Protein 4CW4 (pdb70)

Nearest PDB structures (foldseek):
  4cw4-assembly1_A-2  TM=1.002E+00  e=0.000E+00  Pseudomonas aeruginosa PAO1
  6ql5-assembly1_A  TM=8.326E-01  e=7.558E-41  Saccharomyces cerevisiae
  4v59-assembly1_A  TM=8.411E-01  e=4.910E-40  Thermomyces lanuginosus
  4v59-assembly1_C  TM=8.472E-01  e=8.657E-40  Thermomyces lanuginosus
  7cpx-assembly1_A  TM=7.271E-01  e=9.830E-19  Aspergillus terreus

Foldseek 3Di:
DPDADDFFFKFFQFKWFFWLQGILGPNLSLCSLQVVVDDLVSNLLSLLLLCCLQVQWAQDPNWTAHPVRDTDDSVRSCVPCVVVQNQQGFKAFDDPVAHAQAWDKDWDKDKDADDPPDWDKDKDQPVPADPPHDPQKDWADDPDNIIMITHHGIDIDIDIGTGHHLAGMFTETGHRRQLCVQDVQPLAFSLLSRLLLGVLNGVLLFLDDLLVVLQPDALQQEEEEEFADVFRCDCSAVVVVPCVVVVPHDRDPRHHVNRDRQNSFVQCCFFPNVGPYYYDYADQKLCRQLVQVQVVRVCRGVVRHFKYKGWYWFDQSHVVSSVVCVVVQAAQGQVQQCVVVVHNDGGSLLQQQFLASFGHFHEITIIMITMIGTLVVCLVQLRAGLWTWNHKDKFFAPDDDAQWAFHDRQLVQVLVQLVVVCVQPNLVLSQAFEAEAFQRRGHPRRQQVRLVSVVVSCVVSVHAQHEYAYQCSTRIRHISRRLVSSVSSVSVCLVPQKGRASQSHPDGYPNGNPGRYNHGNHIDHDPDHHFKYWRWHTGGRRITMIIIIGGSVSVLVVSCVVPHDVSNVVSNVSNVSSNVSSVVQVSCSSSVNSNRTTHPPPPDWPVVPWDDDPAWIDTPPRPDTGGDDDDDPCVVVDD

GO terms:
  GO:0033818 beta-ketoacyl-acyl-carrier-protein synthase III activity (F, IDA)
  GO:0009372 quorum sensing (P, IMP)
  GO:0019290 siderophore biosynthetic process (P, IMP)
  GO:0006633 fatty acid biosynthetic process (P, IMP)
  GO:0009245 lipid A biosynthetic process (P, IMP)

Organism: Pseudomonas aeruginosa (strain ATCC 15692 / DSM 22644 / CIP 104116 / JCM 14847 / LMG 12228 / 1C / PRS 101 / PAO1) (NCBI:txid208964)

B-factor: mean 20.16, std 10.87, range [5.64, 89.64]

Radius of gyration: 27.06 Å; Cα contacts (8 Å, |Δi|>4): 1565; chains: 1; bounding box: 66×93×63 Å

Structure (mmCIF, N/CA/C/O backbone):
data_4CW4
#
_entry.id   4CW4
#
_cell.length_a   99.370
_cell.length_b   123.310
_cell.length_c   100.620
_cell.angle_alpha   90.00
_cell.angle_beta   90.00
_cell.angle_gamma   90.00
#
_symmetry.space_group_name_H-M   'C 2 2 21'
#
loop_
_entity.id
_entity.type
_entity.pdbx_description
1 polymer 'BETA-KETOACYL SYNTHASE'
2 non-polymer 'SULFATE ION'
3 non-polymer 'CHLORIDE ION'
4 water water
#
loop_
_atom_site.group_PDB
_atom_site.id
_atom_site.type_symbol
_atom_site.label_atom_id
_atom_site.label_alt_id
_atom_site.label_comp_id
_atom_site.label_asym_id
_atom_site.label_entity_id
_atom_site.label_seq_id
_atom_site.pdbx_PDB_ins_code
_atom_site.Cartn_x
_atom_site.Cartn_y
_atom_site.Cartn_z
_atom_site.occupancy
_atom_site.B_iso_or_equiv
_atom_site.auth_seq_id
_atom_site.auth_comp_id
_atom_site.auth_asym_id
_atom_site.auth_atom_id
_atom_site.pdbx_PDB_model_num
ATOM 1 N N . ALA A 1 1 ? -6.048 8.246 28.839 1.00 20.24 -4 ALA A N 1
ATOM 2 C CA . ALA A 1 1 ? -5.179 8.194 30.049 1.00 40.33 -4 ALA A CA 1
ATOM 3 C C . ALA A 1 1 ? -5.253 6.974 30.991 1.00 58.24 -4 ALA A C 1
ATOM 4 O O . ALA A 1 1 ? -6.027 6.033 30.798 1.00 53.24 -4 ALA A O 1
ATOM 13 N N . TYR A 1 2 ? -4.426 7.092 32.037 1.00 67.44 -3 TYR A N 1
ATOM 14 C CA . TYR A 1 2 ? -4.225 6.171 33.172 1.00 58.02 -3 TYR A CA 1
ATOM 15 C C . TYR A 1 2 ? -2.714 6.211 33.433 1.00 46.67 -3 TYR A C 1
ATOM 16 O O . TYR A 1 2 ? -2.258 6.817 34.406 1.00 61.18 -3 TYR A O 1
ATOM 34 N N . PHE A 1 3 ? -1.942 5.576 32.551 1.00 40.66 -2 PHE A N 1
ATOM 35 C CA . PHE A 1 3 ? -0.549 5.988 32.340 1.00 43.53 -2 PHE A CA 1
ATOM 36 C C . PHE A 1 3 ? -0.044 5.811 30.901 1.00 47.19 -2 PHE A C 1
ATOM 37 O O . PHE A 1 3 ? -0.526 4.965 30.140 1.00 43.62 -2 PHE A O 1
ATOM 54 N N . GLN A 1 4 ? 0.937 6.645 30.561 1.00 74.36 -1 GLN A N 1
ATOM 55 C CA . GLN A 1 4 ? 1.536 6.711 29.231 1.00 41.29 -1 GLN A CA 1
ATOM 56 C C . GLN A 1 4 ? 2.386 5.488 28.928 1.00 59.07 -1 GLN A C 1
ATOM 57 O O . GLN A 1 4 ? 3.219 5.084 29.738 1.00 52.77 -1 GLN A O 1
ATOM 71 N N . SER A 1 5 ? 2.203 4.921 27.742 1.00 36.14 0 SER A N 1
ATOM 72 C CA . SER A 1 5 ? 3.020 3.789 27.314 1.00 33.73 0 SER A CA 1
ATOM 73 C C . SER A 1 5 ? 4.385 4.260 26.840 1.00 40.55 0 SER A C 1
ATOM 74 O O . SER A 1 5 ? 4.678 5.462 26.837 1.00 32.69 0 SER A O 1
ATOM 82 N N . MET A 1 6 ? 5.222 3.308 26.448 1.00 29.67 1 MET A N 1
ATOM 83 C CA . MET A 1 6 ? 6.577 3.596 25.994 1.00 25.67 1 MET A CA 1
ATOM 84 C C . MET A 1 6 ? 6.571 4.727 24.958 1.00 71.30 1 MET A C 1
ATOM 85 O O . MET A 1 6 ? 5.707 4.749 24.085 1.00 38.49 1 MET A O 1
ATOM 99 N N . SER A 1 7 ? 7.541 5.643 25.037 1.00 51.69 2 SER A N 1
ATOM 100 C CA . SER A 1 7 ? 7.478 6.896 24.277 1.00 34.24 2 SER A CA 1
ATOM 101 C C . SER A 1 7 ? 8.825 7.427 23.768 1.00 22.79 2 SER A C 1
ATOM 102 O O . SER A 1 7 ? 9.894 7.118 24.292 1.00 19.78 2 SER A O 1
ATOM 110 N N . ARG A 1 8 ? 8.745 8.255 22.737 1.00 17.30 3 ARG A N 1
ATOM 111 C CA . ARG A 1 8 ? 9.885 8.998 22.245 1.00 14.40 3 ARG A CA 1
ATOM 112 C C . ARG A 1 8 ? 10.436 9.917 23.316 1.00 12.88 3 ARG A C 1
ATOM 113 O O . ARG A 1 8 ? 9.682 10.568 24.035 1.00 13.34 3 ARG A O 1
ATOM 134 N N . LEU A 1 9 ? 11.762 9.976 23.391 1.00 11.33 4 LEU A N 1
ATOM 135 C CA . LEU A 1 9 ? 12.494 10.841 24.331 1.00 11.57 4 LEU A CA 1
ATOM 136 C C . LEU A 1 9 ? 12.878 12.152 23.659 1.00 11.70 4 LEU A C 1
ATOM 137 O O . LEU A 1 9 ? 13.500 12.126 22.617 1.00 11.73 4 LEU A O 1
ATOM 153 N N . PRO A 1 10 ? 12.502 13.300 24.248 1.00 10.99 5 PRO A N 1
ATOM 154 C CA . PRO A 1 10 ? 12.938 14.569 23.656 1.00 10.25 5 PRO A CA 1
ATOM 155 C C . PRO A 1 10 ? 14.417 14.862 23.924 1.00 9.94 5 PRO A C 1
ATOM 156 O O . PRO A 1 10 ? 14.837 15.006 25.088 1.00 11.45 5 PRO A O 1
ATOM 167 N N . VAL A 1 11 ? 15.204 14.955 22.861 1.00 9.47 6 VAL A N 1
ATOM 168 C CA . VAL A 1 11 ? 16.618 15.275 23.016 1.00 10.96 6 VAL A CA 1
ATOM 169 C C . VAL A 1 11 ? 16.896 16.653 22.427 1.00 9.43 6 VAL A C 1
ATOM 170 O O . VAL A 1 11 ? 16.285 17.052 21.434 1.00 10.10 6 VAL A O 1
ATOM 183 N N . ILE A 1 12 ? 17.809 17.379 23.077 1.00 9.74 7 ILE A N 1
ATOM 184 C CA . ILE A 1 12 ? 18.206 18.709 22.655 1.00 10.23 7 ILE A CA 1
ATOM 185 C C . ILE A 1 12 ? 19.328 18.577 21.634 1.00 10.65 7 ILE A C 1
ATOM 186 O O . ILE A 1 12 ? 20.427 18.148 21.985 1.00 10.30 7 ILE A O 1
ATOM 202 N N . VAL A 1 13 ? 19.038 18.906 20.376 1.00 9.76 8 VAL A N 1
ATOM 203 C CA . VAL A 1 13 ? 20.000 18.728 19.290 1.00 10.48 8 VAL A CA 1
ATOM 204 C C . VAL A 1 13 ? 20.634 20.043 18.834 1.00 9.73 8 VAL A C 1
ATOM 205 O O . VAL A 1 13 ? 21.564 20.041 18.019 1.00 10.60 8 VAL A O 1
ATOM 218 N N . GLY A 1 14 ? 20.164 21.162 19.382 1.00 10.03 9 GLY A N 1
ATOM 219 C CA . GLY A 1 14 ? 20.726 22.460 19.060 1.00 9.46 9 GLY A CA 1
ATOM 220 C C . GLY A 1 14 ? 20.205 23.483 20.042 1.00 9.23 9 GLY A C 1
ATOM 221 O O . GLY A 1 14 ? 19.201 23.246 20.701 1.00 9.46 9 GLY A O 1
ATOM 225 N N . PHE A 1 15 ? 20.889 24.619 20.140 1.00 8.47 10 PHE A N 1
ATOM 226 C CA . PHE A 1 15 ? 20.451 25.708 21.001 1.00 8.81 10 PHE A CA 1
ATOM 227 C C . PHE A 1 15 ? 21.181 26.968 20.615 1.00 9.17 10 PHE A C 1
ATOM 228 O O . PHE A 1 15 ? 22.323 26.915 20.141 1.00 9.87 10 PHE A O 1
ATOM 245 N N . GLY A 1 16 ? 20.519 28.106 20.772 1.00 9.40 11 GLY A N 1
ATOM 246 C CA . GLY A 1 16 ? 21.156 29.351 20.423 1.00 9.71 11 GLY A CA 1
ATOM 247 C C . GLY A 1 16 ? 20.347 30.531 20.870 1.00 10.11 11 GLY A C 1
ATOM 248 O O . GLY A 1 16 ? 19.227 30.356 21.352 1.00 10.09 11 GLY A O 1
ATOM 252 N N . GLY A 1 17 ? 20.899 31.723 20.685 1.00 9.08 12 GLY A N 1
ATOM 253 C CA . GLY A 1 17 ? 20.212 32.927 21.111 1.00 9.49 12 GLY A CA 1
ATOM 254 C C . GLY A 1 17 ? 21.178 33.958 21.643 1.00 7.80 12 GLY A C 1
ATOM 255 O O . GLY A 1 17 ? 22.391 33.800 21.522 1.00 8.78 12 GLY A O 1
ATOM 259 N N . TYR A 1 18 ? 20.626 35.002 22.256 1.00 7.51 13 TYR A N 1
ATOM 260 C CA . TYR A 1 18 ? 21.376 36.172 22.706 1.00 8.46 13 TYR A CA 1
ATOM 261 C C . TYR A 1 18 ? 20.773 36.742 23.973 1.00 8.74 13 TYR A C 1
ATOM 262 O O . TYR A 1 18 ? 19.553 36.950 24.069 1.00 8.51 13 TYR A O 1
ATOM 280 N N . ASN A 1 19 ? 21.649 36.992 24.936 1.00 8.68 14 ASN A N 1
ATOM 281 C CA . ASN A 1 19 ? 21.302 37.748 26.131 1.00 8.91 14 ASN A CA 1
ATOM 282 C C . ASN A 1 19 ? 22.501 38.575 26.562 1.00 9.54 14 ASN A C 1
ATOM 283 O O . ASN A 1 19 ? 23.448 38.732 25.774 1.00 10.06 14 ASN A O 1
ATOM 294 N N . ALA A 1 20 ? 22.469 39.111 27.775 1.00 8.58 15 ALA A N 1
ATOM 295 C CA . ALA A 1 20 ? 23.526 40.006 28.234 1.00 8.25 15 ALA A CA 1
ATOM 296 C C . ALA A 1 20 ? 24.889 39.333 28.292 1.00 8.35 15 ALA A C 1
ATOM 297 O O . ALA A 1 20 ? 25.902 40.022 28.364 1.00 8.81 15 ALA A O 1
ATOM 304 N N . ALA A 1 21 ? 24.932 37.999 28.269 1.00 8.38 16 ALA A N 1
ATOM 305 C CA . ALA A 1 21 ? 26.213 37.280 28.322 1.00 9.72 16 ALA A CA 1
ATOM 306 C C . ALA A 1 21 ? 26.800 37.024 26.927 1.00 10.46 16 ALA A C 1
ATOM 307 O O . ALA A 1 21 ? 27.934 36.588 26.808 1.00 10.97 16 ALA A O 1
ATOM 314 N N . GLY A 1 22 ? 26.027 37.306 25.888 1.00 9.58 17 GLY A N 1
ATOM 315 C CA . GLY A 1 22 ? 26.446 37.111 24.506 1.00 9.81 17 GLY A CA 1
ATOM 316 C C . GLY A 1 22 ? 25.651 36.060 23.744 1.00 9.53 17 GLY A C 1
ATOM 317 O O . GLY A 1 22 ? 24.469 35.827 24.004 1.00 9.69 17 GLY A O 1
ATOM 321 N N . ARG A 1 23 ? 26.323 35.450 22.776 1.00 9.54 18 ARG A N 1
ATOM 322 C CA . ARG A 1 23 ? 25.768 34.392 21.950 1.00 9.31 18 ARG A CA 1
ATOM 323 C C . ARG A 1 23 ? 25.683 33.101 22.751 1.00 8.34 18 ARG A C 1
ATOM 324 O O . ARG A 1 23 ? 26.660 32.656 23.358 1.00 9.80 18 ARG A O 1
ATOM 345 N N . SER A 1 24 ? 24.511 32.483 22.739 1.00 9.02 19 SER A N 1
ATOM 346 C CA . SER A 1 24 ? 24.304 31.277 23.529 1.00 9.99 19 SER A CA 1
ATOM 347 C C . SER A 1 24 ? 24.900 30.026 22.917 1.00 9.72 19 SER A C 1
ATOM 348 O O . SER A 1 24 ? 25.343 29.145 23.643 1.00 9.63 19 SER A O 1
ATOM 356 N N . SER A 1 25 ? 24.881 29.923 21.593 1.00 9.80 20 SER A N 1
ATOM 357 C CA . SER A 1 25 ? 25.298 28.675 20.964 1.00 9.26 20 SER A CA 1
ATOM 358 C C . SER A 1 25 ? 26.754 28.366 21.295 1.00 9.33 20 SER A C 1
ATOM 359 O O . SER A 1 25 ? 27.571 29.272 21.537 1.00 9.07 20 SER A O 1
ATOM 367 N N . PHE A 1 26 ? 27.053 27.074 21.336 1.00 8.63 21 PHE A N 1
ATOM 368 C CA . PHE A 1 26 ? 28.392 26.582 21.643 1.00 9.23 21 PHE A CA 1
ATOM 369 C C . PHE A 1 26 ? 28.887 27.029 23.011 1.00 9.66 21 PHE A C 1
ATOM 370 O O . PHE A 1 26 ? 30.084 27.005 23.283 1.00 10.51 21 PHE A O 1
ATOM 387 N N . HIS A 1 27 ? 27.943 27.397 23.867 1.00 9.44 22 HIS A N 1
ATOM 388 C CA . HIS A 1 27 ? 28.207 27.742 25.254 1.00 9.18 22 HIS A CA 1
ATOM 389 C C . HIS A 1 27 ? 29.010 29.028 25.429 1.00 9.51 22 HIS A C 1
ATOM 390 O O . HIS A 1 27 ? 29.620 29.218 26.468 1.00 10.94 22 HIS A O 1
ATOM 404 N N . HIS A 1 28 ? 29.015 29.915 24.441 1.00 9.51 23 HIS A N 1
ATOM 405 C CA . HIS A 1 28 ? 29.736 31.187 24.615 1.00 9.50 23 HIS A CA 1
ATOM 406 C C . HIS A 1 28 ? 29.196 32.061 25.736 1.00 8.92 23 HIS A C 1
ATOM 407 O O . HIS A 1 28 ? 29.974 32.590 26.511 1.00 9.30 23 HIS A O 1
ATOM 421 N N . GLY A 1 29 ? 27.873 32.180 25.855 1.00 9.62 24 GLY A N 1
ATOM 422 C CA . GLY A 1 29 ? 27.291 32.973 26.931 1.00 10.32 24 GLY A CA 1
ATOM 423 C C . GLY A 1 29 ? 27.642 32.396 28.292 1.00 8.82 24 GLY A C 1
ATOM 424 O O . GLY A 1 29 ? 27.995 33.112 29.217 1.00 9.18 24 GLY A O 1
ATOM 428 N N . PHE A 1 30 ? 27.545 31.073 28.406 1.00 8.71 25 PHE A N 1
ATOM 429 C CA . PHE A 1 30 ? 27.941 30.378 29.614 1.00 8.74 25 PHE A CA 1
ATOM 430 C C . PHE A 1 30 ? 29.380 30.698 29.946 1.00 9.09 25 PHE A C 1
ATOM 431 O O . PHE A 1 30 ? 29.715 31.024 31.086 1.00 9.81 25 PHE A O 1
ATOM 448 N N . ARG A 1 31 ? 30.237 30.630 28.944 1.00 9.08 26 ARG A N 1
ATOM 449 C CA . ARG A 1 31 ? 31.642 30.892 29.182 1.00 10.67 26 ARG A CA 1
ATOM 450 C C . ARG A 1 31 ? 31.868 32.315 29.686 1.00 10.07 26 ARG A C 1
ATOM 451 O O . ARG A 1 31 ? 32.718 32.532 30.537 1.00 10.85 26 ARG A O 1
ATOM 472 N N . ARG A 1 32 ? 31.141 33.290 29.152 1.00 10.08 27 ARG A N 1
ATOM 473 C CA . ARG A 1 32 ? 31.259 34.651 29.683 1.00 9.95 27 ARG A CA 1
ATOM 474 C C . ARG A 1 32 ? 30.895 34.670 31.171 1.00 10.03 27 ARG A C 1
ATOM 475 O O . ARG A 1 32 ? 31.543 35.366 31.967 1.00 9.56 27 ARG A O 1
ATOM 496 N N . MET A 1 33 ? 29.852 33.936 31.549 1.00 9.66 28 MET A N 1
ATOM 497 C CA . MET A 1 33 ? 29.440 33.943 32.938 1.00 8.67 28 MET A CA 1
ATOM 498 C C . MET A 1 33 ? 30.500 33.319 33.857 1.00 10.08 28 MET A C 1
ATOM 499 O O . MET A 1 33 ? 30.677 33.796 34.972 1.00 12.16 28 MET A O 1
ATOM 513 N N . VAL A 1 34 ? 31.213 32.297 33.386 1.00 11.28 29 VAL A N 1
ATOM 514 C CA . VAL A 1 34 ? 32.272 31.675 34.199 1.00 11.18 29 VAL A CA 1
ATOM 515 C C . VAL A 1 34 ? 33.652 31.928 33.612 1.00 11.62 29 VAL A C 1
ATOM 516 O O . VAL A 1 34 ? 34.541 31.086 33.697 1.00 11.13 29 VAL A O 1
ATOM 529 N N . ILE A 1 35 ? 33.851 33.133 33.088 1.00 11.01 30 ILE A N 1
ATOM 530 C CA . ILE A 1 35 ? 34.983 33.388 32.203 1.00 12.21 30 ILE A CA 1
ATOM 531 C C . ILE A 1 35 ? 36.320 33.169 32.893 1.00 13.26 30 ILE A C 1
ATOM 532 O O . ILE A 1 35 ? 37.261 32.618 32.300 1.00 13.35 30 ILE A O 1
ATOM 548 N N . GLU A 1 36 ? 36.395 33.526 34.160 1.00 14.19 31 GLU A N 1
ATOM 549 C CA . GLU A 1 36 ? 37.654 33.422 34.886 1.00 15.72 31 GLU A CA 1
ATOM 550 C C . GLU A 1 36 ? 38.000 31.975 35.240 1.00 16.06 31 GLU A C 1
ATOM 551 O O . GLU A 1 36 ? 39.144 31.654 35.567 1.00 17.31 31 GLU A O 1
ATOM 563 N N . SER A 1 37 ? 37.013 31.096 35.155 1.00 15.26 32 SER A N 1
ATOM 564 C CA . SER A 1 37 ? 37.202 29.688 35.498 1.00 15.03 32 SER A CA 1
ATOM 565 C C . SER A 1 37 ? 37.564 28.828 34.287 1.00 15.50 32 SER A C 1
ATOM 566 O O . SER A 1 37 ? 37.910 27.663 34.444 1.00 15.79 32 SER A O 1
ATOM 574 N N . MET A 1 38 ? 37.418 29.382 33.085 1.00 15.24 33 MET A N 1
ATOM 575 C CA . MET A 1 38 ? 37.721 28.656 31.867 1.00 15.13 33 MET A CA 1
ATOM 576 C C . MET A 1 38 ? 39.220 28.589 31.660 1.00 16.55 33 MET A C 1
ATOM 577 O O . MET A 1 38 ? 39.973 29.403 32.212 1.00 16.28 33 MET A O 1
ATOM 591 N N . ASP A 1 39 ? 39.668 27.636 30.851 1.00 16.98 34 ASP A N 1
ATOM 592 C CA . ASP A 1 39 ? 41.062 27.638 30.433 1.00 18.87 34 ASP A CA 1
ATOM 593 C C . ASP A 1 39 ? 41.239 28.779 29.447 1.00 18.04 34 ASP A C 1
ATOM 594 O O . ASP A 1 39 ? 40.255 29.281 28.891 1.00 16.86 34 ASP A O 1
ATOM 603 N N . PRO A 1 40 ? 42.476 29.207 29.230 1.00 19.06 35 PRO A N 1
ATOM 604 C CA . PRO A 1 40 ? 42.717 30.367 28.372 1.00 18.45 35 PRO A CA 1
ATOM 605 C C . PRO A 1 40 ? 42.263 30.224 26.929 1.00 16.93 35 PRO A C 1
ATOM 606 O O . PRO A 1 40 ? 41.887 31.243 26.352 1.00 17.13 35 PRO A O 1
ATOM 617 N N . GLN A 1 41 ? 42.279 29.034 26.335 1.00 16.24 36 GLN A N 1
ATOM 618 C CA . GLN A 1 41 ? 41.891 28.960 24.932 1.00 15.11 36 GLN A CA 1
ATOM 619 C C . GLN A 1 41 ? 40.391 29.221 24.821 1.00 14.39 36 GLN A C 1
ATOM 620 O O . GLN A 1 41 ? 39.944 29.957 23.948 1.00 14.90 36 GLN A O 1
ATOM 634 N N . ALA A 1 42 ? 39.616 28.606 25.703 1.00 13.30 37 ALA A N 1
ATOM 635 C CA . ALA A 1 42 ? 38.151 28.784 25.690 1.00 12.70 37 ALA A CA 1
ATOM 636 C C . ALA A 1 42 ? 37.756 30.214 26.027 1.00 12.46 37 ALA A C 1
ATOM 637 O O . ALA A 1 42 ? 36.855 30.769 25.404 1.00 12.00 37 ALA A O 1
ATOM 644 N N . ARG A 1 43 ? 38.443 30.798 27.005 1.00 11.97 38 ARG A N 1
ATOM 645 C CA . ARG A 1 43 ? 38.188 32.180 27.409 1.00 12.82 38 ARG A CA 1
ATOM 646 C C . ARG A 1 43 ? 38.539 33.134 26.281 1.00 12.86 38 ARG A C 1
ATOM 647 O O . ARG A 1 43 ? 37.753 34.013 25.952 1.00 13.81 38 ARG A O 1
ATOM 668 N N . GLN A 1 44 ? 39.713 32.962 25.681 1.00 13.57 39 GLN A N 1
ATOM 669 C CA . GLN A 1 44 ? 40.165 33.896 24.662 1.00 14.86 39 GLN A CA 1
ATOM 670 C C . GLN A 1 44 ? 39.310 33.780 23.406 1.00 13.82 39 GLN A C 1
ATOM 671 O O . GLN A 1 44 ? 39.041 34.769 22.729 1.00 15.24 39 GLN A O 1
ATOM 685 N N . GLU A 1 45 ? 38.853 32.576 23.095 1.00 13.00 40 GLU A N 1
ATOM 686 C CA . GLU A 1 45 ? 37.964 32.391 21.958 1.00 12.13 40 GLU A CA 1
ATOM 687 C C . GLU A 1 45 ? 36.640 33.134 22.177 1.00 11.79 40 GLU A C 1
ATOM 688 O O . GLU A 1 45 ? 36.150 33.839 21.295 1.00 12.68 40 GLU A O 1
ATOM 700 N N . THR A 1 46 ? 36.046 32.967 23.349 1.00 11.35 41 THR A N 1
ATOM 701 C CA . THR A 1 46 ? 34.794 33.660 23.655 1.00 11.51 41 THR A CA 1
ATOM 702 C C . THR A 1 46 ? 34.973 35.171 23.671 1.00 11.71 41 THR A C 1
ATOM 703 O O . THR A 1 46 ? 34.137 35.885 23.133 1.00 11.60 41 THR A O 1
ATOM 714 N N . LEU A 1 47 ? 36.046 35.651 24.286 1.00 10.94 42 LEU A N 1
ATOM 715 C CA . LEU A 1 47 ? 36.356 37.082 24.278 1.00 12.21 42 LEU A CA 1
ATOM 716 C C . LEU A 1 47 ? 36.548 37.644 22.876 1.00 12.49 42 LEU A C 1
ATOM 717 O O . LEU A 1 47 ? 36.051 38.729 22.570 1.00 13.53 42 LEU A O 1
ATOM 733 N N . ALA A 1 48 ? 37.265 36.919 22.024 1.00 12.51 43 ALA A N 1
ATOM 734 C CA . ALA A 1 48 ? 37.405 37.348 20.647 1.00 13.02 43 ALA A CA 1
ATOM 735 C C . ALA A 1 48 ? 36.046 37.457 19.959 1.00 12.60 43 ALA A C 1
ATOM 736 O O . ALA A 1 48 ? 35.759 38.430 19.258 1.00 13.25 43 ALA A O 1
ATOM 743 N N . GLY A 1 49 ? 35.188 36.470 20.162 1.00 12.85 44 GLY A N 1
ATOM 744 C CA . GLY A 1 49 ? 33.848 36.508 19.592 1.00 12.26 44 GLY A CA 1
ATOM 745 C C . GLY A 1 49 ? 33.008 37.679 20.083 1.00 12.92 44 GLY A C 1
ATOM 746 O O . GLY A 1 49 ? 32.319 38.330 19.295 1.00 12.71 44 GLY A O 1
ATOM 750 N N . LEU A 1 50 ? 33.087 37.952 21.381 1.00 12.58 45 LEU A N 1
ATOM 751 C CA . LEU A 1 50 ? 32.419 39.121 21.955 1.00 11.78 45 LEU A CA 1
ATOM 752 C C . LEU A 1 50 ? 32.990 40.402 21.363 1.00 12.72 45 LEU A C 1
ATOM 753 O O . LEU A 1 50 ? 32.243 41.308 21.022 1.00 14.08 45 LEU A O 1
ATOM 769 N N . ALA A 1 51 ? 34.315 40.483 21.258 1.00 13.01 46 ALA A N 1
ATOM 770 C CA . ALA A 1 51 ? 34.942 41.681 20.702 1.00 14.32 46 ALA A CA 1
ATOM 771 C C . ALA A 1 51 ? 34.425 41.969 19.283 1.00 14.52 46 ALA A C 1
ATOM 772 O O . ALA A 1 51 ? 34.219 43.126 18.914 1.00 15.06 46 ALA A O 1
ATOM 779 N N . VAL A 1 52 ? 34.232 40.926 18.474 1.00 14.08 47 VAL A N 1
ATOM 780 C CA . VAL A 1 52 ? 33.721 41.115 17.121 1.00 14.17 47 VAL A CA 1
ATOM 781 C C . VAL A 1 52 ? 32.266 41.562 17.168 1.00 14.15 47 VAL A C 1
ATOM 782 O O . VAL A 1 52 ? 31.863 42.506 16.473 1.00 15.81 47 VAL A O 1
ATOM 795 N N A MET A 1 53 ? 31.466 40.896 18.003 0.89 14.62 48 MET A N 1
ATOM 796 N N B MET A 1 53 ? 31.501 40.891 18.011 0.11 15.00 48 MET A N 1
ATOM 797 C CA A MET A 1 53 ? 30.048 41.236 18.154 0.89 15.52 48 MET A CA 1
ATOM 798 C CA B MET A 1 53 ? 30.092 41.174 18.195 0.11 15.91 48 MET A CA 1
ATOM 799 C C A MET A 1 53 ? 29.866 42.693 18.555 0.89 15.94 48 MET A C 1
ATOM 800 C C B MET A 1 53 ? 29.844 42.627 18.625 0.11 15.72 48 MET A C 1
ATOM 801 O O A MET A 1 53 ? 28.917 43.364 18.114 0.89 17.47 48 MET A O 1
ATOM 802 O O B MET A 1 53 ? 28.848 43.243 18.240 0.11 15.94 48 MET A O 1
ATOM 829 N N . MET A 1 54 ? 30.766 43.153 19.423 1.00 15.30 49 MET A N 1
ATOM 830 C CA . MET A 1 54 ? 30.669 44.478 20.034 1.00 15.87 49 MET A CA 1
ATOM 831 C C . MET A 1 54 ? 31.358 45.558 19.190 1.00 16.91 49 MET A C 1
ATOM 832 O O . MET A 1 54 ? 31.361 46.733 19.564 1.00 18.32 49 MET A O 1
ATOM 847 N N . LYS A 1 55 ? 31.929 45.156 18.060 1.00 17.36 50 LYS A N 1
ATOM 848 C CA . LYS A 1 55 ? 32.636 46.059 17.150 1.00 19.93 50 LYS A CA 1
ATOM 849 C C . LYS A 1 55 ? 33.893 46.677 17.755 1.00 19.52 50 LYS A C 1
ATOM 850 O O . LYS A 1 55 ? 34.313 47.767 17.350 1.00 21.21 50 LYS A O 1
ATOM 869 N N . LEU A 1 56 ? 34.501 45.986 18.707 1.00 19.12 51 LEU A N 1
ATOM 870 C CA . LEU A 1 56 ? 35.746 46.441 19.315 1.00 19.16 51 LEU A CA 1
ATOM 871 C C . LEU A 1 56 ? 36.957 46.045 18.469 1.00 19.92 51 LEU A C 1
ATOM 872 O O . LEU A 1 56 ? 37.988 46.718 18.485 1.00 20.44 51 LEU A O 1
ATOM 888 N N . VAL A 1 57 ? 36.821 44.944 17.742 1.00 20.46 52 VAL A N 1
ATOM 889 C CA . VAL A 1 57 ? 37.840 44.541 16.784 1.00 23.65 52 VAL A CA 1
ATOM 890 C C . VAL A 1 57 ? 37.158 44.203 15.480 1.00 25.54 52 VAL A C 1
ATOM 891 O O . VAL A 1 57 ? 35.983 43.886 15.454 1.00 24.71 52 VAL A O 1
ATOM 904 N N . LYS A 1 58 ? 37.920 44.284 14.398 1.00 28.64 53 LYS A N 1
ATOM 905 C CA . LYS A 1 58 ? 37.417 43.957 13.080 1.00 31.38 53 LYS A CA 1
ATOM 906 C C . LYS A 1 58 ? 37.906 42.564 12.710 1.00 32.19 53 LYS A C 1
ATOM 907 O O . LYS A 1 58 ? 39.108 42.282 12.776 1.00 33.28 53 LYS A O 1
ATOM 926 N N . ALA A 1 59 ? 36.975 41.693 12.337 1.00 31.72 54 ALA A N 1
ATOM 927 C CA . ALA A 1 59 ? 37.321 40.356 11.870 1.00 31.20 54 ALA A CA 1
ATOM 928 C C . ALA A 1 59 ? 37.750 40.437 10.406 1.00 32.21 54 ALA A C 1
ATOM 929 O O . ALA A 1 59 ? 36.927 40.679 9.521 1.00 32.02 54 ALA A O 1
ATOM 936 N N . GLU A 1 60 ? 39.048 40.264 10.165 1.00 33.60 55 GLU A N 1
ATOM 937 C CA . GLU A 1 60 ? 39.613 40.387 8.817 1.00 35.82 55 GLU A CA 1
ATOM 938 C C . GLU A 1 60 ? 40.352 39.127 8.446 1.00 37.33 55 GLU A C 1
ATOM 939 O O . GLU A 1 60 ? 41.449 38.888 8.945 1.00 37.20 55 GLU A O 1
ATOM 951 N N . GLY A 1 61 ? 39.745 38.332 7.568 1.00 39.31 56 GLY A N 1
ATOM 952 C CA . GLY A 1 61 ? 40.364 37.128 7.039 1.00 41.34 56 GLY A CA 1
ATOM 953 C C . GLY A 1 61 ? 40.830 36.174 8.119 1.00 43.04 56 GLY A C 1
ATOM 954 O O . GLY A 1 61 ? 41.962 35.690 8.085 1.00 43.48 56 GLY A O 1
ATOM 958 N N . GLY A 1 62 ? 39.962 35.913 9.089 1.00 43.95 57 GLY A N 1
ATOM 959 C CA . GLY A 1 62 ? 40.278 34.984 10.156 1.00 45.16 57 GLY A CA 1
ATOM 960 C C . GLY A 1 62 ? 41.141 35.591 11.249 1.00 46.63 57 GLY A C 1
ATOM 961 O O . GLY A 1 62 ? 41.360 34.967 12.282 1.00 46.71 57 GLY A O 1
ATOM 965 N N . ARG A 1 63 ? 41.640 36.801 11.018 1.00 47.85 58 ARG A N 1
ATOM 966 C CA . ARG A 1 63 ? 42.436 37.511 12.016 1.00 48.46 58 ARG A CA 1
ATOM 967 C C . ARG A 1 63 ? 41.595 38.635 12.587 1.00 46.38 58 ARG A C 1
ATOM 968 O O . ARG A 1 63 ? 40.471 38.858 12.141 1.00 45.95 58 ARG A O 1
ATOM 989 N N . TYR A 1 64 ? 42.155 39.345 13.561 1.00 45.41 59 TYR A N 1
ATOM 990 C CA . TYR A 1 64 ? 41.446 40.414 14.250 1.00 44.41 59 TYR A CA 1
ATOM 991 C C . TYR A 1 64 ? 42.281 41.693 14.213 1.00 44.85 59 TYR A C 1
ATOM 992 O O . TYR A 1 64 ? 43.499 41.662 14.430 1.00 45.30 59 TYR A O 1
ATOM 1010 N N . LEU A 1 65 ? 41.622 42.804 13.903 1.00 44.90 60 LEU A N 1
ATOM 1011 C CA . LEU A 1 65 ? 42.280 44.095 13.726 1.00 46.06 60 LEU A CA 1
ATOM 1012 C C . LEU A 1 65 ? 41.799 45.119 14.745 1.00 45.84 60 LEU A C 1
ATOM 1013 O O . LEU A 1 65 ? 40.602 45.314 14.912 1.00 45.13 60 LEU A O 1
ATOM 1029 N N . ALA A 1 66 ? 42.735 45.792 15.404 1.00 46.74 61 ALA A N 1
ATOM 1030 C CA . ALA A 1 66 ? 42.386 46.904 16.278 1.00 48.88 61 ALA A CA 1
ATOM 1031 C C . ALA A 1 66 ? 41.937 48.085 15.427 1.00 51.52 61 ALA A C 1
ATOM 1032 O O . ALA A 1 66 ? 41.970 48.023 14.194 1.00 51.04 61 ALA A O 1
ATOM 1039 N N . GLU A 1 67 ? 41.519 49.161 16.084 1.00 54.41 62 GLU A N 1
ATOM 1040 C CA . GLU A 1 67 ? 41.160 50.384 15.381 1.00 57.40 62 GLU A CA 1
ATOM 1041 C C . GLU A 1 67 ? 42.335 50.862 14.530 1.00 58.48 62 GLU A C 1
ATOM 1042 O O . GLU A 1 67 ? 42.142 51.469 13.478 1.00 58.82 62 GLU A O 1
ATOM 1054 N N . ASP A 1 68 ? 43.551 50.565 14.986 1.00 59.23 63 ASP A N 1
ATOM 1055 C CA . ASP A 1 68 ? 44.773 50.975 14.294 1.00 59.77 63 ASP A CA 1
ATOM 1056 C C . ASP A 1 68 ? 45.042 50.158 13.035 1.00 58.67 63 ASP A C 1
ATOM 1057 O O . ASP A 1 68 ? 45.850 50.559 12.196 1.00 59.03 63 ASP A O 1
ATOM 1066 N N . GLY A 1 69 ? 44.382 49.012 12.913 1.00 57.03 64 GLY A N 1
ATOM 1067 C CA . GLY A 1 69 ? 44.696 48.055 11.867 1.00 55.64 64 GLY A CA 1
ATOM 1068 C C . GLY A 1 69 ? 45.670 47.003 12.371 1.00 54.33 64 GLY A C 1
ATOM 1069 O O . GLY A 1 69 ? 45.926 46.003 11.697 1.00 53.99 64 GLY A O 1
ATOM 1073 N N . THR A 1 70 ? 46.208 47.235 13.567 1.00 53.27 65 THR A N 1
ATOM 1074 C CA . THR A 1 70 ? 47.121 46.301 14.219 1.00 51.90 65 THR A CA 1
ATOM 1075 C C . THR A 1 70 ? 46.518 44.898 14.324 1.00 49.33 65 THR A C 1
ATOM 1076 O O . THR A 1 70 ? 45.468 44.723 14.942 1.00 49.07 65 THR A O 1
ATOM 1087 N N . PRO A 1 71 ? 47.182 43.887 13.732 1.00 46.93 66 PRO A N 1
ATOM 1088 C CA . PRO A 1 71 ? 46.658 42.531 13.915 1.00 45.19 66 PRO A CA 1
ATOM 1089 C C . PRO A 1 71 ? 46.774 42.068 15.363 1.00 42.97 66 PRO A C 1
ATOM 1090 O O . PRO A 1 71 ? 47.785 42.338 16.024 1.00 42.43 66 PRO A O 1
ATOM 1101 N N . LEU A 1 72 ? 45.737 41.384 15.840 1.00 40.97 67 LEU A N 1
ATOM 1102 C CA . LEU A 1 72 ? 45.690 40.901 17.208 1.00 38.92 67 LEU A CA 1
ATOM 1103 C C . LEU A 1 72 ? 45.428 39.416 17.239 1.00 38.30 67 LEU A C 1
ATOM 1104 O O . LEU A 1 72 ? 44.580 38.905 16.497 1.00 39.10 67 LEU A O 1
ATOM 1120 N N . SER A 1 73 ? 46.151 38.726 18.109 1.00 36.39 68 SER A N 1
ATOM 1121 C CA . SER A 1 73 ? 45.811 37.361 18.450 1.00 35.45 68 SER A CA 1
ATOM 1122 C C . SER A 1 73 ? 44.716 37.410 19.511 1.00 33.50 68 SER A C 1
ATOM 1123 O O . SER A 1 73 ? 44.510 38.448 20.145 1.00 32.63 68 SER A O 1
ATOM 1131 N N . PRO A 1 74 ? 43.990 36.299 19.697 1.00 32.18 69 PRO A N 1
ATOM 1132 C CA . PRO A 1 74 ? 43.059 36.203 20.827 1.00 30.77 69 PRO A CA 1
ATOM 1133 C C . PRO A 1 74 ? 43.719 36.516 22.186 1.00 29.63 69 PRO A C 1
ATOM 1134 O O . PRO A 1 74 ? 43.064 37.104 23.043 1.00 28.02 69 PRO A O 1
ATOM 1145 N N . GLU A 1 75 ? 44.986 36.148 22.377 1.00 29.63 70 GLU A N 1
ATOM 1146 C CA . GLU A 1 75 ? 45.696 36.502 23.612 1.00 30.14 70 GLU A CA 1
ATOM 1147 C C . GLU A 1 75 ? 45.831 38.017 23.752 1.00 28.63 70 GLU A C 1
ATOM 1148 O O . GLU A 1 75 ? 45.697 38.578 24.851 1.00 28.07 70 GLU A O 1
ATOM 1160 N N . ASP A 1 76 ? 46.123 38.680 22.636 1.00 28.65 71 ASP A N 1
ATOM 1161 C CA . ASP A 1 76 ? 46.240 40.132 22.629 1.00 27.72 71 ASP A CA 1
ATOM 1162 C C . ASP A 1 76 ? 44.880 40.763 22.894 1.00 24.92 71 ASP A C 1
ATOM 1163 O O . ASP A 1 76 ? 44.787 41.787 23.543 1.00 24.24 71 ASP A O 1
ATOM 1172 N N . ILE A 1 77 ? 43.816 40.142 22.391 1.00 23.72 72 ILE A N 1
ATOM 1173 C CA . ILE A 1 77 ? 42.477 40.689 22.584 1.00 22.33 72 ILE A CA 1
ATOM 1174 C C . ILE A 1 77 ? 42.102 40.656 24.055 1.00 20.59 72 ILE A C 1
ATOM 1175 O O . ILE A 1 77 ? 41.532 41.605 24.567 1.00 20.57 72 ILE A O 1
ATOM 1191 N N . GLU A 1 78 ? 42.424 39.569 24.741 1.00 21.09 73 GLU A N 1
ATOM 1192 C CA . GLU A 1 78 ? 42.125 39.480 26.159 1.00 20.16 73 GLU A CA 1
ATOM 1193 C C . GLU A 1 78 ? 42.859 40.565 26.933 1.00 19.09 73 GLU A C 1
ATOM 1194 O O . GLU A 1 78 ? 42.267 41.245 27.750 1.00 18.84 73 GLU A O 1
ATOM 1206 N N . ARG A 1 79 ? 44.157 40.723 26.679 1.00 18.75 74 ARG A N 1
ATOM 1207 C CA . ARG A 1 79 ? 44.921 41.763 27.344 1.00 19.69 74 ARG A CA 1
ATOM 1208 C C . ARG A 1 79 ? 44.313 43.144 27.094 1.00 18.64 74 ARG A C 1
ATOM 1209 O O . ARG A 1 79 ? 44.098 43.922 28.024 1.00 20.40 74 ARG A O 1
ATOM 1230 N N . ARG A 1 80 ? 44.040 43.435 25.833 1.00 18.52 75 ARG A N 1
ATOM 1231 C CA . ARG A 1 80 ? 43.670 44.773 25.404 1.00 20.29 75 ARG A CA 1
ATOM 1232 C C . ARG A 1 80 ? 42.206 45.142 25.662 1.00 20.60 75 ARG A C 1
ATOM 1233 O O . ARG A 1 80 ? 41.911 46.298 25.963 1.00 21.96 75 ARG A O 1
ATOM 1254 N N . TYR A 1 81 ? 41.308 44.169 25.542 1.00 19.10 76 TYR A N 1
ATOM 1255 C CA . TYR A 1 81 ? 39.876 44.463 25.536 1.00 18.05 76 TYR A CA 1
ATOM 1256 C C . TYR A 1 81 ? 39.066 43.818 26.660 1.00 16.26 76 TYR A C 1
ATOM 1257 O O . TYR A 1 81 ? 37.898 44.144 26.807 1.00 16.18 76 TYR A O 1
ATOM 1275 N N . ALA A 1 82 ? 39.651 42.918 27.454 1.00 15.68 77 ALA A N 1
ATOM 1276 C CA . ALA A 1 82 ? 38.830 42.193 28.444 1.00 14.55 77 ALA A CA 1
ATOM 1277 C C . ALA A 1 82 ? 38.079 43.147 29.379 1.00 14.77 77 ALA A C 1
ATOM 1278 O O . ALA A 1 82 ? 36.894 42.962 29.639 1.00 14.97 77 ALA A O 1
ATOM 1285 N N . GLU A 1 83 ? 38.759 44.170 29.881 1.00 15.94 78 GLU A N 1
ATOM 1286 C CA . GLU A 1 83 ? 38.113 45.096 30.794 1.00 18.21 78 GLU A CA 1
ATOM 1287 C C . GLU A 1 83 ? 36.879 45.748 30.143 1.00 16.68 78 GLU A C 1
ATOM 1288 O O . GLU A 1 83 ? 35.817 45.827 30.748 1.00 16.24 78 GLU A O 1
ATOM 1300 N N . ARG A 1 84 ? 37.012 46.227 28.912 1.00 16.54 79 ARG A N 1
ATOM 1301 C CA . ARG A 1 84 ? 35.866 46.820 28.204 1.00 16.26 79 ARG A CA 1
ATOM 1302 C C . ARG A 1 84 ? 34.749 45.820 27.927 1.00 15.50 79 ARG A C 1
ATOM 1303 O O . ARG A 1 84 ? 33.575 46.146 28.065 1.00 16.03 79 ARG A O 1
ATOM 1324 N N . ILE A 1 85 ? 35.126 44.617 27.503 1.00 13.68 80 ILE A N 1
ATOM 1325 C CA . ILE A 1 85 ? 34.147 43.576 27.214 1.00 12.50 80 ILE A CA 1
ATOM 1326 C C . ILE A 1 85 ? 33.362 43.267 28.478 1.00 12.51 80 ILE A C 1
ATOM 1327 O O . ILE A 1 85 ? 32.129 43.211 28.454 1.00 13.22 80 ILE A O 1
ATOM 1343 N N . PHE A 1 86 ? 34.058 43.131 29.602 1.00 12.78 81 PHE A N 1
ATOM 1344 C CA . PHE A 1 86 ? 33.389 42.779 30.843 1.00 12.51 81 PHE A CA 1
ATOM 1345 C C . PHE A 1 86 ? 32.448 43.877 31.297 1.00 14.42 81 PHE A C 1
ATOM 1346 O O . PHE A 1 86 ? 31.345 43.595 31.762 1.00 14.18 81 PHE A O 1
ATOM 1363 N N . ALA A 1 87 ? 32.876 45.124 31.137 1.00 13.80 82 ALA A N 1
ATOM 1364 C CA . ALA A 1 87 ? 32.079 46.259 31.563 1.00 14.96 82 ALA A CA 1
ATOM 1365 C C . ALA A 1 87 ? 30.842 46.483 30.687 1.00 14.17 82 ALA A C 1
ATOM 1366 O O . ALA A 1 87 ? 29.896 47.139 31.117 1.00 15.48 82 ALA A O 1
ATOM 1373 N N . SER A 1 88 ? 30.872 45.964 29.464 1.00 13.02 83 SER A N 1
ATOM 1374 C CA . SER A 1 88 ? 29.818 46.180 28.470 1.00 12.50 83 SER A CA 1
ATOM 1375 C C . SER A 1 88 ? 28.988 44.914 28.179 1.00 11.02 83 SER A C 1
ATOM 1376 O O . SER A 1 88 ? 28.319 44.809 27.143 1.00 11.14 83 SER A O 1
ATOM 1384 N N . THR A 1 89 ? 29.037 43.983 29.120 1.00 10.84 84 THR A N 1
ATOM 1385 C CA . THR A 1 89 ? 28.211 42.797 29.112 1.00 10.17 84 THR A CA 1
ATOM 1386 C C . THR A 1 89 ? 27.577 42.638 30.496 1.00 9.76 84 THR A C 1
ATOM 1387 O O . THR A 1 89 ? 27.960 43.323 31.443 1.00 10.43 84 THR A O 1
ATOM 1398 N N . LEU A 1 90 ? 26.610 41.725 30.590 1.00 8.97 85 LEU A N 1
ATOM 1399 C CA . LEU A 1 90 ? 25.922 41.375 31.831 1.00 9.19 85 LEU A CA 1
ATOM 1400 C C . LEU A 1 90 ? 25.049 42.520 32.340 1.00 8.84 85 LEU A C 1
ATOM 1401 O O . LEU A 1 90 ? 24.868 43.539 31.651 1.00 10.06 85 LEU A O 1
ATOM 1417 N N . VAL A 1 91 ? 24.460 42.336 33.512 1.00 8.86 86 VAL A N 1
ATOM 1418 C CA . VAL A 1 91 ? 23.681 43.397 34.158 1.00 9.71 86 VAL A CA 1
ATOM 1419 C C . VAL A 1 91 ? 24.571 44.625 34.385 1.00 8.98 86 VAL A C 1
ATOM 1420 O O . VAL A 1 91 ? 25.705 44.513 34.852 1.00 9.74 86 VAL A O 1
ATOM 1433 N N . ARG A 1 92 ? 24.059 45.806 34.039 1.00 10.13 87 ARG A N 1
ATOM 1434 C CA . ARG A 1 92 ? 24.812 47.060 34.190 1.00 9.72 87 ARG A CA 1
ATOM 1435 C C . ARG A 1 92 ? 23.872 48.247 34.044 1.00 9.49 87 ARG A C 1
ATOM 1436 O O . ARG A 1 92 ? 22.690 48.058 33.745 1.00 10.10 87 ARG A O 1
ATOM 1457 N N . ARG A 1 93 ? 24.394 49.457 34.204 1.00 10.96 88 ARG A N 1
ATOM 1458 C CA . ARG A 1 93 ? 23.575 50.659 34.059 1.00 11.02 88 ARG A CA 1
ATOM 1459 C C . ARG A 1 93 ? 22.999 50.699 32.648 1.00 10.67 88 ARG A C 1
ATOM 1460 O O . ARG A 1 93 ? 23.653 50.303 31.681 1.00 10.94 88 ARG A O 1
ATOM 1481 N N . ILE A 1 94 ? 21.765 51.173 32.536 1.00 10.86 89 ILE A N 1
ATOM 1482 C CA . ILE A 1 94 ? 21.070 51.246 31.258 1.00 10.56 89 ILE A CA 1
ATOM 1483 C C . ILE A 1 94 ? 21.737 52.255 30.330 1.00 11.47 89 ILE A C 1
ATOM 1484 O O . ILE A 1 94 ? 21.952 53.408 30.710 1.00 13.12 89 ILE A O 1
ATOM 1500 N N . GLU A 1 95 ? 22.039 51.808 29.119 1.00 11.00 90 GLU A N 1
ATOM 1501 C CA . GLU A 1 95 ? 22.834 52.580 28.160 1.00 11.27 90 GLU A CA 1
ATOM 1502 C C . GLU A 1 95 ? 21.955 53.348 27.181 1.00 12.10 90 GLU A C 1
ATOM 1503 O O . GLU A 1 95 ? 20.778 53.034 27.008 1.00 12.81 90 GLU A O 1
ATOM 1515 N N . PRO A 1 96 ? 22.527 54.383 26.544 1.00 12.78 91 PRO A N 1
ATOM 1516 C CA . PRO A 1 96 ? 21.700 55.312 25.768 1.00 13.70 91 PRO A CA 1
ATOM 1517 C C . PRO A 1 96 ? 20.958 54.725 24.581 1.00 15.36 91 PRO A C 1
ATOM 1518 O O . PRO A 1 96 ? 19.977 55.312 24.129 1.00 16.44 91 PRO A O 1
ATOM 1529 N N . GLN A 1 97 ? 21.423 53.599 24.067 1.00 16.29 92 GLN A N 1
ATOM 1530 C CA . GLN A 1 97 ? 20.771 52.962 22.943 1.00 16.65 92 GLN A CA 1
ATOM 1531 C C . GLN A 1 97 ? 19.364 52.445 23.309 1.00 16.04 92 GLN A C 1
ATOM 1532 O O . GLN A 1 97 ? 18.581 52.114 22.424 1.00 18.28 92 GLN A O 1
ATOM 1546 N N . TYR A 1 98 ? 19.067 52.371 24.609 1.00 14.23 93 TYR A N 1
ATOM 1547 C CA . TYR A 1 98 ? 17.718 52.061 25.106 1.00 13.75 93 TYR A CA 1
ATOM 1548 C C . TYR A 1 98 ? 16.951 53.307 25.512 1.00 14.23 93 TYR A C 1
ATOM 1549 O O . TYR A 1 98 ? 15.864 53.580 25.004 1.00 15.75 93 TYR A O 1
ATOM 1567 N N . LEU A 1 99 ? 17.509 54.029 26.472 1.00 13.17 94 LEU A N 1
ATOM 1568 C CA . LEU A 1 99 ? 16.873 55.207 27.063 1.00 12.42 94 LEU A CA 1
ATOM 1569 C C . LEU A 1 99 ? 17.857 55.857 28.022 1.00 12.22 94 LEU A C 1
ATOM 1570 O O . LEU A 1 99 ? 18.882 55.258 28.378 1.00 12.38 94 LEU A O 1
ATOM 1586 N N . ASP A 1 100 ? 17.559 57.086 28.427 1.00 12.06 95 ASP A N 1
ATOM 1587 C CA . ASP A 1 100 ? 18.340 57.743 29.444 1.00 12.03 95 ASP A CA 1
ATOM 1588 C C . ASP A 1 100 ? 17.564 57.629 30.747 1.00 11.60 95 ASP A C 1
ATOM 1589 O O . ASP A 1 100 ? 16.531 58.277 30.903 1.00 11.42 95 ASP A O 1
ATOM 1598 N N . PRO A 1 101 ? 18.084 56.860 31.715 1.00 11.78 96 PRO A N 1
ATOM 1599 C CA . PRO A 1 101 ? 17.264 56.644 32.906 1.00 12.22 96 PRO A CA 1
ATOM 1600 C C . PRO A 1 101 ? 17.185 57.868 33.812 1.00 11.57 96 PRO A C 1
ATOM 1601 O O . PRO A 1 101 ? 16.488 57.809 34.811 1.00 13.03 96 PRO A O 1
ATOM 1612 N N . ASP A 1 102 ? 17.898 58.942 33.469 1.00 11.24 97 ASP A N 1
ATOM 1613 C CA . ASP A 1 102 ? 17.715 60.227 34.130 1.00 11.76 97 ASP A CA 1
ATOM 1614 C C . ASP A 1 102 ? 16.900 61.228 33.297 1.00 12.51 97 ASP A C 1
ATOM 1615 O O . ASP A 1 102 ? 16.702 62.369 33.715 1.00 13.85 97 ASP A O 1
ATOM 1624 N N . ALA A 1 103 ? 16.420 60.810 32.130 1.00 11.65 98 ALA A N 1
ATOM 1625 C CA . ALA A 1 103 ? 15.700 61.736 31.257 1.00 13.20 98 ALA A CA 1
ATOM 1626 C C . ALA A 1 103 ? 14.775 60.999 30.294 1.00 12.72 98 ALA A C 1
ATOM 1627 O O . ALA A 1 103 ? 15.068 60.858 29.090 1.00 13.76 98 ALA A O 1
ATOM 1634 N N . VAL A 1 104 ? 13.656 60.524 30.827 1.00 12.22 99 VAL A N 1
ATOM 1635 C CA . VAL A 1 104 ? 12.640 59.878 29.998 1.00 12.75 99 VAL A CA 1
ATOM 1636 C C . VAL A 1 104 ? 11.515 60.860 29.747 1.00 12.35 99 VAL A C 1
ATOM 1637 O O . VAL A 1 104 ? 11.077 61.583 30.641 1.00 13.41 99 VAL A O 1
ATOM 1650 N N . HIS A 1 105 ? 11.049 60.874 28.511 1.00 13.92 100 HIS A N 1
ATOM 1651 C CA . HIS A 1 105 ? 10.003 61.776 28.081 1.00 14.78 100 HIS A CA 1
ATOM 1652 C C . HIS A 1 105 ? 8.642 61.399 28.653 1.00 15.01 100 HIS A C 1
ATOM 1653 O O . HIS A 1 105 ? 8.289 60.218 28.753 1.00 17.46 100 HIS A O 1
ATOM 1667 N N . TRP A 1 106 ? 7.884 62.427 29.013 1.00 13.37 101 TRP A N 1
ATOM 1668 C CA . TRP A 1 106 ? 6.459 62.293 29.264 1.00 13.62 101 TRP A CA 1
ATOM 1669 C C . TRP A 1 106 ? 5.792 63.631 28.984 1.00 12.42 101 TRP A C 1
ATOM 1670 O O . TRP A 1 106 ? 6.441 64.562 28.510 1.00 12.96 101 TRP A O 1
ATOM 1691 N N . HIS A 1 107 ? 4.496 63.721 29.264 1.00 12.76 102 HIS A N 1
ATOM 1692 C CA . HIS A 1 107 ? 3.773 64.994 29.170 1.00 12.98 102 HIS A CA 1
ATOM 1693 C C . HIS A 1 107 ? 3.326 65.431 30.556 1.00 13.18 102 HIS A C 1
ATOM 1694 O O . HIS A 1 107 ? 2.699 64.649 31.254 1.00 15.21 102 HIS A O 1
ATOM 1708 N N . LYS A 1 108 ? 3.594 66.673 30.946 1.00 13.74 103 LYS A N 1
ATOM 1709 C CA . LYS A 1 108 ? 2.909 67.254 32.094 1.00 14.08 103 LYS A CA 1
ATOM 1710 C C . LYS A 1 108 ? 1.644 67.928 31.616 1.00 13.63 103 LYS A C 1
ATOM 1711 O O . LYS A 1 108 ? 1.603 68.463 30.512 1.00 13.76 103 LYS A O 1
ATOM 1730 N N . VAL A 1 109 ? 0.636 67.927 32.477 1.00 13.97 104 VAL A N 1
ATOM 1731 C CA . VAL A 1 109 ? -0.545 68.749 32.286 1.00 14.16 104 VAL A CA 1
ATOM 1732 C C . VAL A 1 109 ? -0.196 70.165 32.745 1.00 14.53 104 VAL A C 1
ATOM 1733 O O . VAL A 1 109 ? 0.143 70.386 33.906 1.00 17.33 104 VAL A O 1
ATOM 1746 N N . LEU A 1 110 ? -0.271 71.105 31.815 1.00 13.82 105 LEU A N 1
ATOM 1747 C CA . LEU A 1 110 ? -0.017 72.506 32.107 1.00 14.09 105 LEU A CA 1
ATOM 1748 C C . LEU A 1 110 ? -1.335 73.260 32.017 1.00 15.45 105 LEU A C 1
ATOM 1749 O O . LEU A 1 110 ? -1.910 73.411 30.934 1.00 16.42 105 LEU A O 1
ATOM 1765 N N . GLU A 1 111 ? -1.827 73.697 33.168 1.00 16.49 106 GLU A N 1
ATOM 1766 C CA . GLU A 1 111 ? -3.068 74.448 33.214 1.00 21.46 106 GLU A CA 1
ATOM 1767 C C . GLU A 1 111 ? -2.773 75.914 32.980 1.00 24.14 106 GLU A C 1
ATOM 1768 O O . GLU A 1 111 ? -2.188 76.571 33.836 1.00 25.83 106 GLU A O 1
ATOM 1780 N N . LEU A 1 112 ? -3.173 76.419 31.820 1.00 25.43 107 LEU A N 1
ATOM 1781 C CA . LEU A 1 112 ? -2.999 77.833 31.513 1.00 29.96 107 LEU A CA 1
ATOM 1782 C C . LEU A 1 112 ? -4.280 78.574 31.751 1.00 33.73 107 LEU A C 1
ATOM 1783 O O . LEU A 1 112 ? -5.328 78.192 31.250 1.00 33.12 107 LEU A O 1
ATOM 1799 N N . SER A 1 113 ? -4.171 79.640 32.535 1.00 39.10 108 SER A N 1
ATOM 1800 C CA . SER A 1 113 ? -5.289 80.509 32.839 1.00 44.00 108 SER A CA 1
ATOM 1801 C C . SER A 1 113 ? -4.943 81.920 32.406 1.00 46.94 108 SER A C 1
ATOM 1802 O O . SER A 1 113 ? -3.795 82.355 32.532 1.00 46.72 108 SER A O 1
ATOM 1810 N N . PRO A 1 114 ? -5.928 82.633 31.857 1.00 49.42 109 PRO A N 1
ATOM 1811 C CA . PRO A 1 114 ? -5.736 84.067 31.732 1.00 51.16 109 PRO A CA 1
ATOM 1812 C C . PRO A 1 114 ? -6.344 84.729 32.954 1.00 52.28 109 PRO A C 1
ATOM 1813 O O . PRO A 1 114 ? -7.144 84.118 33.664 1.00 52.53 109 PRO A O 1
ATOM 1824 N N . ALA A 1 115 ? -5.937 85.960 33.210 1.00 52.65 110 ALA A N 1
ATOM 1825 C CA . ALA A 1 115 ? -6.534 86.758 34.260 1.00 52.61 110 ALA A CA 1
ATOM 1826 C C . ALA A 1 115 ? -6.560 88.199 33.776 1.00 51.79 110 ALA A C 1
ATOM 1827 O O . ALA A 1 115 ? -6.301 88.474 32.607 1.00 50.31 110 ALA A O 1
ATOM 1834 N N . GLU A 1 116 ? -6.854 89.120 34.679 1.00 52.52 111 GLU A N 1
ATOM 1835 C CA . GLU A 1 116 ? -7.066 90.509 34.297 1.00 52.81 111 GLU A CA 1
ATOM 1836 C C . GLU A 1 116 ? -5.830 91.206 33.702 1.00 50.89 111 GLU A C 1
ATOM 1837 O O . GLU A 1 116 ? -5.987 92.228 33.038 1.00 50.30 111 GLU A O 1
ATOM 1849 N N . GLY A 1 117 ? -4.632 90.636 33.893 1.00 49.24 112 GLY A N 1
ATOM 1850 C CA . GLY A 1 117 ? -3.361 91.322 33.623 1.00 47.74 112 GLY A CA 1
ATOM 1851 C C . GLY A 1 117 ? -2.671 91.267 32.247 1.00 46.62 112 GLY A C 1
ATOM 1852 O O . GLY A 1 117 ? -2.180 92.291 31.760 1.00 47.23 112 GLY A O 1
ATOM 1856 N N . GLN A 1 118 ? -2.595 90.083 31.642 1.00 43.90 113 GLN A N 1
ATOM 1857 C CA . GLN A 1 118 ? -1.954 89.864 30.332 1.00 41.61 113 GLN A CA 1
ATOM 1858 C C . GLN A 1 118 ? -2.821 88.978 29.427 1.00 37.84 113 GLN A C 1
ATOM 1859 O O . GLN A 1 118 ? -3.377 87.972 29.879 1.00 36.66 113 GLN A O 1
ATOM 1873 N N . ALA A 1 119 ? -2.928 89.333 28.148 1.00 34.58 114 ALA A N 1
ATOM 1874 C CA . ALA A 1 119 ? -3.649 88.478 27.197 1.00 32.13 114 ALA A CA 1
ATOM 1875 C C . ALA A 1 119 ? -2.908 87.158 26.970 1.00 30.50 114 ALA A C 1
ATOM 1876 O O . ALA A 1 119 ? -1.671 87.114 27.031 1.00 30.90 114 ALA A O 1
ATOM 1883 N N . LEU A 1 120 ? -3.664 86.086 26.734 1.00 27.72 115 LEU A N 1
ATOM 1884 C CA . LEU A 1 120 ? -3.103 84.798 26.330 1.00 25.62 115 LEU A CA 1
ATOM 1885 C C . LEU A 1 120 ? -3.501 84.538 24.884 1.00 21.90 115 LEU A C 1
ATOM 1886 O O . LEU A 1 120 ? -4.616 84.082 24.576 1.00 20.26 115 LEU A O 1
ATOM 1902 N N . THR A 1 121 ? -2.561 84.825 24.004 1.00 20.38 116 THR A N 1
ATOM 1903 C CA . THR A 1 121 ? -2.838 84.950 22.601 1.00 20.00 116 THR A CA 1
ATOM 1904 C C . THR A 1 121 ? -1.670 84.394 21.827 1.00 19.52 116 THR A C 1
ATOM 1905 O O . THR A 1 121 ? -0.515 84.551 22.227 1.00 19.79 116 THR A O 1
ATOM 1916 N N . PHE A 1 122 ? -1.971 83.741 20.715 1.00 18.40 117 PHE A N 1
ATOM 1917 C CA . PHE A 1 122 ? -0.933 83.185 19.868 1.00 18.39 117 PHE A CA 1
ATOM 1918 C C . PHE A 1 122 ? -1.469 83.005 18.467 1.00 19.56 117 PHE A C 1
ATOM 1919 O O . PHE A 1 122 ? -2.689 82.992 18.254 1.00 19.20 117 PHE A O 1
ATOM 1936 N N . LYS A 1 123 ? -0.561 82.898 17.508 1.00 21.57 118 LYS A N 1
ATOM 1937 C CA . LYS A 1 123 ? -0.965 82.534 16.161 1.00 23.71 118 LYS A CA 1
ATOM 1938 C C . LYS A 1 123 ? -0.712 81.060 15.958 1.00 22.13 118 LYS A C 1
ATOM 1939 O O . LYS A 1 123 ? 0.207 80.476 16.544 1.00 21.69 118 LYS A O 1
ATOM 1958 N N . ALA A 1 124 ? -1.550 80.463 15.126 1.00 20.82 119 ALA A N 1
ATOM 1959 C CA . ALA A 1 124 ? -1.481 79.036 14.895 1.00 20.76 119 ALA A CA 1
ATOM 1960 C C . ALA A 1 124 ? -2.060 78.682 13.550 1.00 20.72 119 ALA A C 1
ATOM 1961 O O . ALA A 1 124 ? -2.850 79.421 12.987 1.00 21.45 119 ALA A O 1
ATOM 1968 N N A SER A 1 125 ? -1.655 77.523 13.044 0.51 21.08 120 SER A N 1
ATOM 1969 N N B SER A 1 125 ? -1.644 77.532 13.039 0.49 20.92 120 SER A N 1
ATOM 1970 C CA A SER A 1 125 ? -2.270 76.925 11.876 0.51 21.34 120 SER A CA 1
ATOM 1971 C CA B SER A 1 125 ? -2.289 76.941 11.892 0.49 21.02 120 SER A CA 1
ATOM 1972 C C A SER A 1 125 ? -3.628 76.367 12.298 0.51 20.77 120 SER A C 1
ATOM 1973 C C B SER A 1 125 ? -3.644 76.411 12.334 0.49 20.64 120 SER A C 1
ATOM 1974 O O A SER A 1 125 ? -3.704 75.591 13.251 0.51 20.67 120 SER A O 1
ATOM 1975 O O B SER A 1 125 ? -3.733 75.690 13.330 0.49 20.59 120 SER A O 1
ATOM 1990 N N . PRO A 1 126 ? -4.709 76.762 11.605 1.00 20.98 121 PRO A N 1
ATOM 1991 C CA . PRO A 1 126 ? -6.018 76.263 12.022 1.00 21.52 121 PRO A CA 1
ATOM 1992 C C . PRO A 1 126 ? -6.136 74.736 11.996 1.00 20.95 121 PRO A C 1
ATOM 1993 O O . PRO A 1 126 ? -6.928 74.183 12.767 1.00 20.80 121 PRO A O 1
ATOM 2004 N N . LYS A 1 127 ? -5.363 74.057 11.154 1.00 20.38 122 LYS A N 1
ATOM 2005 C CA . LYS A 1 127 ? -5.416 72.596 11.122 1.00 21.39 122 LYS A CA 1
ATOM 2006 C C . LYS A 1 127 ? -4.854 71.947 12.387 1.00 17.99 122 LYS A C 1
ATOM 2007 O O . LYS A 1 127 ? -5.074 70.768 12.625 1.00 18.46 122 LYS A O 1
ATOM 2026 N N . GLN A 1 128 ? -4.111 72.702 13.190 1.00 16.92 123 GLN A N 1
ATOM 2027 C CA . GLN A 1 128 ? -3.538 72.155 14.421 1.00 15.58 123 GLN A CA 1
ATOM 2028 C C . GLN A 1 128 ? -4.371 72.478 15.652 1.00 14.13 123 GLN A C 1
ATOM 2029 O O . GLN A 1 128 ? -4.028 72.076 16.752 1.00 14.96 123 GLN A O 1
ATOM 2043 N N . LEU A 1 129 ? -5.457 73.229 15.478 1.00 13.59 124 LEU A N 1
ATOM 2044 C CA . LEU A 1 129 ? -6.307 73.580 16.600 1.00 13.38 124 LEU A CA 1
ATOM 2045 C C . LEU A 1 129 ? -7.248 72.421 16.929 1.00 12.49 124 LEU A C 1
ATOM 2046 O O . LEU A 1 129 ? -7.593 71.634 16.042 1.00 13.75 124 LEU A O 1
ATOM 2062 N N . PRO A 1 130 ? -7.676 72.322 18.202 1.00 12.12 125 PRO A N 1
ATOM 2063 C CA . PRO A 1 130 ? -8.642 71.274 18.552 1.00 12.41 125 PRO A CA 1
ATOM 2064 C C . PRO A 1 130 ? -9.904 71.308 17.708 1.00 12.76 125 PRO A C 1
ATOM 2065 O O . PRO A 1 130 ? -10.342 72.382 17.258 1.00 13.23 125 PRO A O 1
ATOM 2076 N N . GLU A 1 131 ? -10.460 70.120 17.487 1.00 12.44 126 GLU A N 1
ATOM 2077 C CA . GLU A 1 131 ? -11.742 69.967 16.814 1.00 13.38 126 GLU A CA 1
ATOM 2078 C C . GLU A 1 131 ? -12.661 69.232 17.737 1.00 12.78 126 GLU A C 1
ATOM 2079 O O . GLU A 1 131 ? -12.279 68.197 18.278 1.00 14.25 126 GLU A O 1
ATOM 2091 N N . PRO A 1 132 ? -13.860 69.774 17.971 1.00 12.27 127 PRO A N 1
ATOM 2092 C CA . PRO A 1 132 ? -14.344 71.092 17.558 1.00 11.86 127 PRO A CA 1
ATOM 2093 C C . PRO A 1 132 ? -13.544 72.137 18.324 1.00 13.23 127 PRO A C 1
ATOM 2094 O O . PRO A 1 132 ? -12.885 71.819 19.314 1.00 13.87 127 PRO A O 1
ATOM 2105 N N A LEU A 1 133 ? -13.600 73.372 17.871 0.41 13.60 128 LEU A N 1
ATOM 2106 N N B LEU A 1 133 ? -13.575 73.384 17.862 0.59 13.23 128 LEU A N 1
ATOM 2107 C CA A LEU A 1 133 ? -12.865 74.408 18.548 0.41 14.19 128 LEU A CA 1
ATOM 2108 C CA B LEU A 1 133 ? -12.832 74.443 18.539 0.59 13.46 128 LEU A CA 1
ATOM 2109 C C A LEU A 1 133 ? -13.448 74.592 19.949 0.41 14.52 128 LEU A C 1
ATOM 2110 C C B LEU A 1 133 ? -13.430 74.651 19.927 0.59 13.64 128 LEU A C 1
ATOM 2111 O O A LEU A 1 133 ? -14.669 74.580 20.115 0.41 14.79 128 LEU A O 1
ATOM 2112 O O B LEU A 1 133 ? -14.650 74.741 20.058 0.59 13.11 128 LEU A O 1
ATOM 2143 N N . PRO A 1 134 ? -12.586 74.757 20.966 1.00 15.68 129 PRO A N 1
ATOM 2144 C CA . PRO A 1 134 ? -13.119 74.978 22.313 1.00 17.81 129 PRO A CA 1
ATOM 2145 C C . PRO A 1 134 ? -13.987 76.227 22.319 1.00 19.01 129 PRO A C 1
ATOM 2146 O O . PRO A 1 134 ? -13.609 77.241 21.746 1.00 18.27 129 PRO A O 1
ATOM 2157 N N . ALA A 1 135 ? -15.177 76.141 22.900 1.00 21.44 130 ALA A N 1
ATOM 2158 C CA . ALA A 1 135 ? -16.168 77.183 22.691 1.00 21.44 130 ALA A CA 1
ATOM 2159 C C . ALA A 1 135 ? -15.742 78.545 23.229 1.00 20.85 130 ALA A C 1
ATOM 2160 O O . ALA A 1 135 ? -16.194 79.579 22.736 1.00 20.92 130 ALA A O 1
ATOM 2167 N N . ASN A 1 136 ? -14.852 78.548 24.219 1.00 21.15 131 ASN A N 1
ATOM 2168 C CA . ASN A 1 136 ? -14.489 79.768 24.912 1.00 22.17 131 ASN A CA 1
ATOM 2169 C C . ASN A 1 136 ? -13.339 80.481 24.209 1.00 22.50 131 ASN A C 1
ATOM 2170 O O . ASN A 1 136 ? -13.132 81.662 24.458 1.00 24.94 131 ASN A O 1
ATOM 2181 N N . TRP A 1 137 ? -12.609 79.779 23.329 1.00 20.03 132 TRP A N 1
ATOM 2182 C CA . TRP A 1 137 ? -11.493 80.380 22.584 1.00 20.98 132 TRP A CA 1
ATOM 2183 C C . TRP A 1 137 ? -11.983 81.377 21.526 1.00 22.08 132 TRP A C 1
ATOM 2184 O O . TRP A 1 137 ? -12.990 81.149 20.857 1.00 24.19 132 TRP A O 1
ATOM 2205 N N . SER A 1 138 ? -11.243 82.472 21.390 1.00 21.09 133 SER A N 1
ATOM 2206 C CA . SER A 1 138 ? -11.434 83.448 20.324 1.00 21.15 133 SER A CA 1
ATOM 2207 C C . SER A 1 138 ? -10.578 83.075 19.135 1.00 19.97 133 SER A C 1
ATOM 2208 O O . SER A 1 138 ? -9.431 82.690 19.318 1.00 19.26 133 SER A O 1
ATOM 2216 N N . ILE A 1 139 ? -11.114 83.239 17.928 1.00 19.86 134 ILE A N 1
ATOM 2217 C CA . ILE A 1 139 ? -10.361 83.032 16.695 1.00 22.65 134 ILE A CA 1
ATOM 2218 C C . ILE A 1 139 ? -10.627 84.181 15.751 1.00 24.46 134 ILE A C 1
ATOM 2219 O O . ILE A 1 139 ? -11.782 84.597 15.581 1.00 23.58 134 ILE A O 1
ATOM 2235 N N . ALA A 1 140 ? -9.569 84.693 15.128 1.00 26.41 135 ALA A N 1
ATOM 2236 C CA . ALA A 1 140 ? -9.719 85.730 14.121 1.00 30.02 135 ALA A CA 1
ATOM 2237 C C . ALA A 1 140 ? -8.777 85.444 12.967 1.00 32.42 135 ALA A C 1
ATOM 2238 O O . ALA A 1 140 ? -7.765 84.767 13.145 1.00 31.68 135 ALA A O 1
ATOM 2245 N N . PRO A 1 141 ? -9.103 85.973 11.777 1.00 35.54 136 PRO A N 1
ATOM 2246 C CA . PRO A 1 141 ? -8.228 85.733 10.626 1.00 36.91 136 PRO A CA 1
ATOM 2247 C C . PRO A 1 141 ? -6.864 86.372 10.825 1.00 38.29 136 PRO A C 1
ATOM 2248 O O . PRO A 1 141 ? -6.747 87.399 11.502 1.00 38.46 136 PRO A O 1
ATOM 2259 N N . ALA A 1 142 ? -5.841 85.748 10.256 1.00 39.56 137 ALA A N 1
ATOM 2260 C CA . ALA A 1 142 ? -4.502 86.319 10.261 1.00 40.69 137 ALA A CA 1
ATOM 2261 C C . ALA A 1 142 ? -3.841 86.077 8.910 1.00 42.85 137 ALA A C 1
ATOM 2262 O O . ALA A 1 142 ? -4.461 85.538 7.984 1.00 42.23 137 ALA A O 1
ATOM 2269 N N . GLU A 1 143 ? -2.584 86.493 8.800 1.00 44.99 138 GLU A N 1
ATOM 2270 C CA . GLU A 1 143 ? -1.852 86.390 7.548 1.00 47.01 138 GLU A CA 1
ATOM 2271 C C . GLU A 1 143 ? -1.343 84.968 7.329 1.00 46.28 138 GLU A C 1
ATOM 2272 O O . GLU A 1 143 ? -1.161 84.209 8.281 1.00 44.99 138 GLU A O 1
ATOM 2284 N N . ASP A 1 144 ? -1.113 84.630 6.063 1.00 46.53 139 ASP A N 1
ATOM 2285 C CA . ASP A 1 144 ? -0.443 83.387 5.682 1.00 46.97 139 ASP A CA 1
ATOM 2286 C C . ASP A 1 144 ? -1.179 82.140 6.155 1.00 45.59 139 ASP A C 1
ATOM 2287 O O . ASP A 1 144 ? -0.564 81.190 6.634 1.00 46.06 139 ASP A O 1
ATOM 2296 N N . GLY A 1 145 ? -2.501 82.157 6.024 1.00 43.83 140 GLY A N 1
ATOM 2297 C CA . GLY A 1 145 ? -3.309 80.987 6.311 1.00 41.87 140 GLY A CA 1
ATOM 2298 C C . GLY A 1 145 ? -3.482 80.693 7.790 1.00 39.82 140 GLY A C 1
ATOM 2299 O O . GLY A 1 145 ? -4.233 79.783 8.161 1.00 39.95 140 GLY A O 1
ATOM 2303 N N . GLU A 1 146 ? -2.798 81.452 8.641 1.00 37.58 141 GLU A N 1
ATOM 2304 C CA . GLU A 1 146 ? -2.866 81.216 10.080 1.00 35.92 141 GLU A CA 1
ATOM 2305 C C . GLU A 1 146 ? -4.017 81.993 10.697 1.00 32.44 141 GLU A C 1
ATOM 2306 O O . GLU A 1 146 ? -4.636 82.830 10.039 1.00 32.32 141 GLU A O 1
ATOM 2318 N N . VAL A 1 147 ? -4.309 81.693 11.959 1.00 29.22 142 VAL A N 1
ATOM 2319 C CA . VAL A 1 147 ? -5.346 82.403 12.701 1.00 27.17 142 VAL A CA 1
ATOM 2320 C C . VAL A 1 147 ? -4.794 82.907 14.025 1.00 24.97 142 VAL A C 1
ATOM 2321 O O . VAL A 1 147 ? -3.818 82.373 14.550 1.00 24.12 142 VAL A O 1
ATOM 2334 N N . LEU A 1 148 ? -5.444 83.936 14.552 1.00 23.05 143 LEU A N 1
ATOM 2335 C CA . LEU A 1 148 ? -5.071 84.531 15.830 1.00 22.17 143 LEU A CA 1
ATOM 2336 C C . LEU A 1 148 ? -6.002 84.003 16.913 1.00 20.06 143 LEU A C 1
ATOM 2337 O O . LEU A 1 148 ? -7.203 84.211 16.864 1.00 20.64 143 LEU A O 1
ATOM 2353 N N . VAL A 1 149 ? -5.441 83.299 17.883 1.00 18.28 144 VAL A N 1
ATOM 2354 C CA . VAL A 1 149 ? -6.228 82.648 18.919 1.00 16.72 144 VAL A CA 1
ATOM 2355 C C . VAL A 1 149 ? -6.019 83.330 20.257 1.00 16.06 144 VAL A C 1
ATOM 2356 O O . VAL A 1 149 ? -4.896 83.677 20.604 1.00 15.92 144 VAL A O 1
ATOM 2369 N N . SER A 1 150 ? -7.096 83.522 21.004 1.00 15.50 145 SER A N 1
ATOM 2370 C CA . SER A 1 150 ? -6.997 83.987 22.385 1.00 15.82 145 SER A CA 1
ATOM 2371 C C . SER A 1 150 ? -7.842 83.131 23.287 1.00 16.48 145 SER A C 1
ATOM 2372 O O . SER A 1 150 ? -8.920 82.684 22.918 1.00 17.72 145 SER A O 1
ATOM 2380 N N . ILE A 1 151 ? -7.314 82.899 24.478 1.00 17.30 146 ILE A N 1
ATOM 2381 C CA . ILE A 1 151 ? -7.912 82.018 25.463 1.00 20.15 146 ILE A CA 1
ATOM 2382 C C . ILE A 1 151 ? -8.335 82.866 26.655 1.00 24.26 146 ILE A C 1
ATOM 2383 O O . ILE A 1 151 ? -7.591 83.747 27.090 1.00 25.75 146 ILE A O 1
ATOM 2399 N N . HIS A 1 152 ? -9.523 82.589 27.179 1.00 26.34 147 HIS A N 1
ATOM 2400 C CA . HIS A 1 152 ? -10.124 83.425 28.229 1.00 28.87 147 HIS A CA 1
ATOM 2401 C C . HIS A 1 152 ? -10.427 82.667 29.513 1.00 33.71 147 HIS A C 1
ATOM 2402 O O . HIS A 1 152 ? -10.769 83.278 30.538 1.00 36.50 147 HIS A O 1
ATOM 2416 N N . GLU A 1 153 ? -10.279 81.347 29.447 1.00 35.15 148 GLU A N 1
ATOM 2417 C CA . GLU A 1 153 ? -10.667 80.429 30.507 1.00 36.80 148 GLU A CA 1
ATOM 2418 C C . GLU A 1 153 ? -9.463 79.522 30.765 1.00 35.64 148 GLU A C 1
ATOM 2419 O O . GLU A 1 153 ? -8.660 79.308 29.862 1.00 35.00 148 GLU A O 1
ATOM 2431 N N . ARG A 1 154 ? -9.341 78.990 31.979 1.00 35.23 149 ARG A N 1
ATOM 2432 C CA . ARG A 1 154 ? -8.319 77.985 32.253 1.00 34.66 149 ARG A CA 1
ATOM 2433 C C . ARG A 1 154 ? -8.505 76.801 31.318 1.00 31.51 149 ARG A C 1
ATOM 2434 O O . ARG A 1 154 ? -9.615 76.342 31.097 1.00 32.28 149 ARG A O 1
ATOM 2455 N N . CYS A 1 155 ? -7.415 76.294 30.769 1.00 27.65 150 CYS A N 1
ATOM 2456 C CA . CYS A 1 155 ? -7.498 75.042 30.051 1.00 25.80 150 CYS A CA 1
ATOM 2457 C C . CYS A 1 155 ? -6.192 74.300 30.162 1.00 21.85 150 CYS A C 1
ATOM 2458 O O . CYS A 1 155 ? -5.200 74.828 30.659 1.00 22.94 150 CYS A O 1
ATOM 2466 N N . GLU A 1 156 ? -6.224 73.059 29.706 1.00 19.67 151 GLU A N 1
ATOM 2467 C CA . GLU A 1 156 ? -5.128 72.141 29.898 1.00 19.77 151 GLU A CA 1
ATOM 2468 C C . GLU A 1 156 ? -4.411 71.884 28.598 1.00 19.22 151 GLU A C 1
ATOM 2469 O O . GLU A 1 156 ? -4.999 71.417 27.628 1.00 23.25 151 GLU A O 1
ATOM 2481 N N . PHE A 1 157 ? -3.136 72.203 28.586 1.00 15.41 152 PHE A N 1
ATOM 2482 C CA . PHE A 1 157 ? -2.240 71.759 27.540 1.00 14.39 152 PHE A CA 1
ATOM 2483 C C . PHE A 1 157 ? -1.386 70.627 28.083 1.00 14.37 152 PHE A C 1
ATOM 2484 O O . PHE A 1 157 ? -1.206 70.500 29.290 1.00 16.32 152 PHE A O 1
ATOM 2501 N N . LYS A 1 158 ? -0.872 69.812 27.179 1.00 12.75 153 LYS A N 1
ATOM 2502 C CA . LYS A 1 158 ? 0.165 68.853 27.543 1.00 12.55 153 LYS A CA 1
ATOM 2503 C C . LYS A 1 158 ? 1.499 69.333 26.988 1.00 12.97 153 LYS A C 1
ATOM 2504 O O . LYS A 1 158 ? 1.590 69.724 25.825 1.00 14.73 153 LYS A O 1
ATOM 2523 N N . VAL A 1 159 ? 2.521 69.345 27.841 1.00 13.34 154 VAL A N 1
ATOM 2524 C CA . VAL A 1 159 ? 3.851 69.816 27.444 1.00 12.66 154 VAL A CA 1
ATOM 2525 C C . VAL A 1 159 ? 4.897 68.717 27.648 1.00 12.33 154 VAL A C 1
ATOM 2526 O O . VAL A 1 159 ? 4.839 67.966 28.616 1.00 11.88 154 VAL A O 1
ATOM 2539 N N . ASP A 1 160 ? 5.873 68.655 26.749 1.00 12.15 155 ASP A N 1
ATOM 2540 C CA . ASP A 1 160 ? 6.975 67.718 26.878 1.00 12.08 155 ASP A CA 1
ATOM 2541 C C . ASP A 1 160 ? 7.764 68.019 28.130 1.00 11.64 155 ASP A C 1
ATOM 2542 O O . ASP A 1 160 ? 8.087 69.176 28.414 1.00 13.05 155 ASP A O 1
ATOM 2551 N N . SER A 1 161 ? 8.087 66.965 28.862 1.00 11.34 156 SER A N 1
ATOM 2552 C CA . SER A 1 161 ? 8.910 67.079 30.052 1.00 11.56 156 SER A CA 1
ATOM 2553 C C . SER A 1 161 ? 9.738 65.803 30.207 1.00 11.49 156 SER A C 1
ATOM 2554 O O . SER A 1 161 ? 9.468 64.807 29.547 1.00 11.68 156 SER A O 1
ATOM 2562 N N . TYR A 1 162 ? 10.759 65.862 31.055 1.00 12.12 157 TYR A N 1
ATOM 2563 C CA . TYR A 1 162 ? 11.697 64.763 31.239 1.00 11.53 157 TYR A CA 1
ATOM 2564 C C . TYR A 1 162 ? 11.859 64.426 32.702 1.00 11.56 157 TYR A C 1
ATOM 2565 O O . TYR A 1 162 ? 11.981 65.312 33.546 1.00 12.62 157 TYR A O 1
ATOM 2583 N N . ARG A 1 163 ? 11.861 63.131 33.007 1.00 12.08 158 ARG A N 1
ATOM 2584 C CA . ARG A 1 163 ? 11.974 62.691 34.391 1.00 12.36 158 ARG A CA 1
ATOM 2585 C C . ARG A 1 163 ? 12.980 61.567 34.529 1.00 12.30 158 ARG A C 1
ATOM 2586 O O . ARG A 1 163 ? 13.354 60.926 33.552 1.00 12.78 158 ARG A O 1
ATOM 2607 N N . ALA A 1 164 ? 13.400 61.333 35.763 1.00 12.66 159 ALA A N 1
ATOM 2608 C CA . ALA A 1 164 ? 14.316 60.248 36.060 1.00 12.28 159 ALA A CA 1
ATOM 2609 C C . ALA A 1 164 ? 13.527 59.032 36.527 1.00 13.89 159 ALA A C 1
ATOM 2610 O O . ALA A 1 164 ? 12.540 59.161 37.237 1.00 15.93 159 ALA A O 1
ATOM 2617 N N . LEU A 1 165 ? 13.965 57.857 36.095 1.00 13.51 160 LEU A N 1
ATOM 2618 C CA . LEU A 1 165 ? 13.426 56.601 36.612 1.00 13.72 160 LEU A CA 1
ATOM 2619 C C . LEU A 1 165 ? 14.148 56.278 37.913 1.00 13.32 160 LEU A C 1
ATOM 2620 O O . LEU A 1 165 ? 15.319 56.609 38.085 1.00 14.02 160 LEU A O 1
ATOM 2636 N N . THR A 1 166 ? 13.466 55.621 38.837 1.00 13.57 161 THR A N 1
ATOM 2637 C CA . THR A 1 166 ? 14.129 55.194 40.071 1.00 13.87 161 THR A CA 1
ATOM 2638 C C . THR A 1 166 ? 15.087 54.015 39.836 1.00 13.21 161 THR A C 1
ATOM 2639 O O . THR A 1 166 ? 15.945 53.749 40.657 1.00 14.60 161 THR A O 1
ATOM 2650 N N . VAL A 1 167 ? 14.909 53.318 38.719 1.00 11.84 162 VAL A N 1
ATOM 2651 C CA . VAL A 1 167 ? 15.708 52.157 38.327 1.00 11.07 162 VAL A CA 1
ATOM 2652 C C . VAL A 1 167 ? 16.686 52.584 37.243 1.00 11.72 162 VAL A C 1
ATOM 2653 O O . VAL A 1 167 ? 16.294 53.267 36.294 1.00 13.16 162 VAL A O 1
ATOM 2666 N N . LYS A 1 168 ? 17.952 52.195 37.380 1.00 11.10 163 LYS A N 1
ATOM 2667 C CA . LYS A 1 168 ? 18.983 52.647 36.444 1.00 10.81 163 LYS A CA 1
ATOM 2668 C C . LYS A 1 168 ? 19.677 51.501 35.713 1.00 10.36 163 LYS A C 1
ATOM 2669 O O . LYS A 1 168 ? 20.588 51.765 34.940 1.00 11.54 163 LYS A O 1
ATOM 2688 N N . SER A 1 169 ? 19.281 50.254 35.984 1.00 9.76 164 SER A N 1
ATOM 2689 C CA . SER A 1 169 ? 20.031 49.086 35.529 1.00 11.02 164 SER A CA 1
ATOM 2690 C C . SER A 1 169 ? 19.171 48.060 34.799 1.00 9.47 164 SER A C 1
ATOM 2691 O O . SER A 1 169 ? 17.976 48.003 34.995 1.00 9.66 164 SER A O 1
ATOM 2699 N N . ALA A 1 170 ? 19.808 47.270 33.946 1.00 9.10 165 ALA A N 1
ATOM 2700 C CA . ALA A 1 170 ? 19.133 46.228 33.164 1.00 9.49 165 ALA A CA 1
ATOM 2701 C C . ALA A 1 170 ? 20.133 45.238 32.601 1.00 9.43 165 ALA A C 1
ATOM 2702 O O . ALA A 1 170 ? 21.316 45.567 32.450 1.00 10.34 165 ALA A O 1
ATOM 2709 N N . GLY A 1 171 ? 19.646 44.041 32.274 1.00 9.79 166 GLY A N 1
ATOM 2710 C CA . GLY A 1 171 ? 20.423 43.072 31.509 1.00 10.29 166 GLY A CA 1
ATOM 2711 C C . GLY A 1 171 ? 20.274 43.345 30.029 1.00 10.29 166 GLY A C 1
ATOM 2712 O O . GLY A 1 171 ? 19.213 43.133 29.458 1.00 11.04 166 GLY A O 1
ATOM 2716 N N . GLN A 1 172 ? 21.359 43.823 29.425 1.00 10.32 167 GLN A N 1
ATOM 2717 C CA . GLN A 1 172 ? 21.379 44.347 28.056 1.00 10.62 167 GLN A CA 1
ATOM 2718 C C . GLN A 1 172 ? 22.279 43.520 27.171 1.00 10.79 167 GLN A C 1
ATOM 2719 O O . GLN A 1 172 ? 23.348 43.099 27.621 1.00 10.06 167 GLN A O 1
ATOM 2733 N N . LEU A 1 173 ? 21.882 43.292 25.922 1.00 9.40 168 LEU A N 1
ATOM 2734 C CA . LEU A 1 173 ? 22.801 42.669 24.975 1.00 10.35 168 LEU A CA 1
ATOM 2735 C C . LEU A 1 173 ? 24.146 43.386 24.962 1.00 9.65 168 LEU A C 1
ATOM 2736 O O . LEU A 1 173 ? 24.217 44.582 25.250 1.00 10.13 168 LEU A O 1
ATOM 2752 N N . PRO A 1 174 ? 25.227 42.653 24.636 1.00 10.27 169 PRO A N 1
ATOM 2753 C CA . PRO A 1 174 ? 26.547 43.290 24.628 1.00 10.28 169 PRO A CA 1
ATOM 2754 C C . PRO A 1 174 ? 26.587 44.597 23.817 1.00 11.88 169 PRO A C 1
ATOM 2755 O O . PRO A 1 174 ? 26.089 44.663 22.686 1.00 12.09 169 PRO A O 1
ATOM 2766 N N . THR A 1 175 ? 27.189 45.626 24.404 1.00 11.52 170 THR A N 1
ATOM 2767 C CA . THR A 1 175 ? 27.163 46.949 23.786 1.00 11.18 170 THR A CA 1
ATOM 2768 C C . THR A 1 175 ? 27.820 46.888 22.420 1.00 12.51 170 THR A C 1
ATOM 2769 O O . THR A 1 175 ? 28.971 46.437 22.289 1.00 13.57 170 THR A O 1
ATOM 2780 N N . GLY A 1 176 ? 27.089 47.355 21.412 1.00 12.41 171 GLY A N 1
ATOM 2781 C CA . GLY A 1 176 ? 27.597 47.361 20.052 1.00 14.10 171 GLY A CA 1
ATOM 2782 C C . GLY A 1 176 ? 26.980 46.307 19.156 1.00 14.61 171 GLY A C 1
ATOM 2783 O O . GLY A 1 176 ? 26.992 46.445 17.934 1.00 15.92 171 GLY A O 1
ATOM 2787 N N . PHE A 1 177 ? 26.426 45.262 19.762 1.00 14.15 172 PHE A N 1
ATOM 2788 C CA . PHE A 1 177 ? 25.738 44.228 19.016 1.00 15.09 172 PHE A CA 1
ATOM 2789 C C . PHE A 1 177 ? 24.314 44.676 18.743 1.00 16.58 172 PHE A C 1
ATOM 2790 O O . PHE A 1 177 ? 23.575 45.005 19.672 1.00 19.02 172 PHE A O 1
ATOM 2807 N N . GLU A 1 178 ? 23.935 44.703 17.475 1.00 16.15 173 GLU A N 1
ATOM 2808 C CA . GLU A 1 178 ? 22.627 45.220 17.069 1.00 18.48 173 GLU A CA 1
ATOM 2809 C C . GLU A 1 178 ? 21.913 44.231 16.161 1.00 17.21 173 GLU A C 1
ATOM 2810 O O . GLU A 1 178 ? 22.198 44.178 14.962 1.00 17.14 173 GLU A O 1
ATOM 2822 N N . PRO A 1 179 ? 20.960 43.457 16.719 1.00 17.58 174 PRO A N 1
ATOM 2823 C CA . PRO A 1 179 ? 20.280 42.440 15.912 1.00 16.17 174 PRO A CA 1
ATOM 2824 C C . PRO A 1 179 ? 19.640 42.999 14.645 1.00 15.27 174 PRO A C 1
ATOM 2825 O O . PRO A 1 179 ? 19.661 42.335 13.615 1.00 14.45 174 PRO A O 1
ATOM 2836 N N . GLY A 1 180 ? 19.107 44.215 14.712 1.00 15.63 175 GLY A N 1
ATOM 2837 C CA . GLY A 1 180 ? 18.444 44.805 13.573 1.00 16.13 175 GLY A CA 1
ATOM 2838 C C . GLY A 1 180 ? 19.321 45.048 12.359 1.00 17.56 175 GLY A C 1
ATOM 2839 O O . GLY A 1 180 ? 18.805 45.158 11.244 1.00 18.14 175 GLY A O 1
ATOM 2843 N N . GLU A 1 181 ? 20.634 45.147 12.562 1.00 17.93 176 GLU A N 1
ATOM 2844 C CA . GLU A 1 181 ? 21.568 45.380 11.462 1.00 19.53 176 GLU A CA 1
ATOM 2845 C C . GLU A 1 181 ? 21.887 44.104 10.695 1.00 17.40 176 GLU A C 1
ATOM 2846 O O . GLU A 1 181 ? 22.521 44.145 9.636 1.00 18.25 176 GLU A O 1
ATOM 2858 N N . LEU A 1 182 ? 21.447 42.967 11.217 1.00 14.78 177 LEU A N 1
ATOM 2859 C CA . LEU A 1 182 ? 21.874 41.688 10.656 1.00 15.67 177 LEU A CA 1
ATOM 2860 C C . LEU A 1 182 ? 20.984 41.123 9.561 1.00 15.15 177 LEU A C 1
ATOM 2861 O O . LEU A 1 182 ? 21.342 40.103 8.944 1.00 16.19 177 LEU A O 1
ATOM 2877 N N . TYR A 1 183 ? 19.832 41.758 9.333 1.00 14.57 178 TYR A N 1
ATOM 2878 C CA . TYR A 1 183 ? 18.886 41.309 8.310 1.00 14.61 178 TYR A CA 1
ATOM 2879 C C . TYR A 1 183 ? 17.978 42.482 7.990 1.00 15.11 178 TYR A C 1
ATOM 2880 O O . TYR A 1 183 ? 18.099 43.546 8.614 1.00 14.80 178 TYR A O 1
ATOM 2898 N N . ASN A 1 184 ? 17.060 42.283 7.041 1.00 16.42 179 ASN A N 1
ATOM 2899 C CA . ASN A 1 184 ? 16.121 43.329 6.640 1.00 17.59 179 ASN A CA 1
ATOM 2900 C C . ASN A 1 184 ? 15.021 43.523 7.684 1.00 16.24 179 ASN A C 1
ATOM 2901 O O . ASN A 1 184 ? 13.934 42.963 7.567 1.00 17.23 179 ASN A O 1
ATOM 2912 N N . SER A 1 185 ? 15.321 44.318 8.704 1.00 15.49 180 SER A N 1
ATOM 2913 C CA . SER A 1 185 ? 14.502 44.387 9.913 1.00 15.68 180 SER A CA 1
ATOM 2914 C C . SER A 1 185 ? 13.582 45.604 9.961 1.00 16.92 180 SER A C 1
ATOM 2915 O O . SER A 1 185 ? 13.008 45.905 11.015 1.00 16.72 180 SER A O 1
ATOM 2923 N N . ARG A 1 186 ? 13.443 46.298 8.837 1.00 18.64 181 ARG A N 1
ATOM 2924 C CA . ARG A 1 186 ? 12.615 47.504 8.786 1.00 21.82 181 ARG A CA 1
ATOM 2925 C C . ARG A 1 186 ? 11.221 47.268 9.382 1.00 20.42 181 ARG A C 1
ATOM 2926 O O . ARG A 1 186 ? 10.527 46.307 9.042 1.00 21.14 181 ARG A O 1
ATOM 2947 N N . PHE A 1 187 ? 10.864 48.160 10.299 1.00 18.10 182 PHE A N 1
ATOM 2948 C CA . PHE A 1 187 ? 9.587 48.180 11.007 1.00 18.60 182 PHE A CA 1
ATOM 2949 C C . PHE A 1 187 ? 9.319 47.035 11.987 1.00 15.45 182 PHE A C 1
ATOM 2950 O O . PHE A 1 187 ? 8.230 46.949 12.553 1.00 14.79 182 PHE A O 1
ATOM 2967 N N . HIS A 1 188 ? 10.304 46.187 12.228 1.00 13.29 183 HIS A N 1
ATOM 2968 C CA . HIS A 1 188 ? 10.132 45.130 13.214 1.00 12.56 183 HIS A CA 1
ATOM 2969 C C . HIS A 1 188 ? 10.422 45.616 14.632 1.00 11.87 183 HIS A C 1
ATOM 2970 O O . HIS A 1 188 ? 11.477 46.207 14.874 1.00 13.83 183 HIS A O 1
ATOM 2984 N N . PRO A 1 189 ? 9.518 45.330 15.583 1.00 11.36 184 PRO A N 1
ATOM 2985 C CA . PRO A 1 189 ? 9.884 45.511 16.990 1.00 11.03 184 PRO A CA 1
ATOM 2986 C C . PRO A 1 189 ? 11.162 44.758 17.366 1.00 11.28 184 PRO A C 1
ATOM 2987 O O . PRO A 1 189 ? 11.492 43.703 16.772 1.00 10.66 184 PRO A O 1
ATOM 2998 N N . ARG A 1 190 ? 11.865 45.278 18.367 1.00 12.03 185 ARG A N 1
ATOM 2999 C CA . ARG A 1 190 ? 13.137 44.693 18.805 1.00 11.31 185 ARG A CA 1
ATOM 3000 C C . ARG A 1 190 ? 12.982 43.218 19.184 1.00 11.05 185 ARG A C 1
ATOM 3001 O O . ARG A 1 190 ? 13.849 42.418 18.859 1.00 11.58 185 ARG A O 1
ATOM 3022 N N . GLY A 1 191 ? 11.872 42.855 19.819 1.00 11.12 186 GLY A N 1
ATOM 3023 C CA . GLY A 1 191 ? 11.663 41.462 20.195 1.00 10.41 186 GLY A CA 1
ATOM 3024 C C . GLY A 1 191 ? 11.574 40.531 18.997 1.00 11.25 186 GLY A C 1
ATOM 3025 O O . GLY A 1 191 ? 11.945 39.371 19.086 1.00 11.19 186 GLY A O 1
ATOM 3029 N N . LEU A 1 192 ? 11.075 41.042 17.873 1.00 11.50 187 LEU A N 1
ATOM 3030 C CA . LEU A 1 192 ? 10.994 40.236 16.671 1.00 11.56 187 LEU A CA 1
ATOM 3031 C C . LEU A 1 192 ? 12.354 40.119 16.008 1.00 11.36 187 LEU A C 1
ATOM 3032 O O . LEU A 1 192 ? 12.696 39.050 15.523 1.00 11.45 187 LEU A O 1
ATOM 3048 N N . GLN A 1 193 ? 13.127 41.208 15.990 1.00 11.48 188 GLN A N 1
ATOM 3049 C CA . GLN A 1 193 ? 14.501 41.154 15.510 1.00 11.54 188 GLN A CA 1
ATOM 3050 C C . GLN A 1 193 ? 15.290 40.106 16.294 1.00 12.15 188 GLN A C 1
ATOM 3051 O O . GLN A 1 193 ? 16.005 39.298 15.713 1.00 11.91 188 GLN A O 1
ATOM 3065 N N . MET A 1 194 ? 15.139 40.113 17.611 1.00 11.39 189 MET A N 1
ATOM 3066 C CA . MET A 1 194 ? 15.875 39.195 18.467 1.00 10.98 189 MET A CA 1
ATOM 3067 C C . MET A 1 194 ? 15.444 37.763 18.223 1.00 11.12 189 MET A C 1
ATOM 3068 O O . MET A 1 194 ? 16.271 36.866 18.220 1.00 11.68 189 MET A O 1
ATOM 3082 N N . SER A 1 195 ? 14.161 37.553 17.958 1.00 11.45 190 SER A N 1
ATOM 3083 C CA . SER A 1 195 ? 13.664 36.202 17.706 1.00 11.22 190 SER A CA 1
ATOM 3084 C C . SER A 1 195 ? 14.248 35.656 16.415 1.00 10.28 190 SER A C 1
ATOM 3085 O O . SER A 1 195 ? 14.686 34.514 16.356 1.00 11.13 190 SER A O 1
ATOM 3093 N N . VAL A 1 196 ? 14.232 36.470 15.363 1.00 11.34 191 VAL A N 1
ATOM 3094 C CA . VAL A 1 196 ? 14.757 36.044 14.067 1.00 11.75 191 VAL A CA 1
ATOM 3095 C C . VAL A 1 196 ? 16.249 35.699 14.183 1.00 11.62 191 VAL A C 1
ATOM 3096 O O . VAL A 1 196 ? 16.707 34.661 13.703 1.00 11.39 191 VAL A O 1
ATOM 3109 N N . VAL A 1 197 ? 17.002 36.562 14.844 1.00 11.45 192 VAL A N 1
ATOM 3110 C CA . VAL A 1 197 ? 18.449 36.356 14.963 1.00 12.04 192 VAL A CA 1
ATOM 3111 C C . VAL A 1 197 ? 18.798 35.168 15.871 1.00 10.73 192 VAL A C 1
ATOM 3112 O O . VAL A 1 197 ? 19.692 34.360 15.555 1.00 10.59 192 VAL A O 1
ATOM 3125 N N . ALA A 1 198 ? 18.070 35.025 16.972 1.00 9.81 193 ALA A N 1
ATOM 3126 C CA . ALA A 1 198 ? 18.251 33.885 17.863 1.00 10.67 193 ALA A CA 1
ATOM 3127 C C . ALA A 1 198 ? 17.862 32.570 17.206 1.00 9.90 193 ALA A C 1
ATOM 3128 O O . ALA A 1 198 ? 18.514 31.553 17.418 1.00 10.37 193 ALA A O 1
ATOM 3135 N N . ALA A 1 199 ? 16.769 32.567 16.453 1.00 10.83 194 ALA A N 1
ATOM 3136 C CA . ALA A 1 199 ? 16.317 31.328 15.843 1.00 11.94 194 ALA A CA 1
ATOM 3137 C C . ALA A 1 199 ? 17.356 30.807 14.865 1.00 11.83 194 ALA A C 1
ATOM 3138 O O . ALA A 1 199 ? 17.602 29.603 14.800 1.00 11.97 194 ALA A O 1
ATOM 3145 N N . THR A 1 200 ? 17.960 31.704 14.095 1.00 11.72 195 THR A N 1
ATOM 3146 C CA . THR A 1 200 ? 18.972 31.275 13.143 1.00 11.98 195 THR A CA 1
ATOM 3147 C C . THR A 1 200 ? 20.135 30.643 13.893 1.00 10.78 195 THR A C 1
ATOM 3148 O O . THR A 1 200 ? 20.623 29.585 13.493 1.00 11.02 195 THR A O 1
ATOM 3159 N N . ASP A 1 201 ? 20.587 31.291 14.966 1.00 10.31 196 ASP A N 1
ATOM 3160 C CA . ASP A 1 201 ? 21.705 30.743 15.761 1.00 9.88 196 ASP A CA 1
ATOM 3161 C C . ASP A 1 201 ? 21.369 29.314 16.219 1.00 9.18 196 ASP A C 1
ATOM 3162 O O . ASP A 1 201 ? 22.187 28.391 16.056 1.00 10.63 196 ASP A O 1
ATOM 3171 N N . ALA A 1 202 ? 20.164 29.109 16.755 1.00 9.57 197 ALA A N 1
ATOM 3172 C CA . ALA A 1 202 ? 19.772 27.774 17.223 1.00 10.33 197 ALA A CA 1
ATOM 3173 C C . ALA A 1 202 ? 19.763 26.723 16.095 1.00 10.37 197 ALA A C 1
ATOM 3174 O O . ALA A 1 202 ? 20.250 25.601 16.265 1.00 10.36 197 ALA A O 1
ATOM 3181 N N . ILE A 1 203 ? 19.191 27.067 14.949 1.00 10.82 198 ILE A N 1
ATOM 3182 C CA . ILE A 1 203 ? 19.060 26.121 13.846 1.00 12.76 198 ILE A CA 1
ATOM 3183 C C . ILE A 1 203 ? 20.425 25.764 13.290 1.00 12.23 198 ILE A C 1
ATOM 3184 O O . ILE A 1 203 ? 20.706 24.620 12.995 1.00 12.70 198 ILE A O 1
ATOM 3200 N N A ARG A 1 204 ? 21.275 26.768 13.132 0.44 12.35 199 ARG A N 1
ATOM 3201 N N B ARG A 1 204 ? 21.287 26.760 13.134 0.56 11.51 199 ARG A N 1
ATOM 3202 C CA A ARG A 1 204 ? 22.608 26.542 12.597 0.44 12.63 199 ARG A CA 1
ATOM 3203 C CA B ARG A 1 204 ? 22.605 26.511 12.571 0.56 10.99 199 ARG A CA 1
ATOM 3204 C C A ARG A 1 204 ? 23.452 25.690 13.534 0.44 11.81 199 ARG A C 1
ATOM 3205 C C B ARG A 1 204 ? 23.516 25.754 13.540 0.56 10.97 199 ARG A C 1
ATOM 3206 O O A ARG A 1 204 ? 24.269 24.892 13.083 0.44 11.99 199 ARG A O 1
ATOM 3207 O O B ARG A 1 204 ? 24.455 25.089 13.115 0.56 11.16 199 ARG A O 1
ATOM 3248 N N . SER A 1 205 ? 23.238 25.849 14.837 1.00 10.51 200 SER A N 1
ATOM 3249 C CA . SER A 1 205 ? 24.019 25.133 15.840 1.00 10.83 200 SER A CA 1
ATOM 3250 C C . SER A 1 205 ? 23.844 23.631 15.731 1.00 10.95 200 SER A C 1
ATOM 3251 O O . SER A 1 205 ? 24.639 22.893 16.275 1.00 11.73 200 SER A O 1
ATOM 3260 N N . THR A 1 206 ? 22.814 23.162 15.031 1.00 10.38 201 THR A N 1
ATOM 3261 C CA . THR A 1 206 ? 22.598 21.719 14.925 1.00 10.69 201 THR A CA 1
ATOM 3262 C C . THR A 1 206 ? 23.612 21.012 14.044 1.00 10.91 201 THR A C 1
ATOM 3263 O O . THR A 1 206 ? 23.766 19.809 14.162 1.00 11.88 201 THR A O 1
ATOM 3274 N N . GLY A 1 207 ? 24.254 21.730 13.127 1.00 10.79 202 GLY A N 1
ATOM 3275 C CA . GLY A 1 207 ? 25.108 21.106 12.138 1.00 11.97 202 GLY A CA 1
ATOM 3276 C C . GLY A 1 207 ? 24.381 20.293 11.083 1.00 13.12 202 GLY A C 1
ATOM 3277 O O . GLY A 1 207 ? 25.018 19.515 10.377 1.00 14.59 202 GLY A O 1
ATOM 3281 N N . ILE A 1 208 ? 23.068 20.470 10.965 1.00 11.69 203 ILE A N 1
ATOM 3282 C CA . ILE A 1 208 ? 22.281 19.742 9.980 1.00 12.00 203 ILE A CA 1
ATOM 3283 C C . ILE A 1 208 ? 21.523 20.747 9.117 1.00 12.55 203 ILE A C 1
ATOM 3284 O O . ILE A 1 208 ? 20.932 21.701 9.630 1.00 14.66 203 ILE A O 1
ATOM 3300 N N . ASP A 1 209 ? 21.577 20.552 7.800 1.00 13.52 204 ASP A N 1
ATOM 3301 C CA . ASP A 1 209 ? 20.842 21.407 6.875 1.00 14.65 204 ASP A CA 1
ATOM 3302 C C . ASP A 1 209 ? 19.350 21.332 7.229 1.00 13.75 204 ASP A C 1
ATOM 3303 O O . ASP A 1 209 ? 18.801 20.248 7.377 1.00 13.72 204 ASP A O 1
ATOM 3312 N N . TRP A 1 210 ? 18.692 22.476 7.390 1.00 14.44 205 TRP A N 1
ATOM 3313 C CA . TRP A 1 210 ? 17.262 22.482 7.703 1.00 15.08 205 TRP A CA 1
ATOM 3314 C C . TRP A 1 210 ? 16.482 21.672 6.657 1.00 15.55 205 TRP A C 1
ATOM 3315 O O . TRP A 1 210 ? 15.549 20.952 7.001 1.00 15.74 205 TRP A O 1
ATOM 3336 N N . LYS A 1 211 ? 16.890 21.762 5.394 1.00 16.24 206 LYS A N 1
ATOM 3337 C CA . LYS A 1 211 ? 16.260 20.968 4.336 1.00 17.55 206 LYS A CA 1
ATOM 3338 C C . LYS A 1 211 ? 16.301 19.465 4.615 1.00 16.93 206 LYS A C 1
ATOM 3339 O O . LYS A 1 211 ? 15.336 18.753 4.344 1.00 16.68 206 LYS A O 1
ATOM 3358 N N . THR A 1 212 ? 17.420 18.983 5.133 1.00 16.57 207 THR A N 1
ATOM 3359 C CA . THR A 1 212 ? 17.552 17.574 5.448 1.00 16.04 207 THR A CA 1
ATOM 3360 C C . THR A 1 212 ? 16.561 17.169 6.532 1.00 15.57 207 THR A C 1
ATOM 3361 O O . THR A 1 212 ? 15.942 16.095 6.471 1.00 15.49 207 THR A O 1
ATOM 3372 N N . ILE A 1 213 ? 16.423 18.025 7.540 1.00 14.82 208 ILE A N 1
ATOM 3373 C CA . ILE A 1 213 ? 15.473 17.769 8.622 1.00 14.89 208 ILE A CA 1
ATOM 3374 C C . ILE A 1 213 ? 14.041 17.689 8.075 1.00 15.25 208 ILE A C 1
ATOM 3375 O O . ILE A 1 213 ? 13.331 16.710 8.311 1.00 15.88 208 ILE A O 1
ATOM 3391 N N . VAL A 1 214 ? 13.636 18.694 7.311 1.00 16.08 209 VAL A N 1
ATOM 3392 C CA . VAL A 1 214 ? 12.288 18.731 6.750 1.00 18.19 209 VAL A CA 1
ATOM 3393 C C . VAL A 1 214 ? 12.021 17.510 5.852 1.00 18.87 209 VAL A C 1
ATOM 3394 O O . VAL A 1 214 ? 10.934 16.923 5.916 1.00 19.11 209 VAL A O 1
ATOM 3407 N N . ASP A 1 215 ? 13.009 17.125 5.039 1.00 18.82 210 ASP A N 1
ATOM 3408 C CA . ASP A 1 215 ? 12.888 15.981 4.121 1.00 20.23 210 ASP A CA 1
ATOM 3409 C C . ASP A 1 215 ? 12.687 14.649 4.873 1.00 17.46 210 ASP A C 1
ATOM 3410 O O . ASP A 1 215 ? 12.262 13.648 4.284 1.00 18.06 210 ASP A O 1
ATOM 3419 N N . ASN A 1 216 ? 13.023 14.634 6.163 1.00 15.32 211 ASN A N 1
ATOM 3420 C CA . ASN A 1 216 ? 12.957 13.410 6.953 1.00 15.23 211 ASN A CA 1
ATOM 3421 C C . ASN A 1 216 ? 11.734 13.255 7.845 1.00 15.03 211 ASN A C 1
ATOM 3422 O O . ASN A 1 216 ? 11.637 12.274 8.571 1.00 17.40 211 ASN A O 1
ATOM 3433 N N . VAL A 1 217 ? 10.802 14.203 7.782 1.00 14.18 212 VAL A N 1
ATOM 3434 C CA . VAL A 1 217 ? 9.573 14.133 8.581 1.00 13.61 212 VAL A CA 1
ATOM 3435 C C . VAL A 1 217 ? 8.373 14.537 7.722 1.00 14.12 212 VAL A C 1
ATOM 3436 O O . VAL A 1 217 ? 8.548 15.052 6.618 1.00 14.33 212 VAL A O 1
ATOM 3449 N N . GLN A 1 218 ? 7.160 14.278 8.203 1.00 14.03 213 GLN A N 1
ATOM 3450 C CA . GLN A 1 218 ? 5.962 14.774 7.530 1.00 14.09 213 GLN A CA 1
ATOM 3451 C C . GLN A 1 218 ? 5.799 16.279 7.778 1.00 13.93 213 GLN A C 1
ATOM 3452 O O . GLN A 1 218 ? 6.333 16.824 8.747 1.00 14.07 213 GLN A O 1
ATOM 3466 N N . PRO A 1 219 ? 5.091 16.969 6.875 1.00 14.23 214 PRO A N 1
ATOM 3467 C CA . PRO A 1 219 ? 5.024 18.434 7.010 1.00 14.82 214 PRO A CA 1
ATOM 3468 C C . PRO A 1 219 ? 4.405 18.939 8.323 1.00 13.45 214 PRO A C 1
ATOM 3469 O O . PRO A 1 219 ? 4.757 20.024 8.787 1.00 15.23 214 PRO A O 1
ATOM 3480 N N . ASP A 1 220 ? 3.501 18.160 8.902 1.00 13.56 215 ASP A N 1
ATOM 3481 C CA . ASP A 1 220 ? 2.856 18.528 10.152 1.00 13.35 215 ASP A CA 1
ATOM 3482 C C . ASP A 1 220 ? 3.660 18.141 11.385 1.00 13.77 215 ASP A C 1
ATOM 3483 O O . ASP A 1 220 ? 3.218 18.403 12.496 1.00 15.29 215 ASP A O 1
ATOM 3492 N N . GLU A 1 221 ? 4.836 17.543 11.190 1.00 12.56 216 GLU A N 1
ATOM 3493 C CA . GLU A 1 221 ? 5.638 17.033 12.313 1.00 12.27 216 GLU A CA 1
ATOM 3494 C C . GLU A 1 221 ? 6.744 17.977 12.820 1.00 12.62 216 GLU A C 1
ATOM 3495 O O . GLU A 1 221 ? 7.620 17.590 13.609 1.00 13.59 216 GLU A O 1
ATOM 3507 N N . ILE A 1 222 ? 6.690 19.213 12.346 1.00 12.18 217 ILE A N 1
ATOM 3508 C CA . ILE A 1 222 ? 7.533 20.293 12.836 1.00 12.24 217 ILE A CA 1
ATOM 3509 C C . ILE A 1 222 ? 6.660 21.175 13.714 1.00 12.02 217 ILE A C 1
ATOM 3510 O O . ILE A 1 222 ? 5.523 21.434 13.373 1.00 13.43 217 ILE A O 1
ATOM 3526 N N . ALA A 1 223 ? 7.174 21.626 14.845 1.00 11.03 218 ALA A N 1
ATOM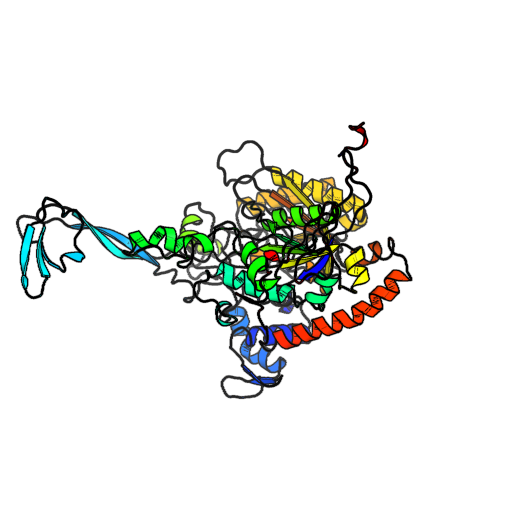 3527 C CA . ALA A 1 223 ? 6.418 22.485 15.744 1.00 11.33 218 ALA A CA 1
ATOM 3528 C C . ALA A 1 223 ? 7.296 23.616 16.228 1.00 10.49 218 ALA A C 1
ATOM 3529 O O . ALA A 1 223 ? 8.480 23.424 16.412 1.00 11.56 218 ALA A O 1
ATOM 3536 N N . VAL A 1 224 ? 6.684 24.773 16.450 1.00 10.19 219 VAL A N 1
ATOM 3537 C CA . VAL A 1 224 ? 7.363 25.937 16.999 1.00 11.51 219 VAL A CA 1
ATOM 3538 C C . VAL A 1 224 ? 6.507 26.533 18.103 1.00 10.65 219 VAL A C 1
ATOM 3539 O O . VAL A 1 224 ? 5.325 26.810 17.886 1.00 10.65 219 VAL A O 1
ATOM 3552 N N . PHE A 1 225 ? 7.111 26.723 19.275 1.00 10.93 220 PHE A N 1
ATOM 3553 C CA . PHE A 1 225 ? 6.476 27.383 20.413 1.00 10.67 220 PHE A CA 1
ATOM 3554 C C . PHE A 1 225 ? 7.367 28.486 20.964 1.00 10.74 220 PHE A C 1
ATOM 3555 O O . PHE A 1 225 ? 8.478 28.202 21.407 1.00 12.19 220 PHE A O 1
ATOM 3572 N N . SER A 1 226 ? 6.867 29.728 20.934 1.00 11.22 221 SER A N 1
ATOM 3573 C CA . SER A 1 226 ? 7.640 30.883 21.402 1.00 10.14 221 SER A CA 1
ATOM 3574 C C . SER A 1 226 ? 6.692 31.967 21.924 1.00 10.36 221 SER A C 1
ATOM 3575 O O . SER A 1 226 ? 5.593 31.642 22.342 1.00 10.83 221 SER A O 1
ATOM 3583 N N . GLY A 1 227 ? 7.130 33.224 21.928 1.00 10.32 222 GLY A N 1
ATOM 3584 C CA . GLY A 1 227 ? 6.292 34.348 22.322 1.00 10.51 222 GLY A CA 1
ATOM 3585 C C . GLY A 1 227 ? 6.970 35.267 23.320 1.00 10.21 222 GLY A C 1
ATOM 3586 O O . GLY A 1 227 ? 8.161 35.129 23.608 1.00 10.34 222 GLY A O 1
ATOM 3590 N N . SER A 1 228 ? 6.204 36.236 23.811 1.00 10.44 223 SER A N 1
ATOM 3591 C CA . SER A 1 228 ? 6.642 37.170 24.861 1.00 10.48 223 SER A CA 1
ATOM 3592 C C . SER A 1 228 ? 5.505 37.279 25.869 1.00 10.50 223 SER A C 1
ATOM 3593 O O . SER A 1 228 ? 4.356 36.954 25.540 1.00 10.97 223 SER A O 1
ATOM 3601 N N . ILE A 1 229 ? 5.794 37.710 27.095 1.00 10.52 224 ILE A N 1
ATOM 3602 C CA . ILE A 1 229 ? 4.700 37.998 28.023 1.00 10.31 224 ILE A CA 1
ATOM 3603 C C . ILE A 1 229 ? 4.165 39.417 27.951 1.00 11.80 224 ILE A C 1
ATOM 3604 O O . ILE A 1 229 ? 3.017 39.638 28.309 1.00 12.56 224 ILE A O 1
ATOM 3620 N N A MET A 1 230 ? 4.977 40.383 27.517 0.64 11.69 225 MET A N 1
ATOM 3621 N N B MET A 1 230 ? 4.972 40.377 27.519 0.36 12.16 225 MET A N 1
ATOM 3622 C CA A MET A 1 230 ? 4.515 41.780 27.493 0.64 12.72 225 MET A CA 1
ATOM 3623 C CA B MET A 1 230 ? 4.506 41.761 27.487 0.36 12.87 225 MET A CA 1
ATOM 3624 C C A MET A 1 230 ? 3.725 42.173 26.250 0.64 12.15 225 MET A C 1
ATOM 3625 C C B MET A 1 230 ? 3.925 42.148 26.142 0.36 13.16 225 MET A C 1
ATOM 3626 O O A MET A 1 230 ? 3.029 43.188 26.278 0.64 11.81 225 MET A O 1
ATOM 3627 O O B MET A 1 230 ? 3.397 43.249 25.991 0.36 13.38 225 MET A O 1
ATOM 3654 N N A SER A 1 231 ? 3.809 41.355 25.196 0.64 11.48 226 SER A N 1
ATOM 3655 N N B SER A 1 231 ? 4.005 41.228 25.183 0.36 12.88 226 SER A N 1
ATOM 3656 C CA A SER A 1 231 ? 3.612 41.783 23.801 0.64 11.71 226 SER A CA 1
ATOM 3657 C CA B SER A 1 231 ? 3.838 41.545 23.772 0.36 12.74 226 SER A CA 1
ATOM 3658 C C A SER A 1 231 ? 4.829 42.642 23.438 0.64 11.88 226 SER A C 1
ATOM 3659 C C B SER A 1 231 ? 4.952 42.525 23.407 0.36 12.16 226 SER A C 1
ATOM 3660 O O A SER A 1 231 ? 5.637 42.978 24.309 0.64 12.42 226 SER A O 1
ATOM 3661 O O B SER A 1 231 ? 5.803 42.841 24.244 0.36 12.02 226 SER A O 1
ATOM 3676 N N . GLN A 1 232 ? 4.987 42.985 22.164 1.00 11.76 227 GLN A N 1
ATOM 3677 C CA . GLN A 1 232 ? 6.071 43.871 21.753 1.00 10.74 227 GLN A CA 1
ATOM 3678 C C . GLN A 1 232 ? 5.589 45.298 21.980 1.00 11.01 227 GLN A C 1
ATOM 3679 O O . GLN A 1 232 ? 4.705 45.778 21.266 1.00 12.62 227 GLN A O 1
ATOM 3694 N N . LEU A 1 233 ? 6.158 45.959 22.990 1.00 10.65 228 LEU A N 1
ATOM 3695 C CA . LEU A 1 233 ? 5.628 47.228 23.482 1.00 11.04 228 LEU A CA 1
ATOM 3696 C C . LEU A 1 233 ? 6.414 48.425 22.973 1.00 11.11 228 LEU A C 1
ATOM 3697 O O . LEU A 1 233 ? 6.143 49.558 23.393 1.00 12.12 228 LEU A O 1
ATOM 3713 N N . ASP A 1 234 ? 7.356 48.200 22.062 1.00 12.18 229 ASP A N 1
ATOM 3714 C CA . ASP A 1 234 ? 8.092 49.325 21.486 1.00 13.31 229 ASP A CA 1
ATOM 3715 C C . ASP A 1 234 ? 7.272 50.057 20.406 1.00 12.73 229 ASP A C 1
ATOM 3716 O O . ASP A 1 234 ? 6.135 49.675 20.113 1.00 13.22 229 ASP A O 1
ATOM 3725 N N A ASP A 1 235 ? 7.849 51.126 19.855 0.56 13.43 230 ASP A N 1
ATOM 3726 N N B ASP A 1 235 ? 7.821 51.126 19.837 0.44 13.55 230 ASP A N 1
ATOM 3727 C CA A ASP A 1 235 ? 7.134 52.007 18.933 0.56 14.76 230 ASP A CA 1
ATOM 3728 C CA B ASP A 1 235 ? 7.024 51.973 18.953 0.44 14.63 230 ASP A CA 1
ATOM 3729 C C A ASP A 1 235 ? 6.580 51.241 17.726 0.56 15.05 230 ASP A C 1
ATOM 3730 C C B ASP A 1 235 ? 6.554 51.232 17.703 0.44 15.19 230 ASP A C 1
ATOM 3731 O O A ASP A 1 235 ? 5.480 51.522 17.263 0.56 15.44 230 ASP A O 1
ATOM 3732 O O B ASP A 1 235 ? 5.485 51.527 17.176 0.44 15.74 230 ASP A O 1
ATOM 3749 N N . ASN A 1 236 ? 7.326 50.258 17.240 1.00 15.32 231 ASN A N 1
ATOM 3750 C CA . ASN A 1 236 ? 6.930 49.492 16.058 1.00 13.97 231 ASN A CA 1
ATOM 3751 C C . ASN A 1 236 ? 5.853 48.449 16.327 1.00 12.71 231 ASN A C 1
ATOM 3752 O O . ASN A 1 236 ? 5.358 47.823 15.392 1.00 12.97 231 ASN A O 1
ATOM 3764 N N . GLY A 1 237 ? 5.515 48.239 17.600 1.00 12.00 232 GLY A N 1
ATOM 3765 C CA . GLY A 1 237 ? 4.460 47.315 17.985 1.00 11.90 232 GLY A CA 1
ATOM 3766 C C . GLY A 1 237 ? 3.366 48.013 18.769 1.00 11.14 232 GLY A C 1
ATOM 3767 O O . GLY A 1 237 ? 2.861 49.087 18.350 1.00 11.57 232 GLY A O 1
ATOM 3771 N N . PHE A 1 238 ? 2.978 47.418 19.899 1.00 11.20 233 PHE A N 1
ATOM 3772 C CA . PHE A 1 238 ? 1.863 47.949 20.686 1.00 12.01 233 PHE A CA 1
ATOM 3773 C C . PHE A 1 238 ? 2.187 49.303 21.336 1.00 12.24 233 PHE A C 1
ATOM 3774 O O . PHE A 1 238 ? 1.273 50.007 21.768 1.00 13.40 233 PHE A O 1
ATOM 3791 N N . GLY A 1 239 ? 3.455 49.683 21.432 1.00 12.80 234 GLY A N 1
ATOM 3792 C CA . GLY A 1 239 ? 3.748 51.043 21.866 1.00 13.23 234 GLY A CA 1
ATOM 3793 C C . GLY A 1 239 ? 3.154 52.042 20.887 1.00 13.21 234 GLY A C 1
ATOM 3794 O O . GLY A 1 239 ? 2.463 52.983 21.281 1.00 13.00 234 GLY A O 1
ATOM 3798 N N . GLY A 1 240 ? 3.406 51.836 19.596 1.00 12.79 235 GLY A N 1
ATOM 3799 C CA . GLY A 1 240 ? 2.845 52.699 18.561 1.00 12.78 235 GLY A CA 1
ATOM 3800 C C . GLY A 1 240 ? 1.333 52.632 18.559 1.00 12.21 235 GLY A C 1
ATOM 3801 O O . GLY A 1 240 ? 0.626 53.643 18.406 1.00 12.40 235 GLY A O 1
ATOM 3805 N N . LEU A 1 241 ? 0.802 51.428 18.740 1.00 10.68 236 LEU A N 1
ATOM 3806 C CA . LEU A 1 241 ? -0.646 51.262 18.782 1.00 11.75 236 LEU A CA 1
ATOM 3807 C C . LEU A 1 241 ? -1.260 52.102 19.884 1.00 11.81 236 LEU A C 1
ATOM 3808 O O . LEU A 1 241 ? -2.268 52.784 19.667 1.00 12.78 236 LEU A O 1
ATOM 3824 N N . MET A 1 242 ? -0.677 52.042 21.073 1.00 11.54 237 MET A N 1
ATOM 3825 C CA . MET A 1 242 ? -1.282 52.682 22.229 1.00 11.89 237 MET A CA 1
ATOM 3826 C C . MET A 1 242 ? -0.878 54.135 22.445 1.00 11.08 237 MET A C 1
ATOM 3827 O O . MET A 1 242 ? -1.535 54.823 23.222 1.00 11.25 237 MET A O 1
ATOM 3841 N N . GLN A 1 243 ? 0.184 54.602 21.778 1.00 10.84 238 GLN A N 1
ATOM 3842 C CA . GLN A 1 243 ? 0.719 55.941 22.035 1.00 10.61 238 GLN A CA 1
ATOM 3843 C C . GLN A 1 243 ? 0.629 56.891 20.860 1.00 11.32 238 GLN A C 1
ATOM 3844 O O . GLN A 1 243 ? 0.731 58.088 21.066 1.00 12.36 238 GLN A O 1
ATOM 3858 N N . SER A 1 244 ? 0.450 56.393 19.642 1.00 11.34 239 SER A N 1
ATOM 3859 C CA . SER A 1 244 ? 0.534 57.275 18.464 1.00 12.65 239 SER A CA 1
ATOM 3860 C C . SER A 1 244 ? -0.379 58.500 18.582 1.00 11.91 239 SER A C 1
ATOM 3861 O O . SER A 1 244 ? 0.068 59.653 18.399 1.00 12.99 239 SER A O 1
ATOM 3869 N N . ARG A 1 245 ? -1.652 58.261 18.906 1.00 11.43 240 ARG A N 1
ATOM 3870 C CA . ARG A 1 245 ? -2.625 59.340 18.929 1.00 11.70 240 ARG A CA 1
ATOM 3871 C C . ARG A 1 245 ? -2.372 60.310 20.066 1.00 11.83 240 ARG A C 1
ATOM 3872 O O . ARG A 1 245 ? -2.619 61.503 19.912 1.00 12.06 240 ARG A O 1
ATOM 3893 N N . LEU A 1 246 ? -1.860 59.819 21.192 1.00 11.75 241 LEU A N 1
ATOM 3894 C CA . LEU A 1 246 ? -1.457 60.716 22.288 1.00 12.93 241 LEU A CA 1
ATOM 3895 C C . LEU A 1 246 ? -0.210 61.537 21.975 1.00 13.53 241 LEU A C 1
ATOM 3896 O O . LEU A 1 246 ? 0.074 62.511 22.669 1.00 14.25 241 LEU A O 1
ATOM 3912 N N . LYS A 1 247 ? 0.526 61.148 20.935 1.00 13.98 242 LYS A N 1
ATOM 3913 C CA . LYS A 1 247 ? 1.670 61.911 20.439 1.00 14.78 242 LYS A CA 1
ATOM 3914 C C . LYS A 1 247 ? 1.330 62.732 19.185 1.00 14.96 242 LYS A C 1
ATOM 3915 O O . LYS A 1 247 ? 2.198 63.402 18.616 1.00 16.56 242 LYS A O 1
ATOM 3934 N N . GLY A 1 248 ? 0.068 62.700 18.756 1.00 14.42 243 GLY A N 1
ATOM 3935 C CA . GLY A 1 248 ? -0.361 63.496 17.617 1.00 13.96 243 GLY A CA 1
ATOM 3936 C C . GLY A 1 248 ? -0.346 62.892 16.236 1.00 14.21 243 GLY A C 1
ATOM 3937 O O . GLY A 1 248 ? -0.434 63.622 15.257 1.00 14.73 243 GLY A O 1
ATOM 3941 N N . HIS A 1 249 ? -0.247 61.569 16.123 1.00 15.51 244 HIS A N 1
ATOM 3942 C CA . HIS A 1 249 ? -0.311 60.981 14.794 1.00 18.95 244 HIS A CA 1
ATOM 3943 C C . HIS A 1 249 ? -1.062 59.672 14.771 1.00 15.75 244 HIS A C 1
ATOM 3944 O O . HIS A 1 249 ? -1.521 59.166 15.802 1.00 13.88 244 HIS A O 1
ATOM 3958 N N . ARG A 1 250 ? -1.243 59.183 13.556 1.00 15.88 245 ARG A N 1
ATOM 3959 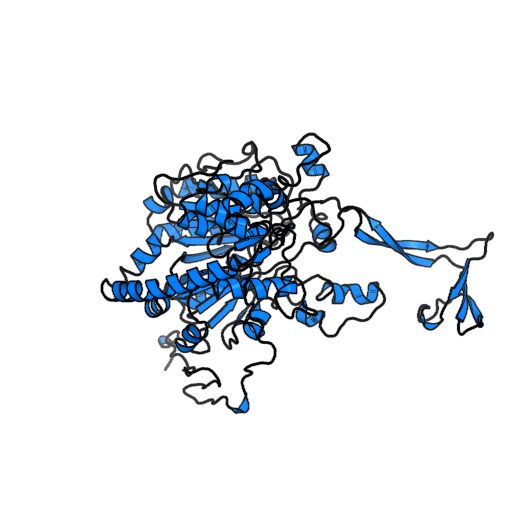C CA . ARG A 1 250 ? -2.051 58.011 13.315 1.00 16.30 245 ARG A CA 1
ATOM 3960 C C . ARG A 1 250 ? -1.276 56.741 13.612 1.00 14.79 245 ARG A C 1
ATOM 3961 O O . ARG A 1 250 ? -0.050 56.716 13.550 1.00 15.23 245 ARG A O 1
ATOM 3982 N N . VAL A 1 251 ? -2.025 55.692 13.944 1.00 13.68 246 VAL A N 1
ATOM 3983 C CA . VAL A 1 251 ? -1.469 54.355 14.079 1.00 13.38 246 VAL A CA 1
ATOM 3984 C C . VAL A 1 251 ? -1.100 53.804 12.697 1.00 13.53 246 VAL A C 1
ATOM 3985 O O . VAL A 1 251 ? -1.835 53.979 11.721 1.00 13.70 246 VAL A O 1
ATOM 3998 N N . SER A 1 252 ? 0.039 53.127 12.613 1.00 13.39 247 SER A N 1
ATOM 3999 C CA . SER A 1 252 ? 0.511 52.561 11.350 1.00 14.04 247 SER A CA 1
ATOM 4000 C C . SER A 1 252 ? -0.183 51.239 11.080 1.00 14.17 247 SER A C 1
ATOM 4001 O O . SER A 1 252 ? -0.795 50.660 11.975 1.00 13.84 247 SER A O 1
ATOM 4009 N N . ALA A 1 253 ? -0.067 50.763 9.844 1.00 15.03 248 ALA A N 1
ATOM 4010 C CA . ALA A 1 253 ? -0.677 49.515 9.409 1.00 15.72 248 ALA A CA 1
ATOM 4011 C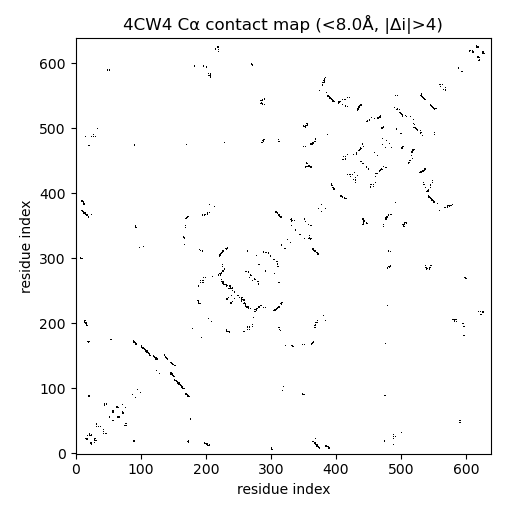 C . ALA A 1 253 ? -0.015 48.281 10.022 1.00 15.26 248 ALA A C 1
ATOM 4012 O O . ALA A 1 253 ? -0.573 47.191 9.942 1.00 15.83 248 ALA A O 1
ATOM 4019 N N . LYS A 1 254 ? 1.153 48.444 10.644 1.00 14.62 249 LYS A N 1
ATOM 4020 C CA . LYS A 1 254 ? 1.910 47.286 11.151 1.00 14.50 249 LYS A CA 1
ATOM 4021 C C . LYS A 1 254 ? 2.009 47.207 12.686 1.00 13.81 249 LYS A C 1
ATOM 4022 O O . LYS A 1 254 ? 2.363 46.167 13.233 1.00 13.79 249 LYS A O 1
ATOM 4041 N N . GLN A 1 255 ? 1.680 48.288 13.389 1.00 13.36 250 GLN A N 1
ATOM 4042 C CA . GLN A 1 255 ? 1.883 48.316 14.838 1.00 12.74 250 GLN A CA 1
ATOM 4043 C C . GLN A 1 255 ? 1.031 47.269 15.557 1.00 12.51 250 GLN A C 1
ATOM 4044 O O . GLN A 1 255 ? 1.512 46.596 16.473 1.00 12.77 250 GLN A O 1
ATOM 4058 N N . LEU A 1 256 ? -0.228 47.115 15.144 1.00 12.75 251 LEU A N 1
ATOM 4059 C CA . LEU A 1 256 ? -1.086 46.131 15.788 1.00 12.33 251 LEU A CA 1
ATOM 4060 C C . LEU A 1 256 ? -0.600 44.690 15.483 1.00 13.50 251 LEU A C 1
ATOM 4061 O O . LEU A 1 256 ? -0.293 43.952 16.416 1.00 12.90 251 LEU A O 1
ATOM 4077 N N . PRO A 1 257 ? -0.504 44.294 14.192 1.00 14.22 252 PRO A N 1
ATOM 4078 C CA . PRO A 1 257 ? -0.154 42.881 13.992 1.00 14.66 252 PRO A CA 1
ATOM 4079 C C . PRO A 1 257 ? 1.225 42.506 14.539 1.00 13.64 252 PRO A C 1
ATOM 4080 O O . PRO A 1 257 ? 1.350 41.416 15.117 1.00 15.08 252 PRO A O 1
ATOM 4091 N N . LEU A 1 258 ? 2.210 43.399 14.438 1.00 12.86 253 LEU A N 1
ATOM 4092 C CA . LEU A 1 258 ? 3.547 43.043 14.883 1.00 13.03 253 LEU A CA 1
ATOM 4093 C C . LEU A 1 258 ? 3.702 43.134 16.410 1.00 12.01 253 LEU A C 1
ATOM 4094 O O . LEU A 1 258 ? 4.693 42.678 16.967 1.00 13.08 253 LEU A O 1
ATOM 4110 N N . GLY A 1 259 ? 2.714 43.693 17.092 1.00 10.42 254 GLY A N 1
ATOM 4111 C CA . GLY A 1 259 ? 2.746 43.734 18.538 1.00 11.87 254 GLY A CA 1
ATOM 4112 C C . GLY A 1 259 ? 2.286 42.467 19.229 1.00 11.68 254 GLY A C 1
ATOM 4113 O O . GLY A 1 259 ? 2.663 42.242 20.379 1.00 12.88 254 GLY A O 1
ATOM 4117 N N . PHE A 1 260 ? 1.492 41.639 18.551 1.00 11.29 255 PHE A N 1
ATOM 4118 C CA . PHE A 1 260 ? 0.916 40.457 19.194 1.00 12.34 255 PHE A CA 1
ATOM 4119 C C . PHE A 1 260 ? 1.985 39.572 19.822 1.00 10.58 255 PHE A C 1
ATOM 4120 O O . PHE A 1 260 ? 3.055 39.340 19.238 1.00 10.61 255 PHE A O 1
ATOM 4137 N N . ASN A 1 261 ? 1.667 39.033 20.994 1.00 9.91 256 ASN A N 1
ATOM 4138 C CA . ASN A 1 261 ? 2.640 38.225 21.742 1.00 10.21 256 ASN A CA 1
ATOM 4139 C C . ASN A 1 261 ? 3.024 36.925 21.056 1.00 10.96 256 ASN A C 1
ATOM 4140 O O . ASN A 1 261 ? 4.007 36.301 21.445 1.00 11.78 256 ASN A O 1
ATOM 4151 N N . SER A 1 262 ? 2.262 36.529 20.036 1.00 10.42 257 SER A N 1
ATOM 4152 C CA . SER A 1 262 ? 2.601 35.340 19.246 1.00 11.13 257 SER A CA 1
ATOM 4153 C C . SER A 1 262 ? 3.611 35.587 18.141 1.00 11.40 257 SER A C 1
ATOM 4154 O O . SER A 1 262 ? 4.104 34.643 17.528 1.00 11.90 257 SER A O 1
ATOM 4162 N N A MET A 1 263 ? 3.915 36.849 17.866 0.71 9.56 258 MET A N 1
ATOM 4163 N N B MET A 1 263 ? 3.918 36.851 17.869 0.29 12.28 258 MET A N 1
ATOM 4164 C CA A MET A 1 263 ? 4.728 37.159 16.702 0.71 9.61 258 MET A CA 1
ATOM 4165 C CA B MET A 1 263 ? 4.746 37.183 16.712 0.29 13.76 258 MET A CA 1
ATOM 4166 C C A MET A 1 263 ? 6.160 36.620 16.727 0.71 9.21 258 MET A C 1
ATOM 4167 C C B MET A 1 263 ? 6.157 36.591 16.731 0.29 11.93 258 MET A C 1
ATOM 4168 O O A MET A 1 263 ? 6.692 36.315 15.662 0.71 9.97 258 MET A O 1
ATOM 4169 O O B MET A 1 263 ? 6.676 36.245 15.670 0.29 12.39 258 MET A O 1
ATOM 4196 N N . PRO A 1 264 ? 6.786 36.468 17.916 1.00 10.42 259 PRO A N 1
ATOM 4197 C CA . PRO A 1 264 ? 8.093 35.796 17.912 1.00 11.68 259 PRO A CA 1
ATOM 4198 C C . PRO A 1 264 ? 8.013 34.375 17.339 1.00 12.36 259 PRO A C 1
ATOM 4199 O O . PRO A 1 264 ? 8.945 33.925 16.699 1.00 14.99 259 PRO A O 1
ATOM 4210 N N . THR A 1 265 ? 6.892 33.703 17.565 1.00 11.02 260 THR A N 1
ATOM 4211 C CA . THR A 1 265 ? 6.602 32.378 17.024 1.00 11.34 260 THR A CA 1
ATOM 4212 C C . THR A 1 265 ? 6.216 32.466 15.542 1.00 11.47 260 THR A C 1
ATOM 4213 O O . THR A 1 265 ? 6.749 31.746 14.695 1.00 11.44 260 THR A O 1
ATOM 4224 N N . ASP A 1 266 ? 5.271 33.348 15.234 1.00 10.27 261 ASP A N 1
ATOM 4225 C CA . ASP A 1 266 ? 4.776 33.470 13.873 1.00 10.85 261 ASP A CA 1
ATOM 4226 C C . ASP A 1 266 ? 5.895 33.826 12.894 1.00 11.50 261 ASP A C 1
ATOM 4227 O O . ASP A 1 266 ? 5.921 33.340 11.773 1.00 12.33 261 ASP A O 1
ATOM 4236 N N . PHE A 1 267 ? 6.815 34.697 13.305 1.00 10.86 262 PHE A N 1
ATOM 4237 C CA . PHE A 1 267 ? 7.914 35.087 12.425 1.00 10.71 262 PHE A CA 1
ATOM 4238 C C . PHE A 1 267 ? 8.820 33.893 12.106 1.00 11.68 262 PHE A C 1
ATOM 4239 O O . PHE A 1 267 ? 9.366 33.795 11.022 1.00 11.94 262 PHE A O 1
ATOM 4256 N N . ILE A 1 268 ? 8.990 32.983 13.044 1.00 12.35 263 ILE A N 1
ATOM 4257 C CA . ILE A 1 268 ? 9.819 31.812 12.770 1.00 11.14 263 ILE A CA 1
ATOM 4258 C C . ILE A 1 268 ? 9.179 30.898 11.717 1.00 10.93 263 ILE A C 1
ATOM 4259 O O . ILE A 1 268 ? 9.855 30.446 10.795 1.00 11.53 263 ILE A O 1
ATOM 4275 N N . ASN A 1 269 ? 7.887 30.612 11.842 1.00 11.25 264 ASN A N 1
ATOM 4276 C CA . ASN A 1 269 ? 7.206 29.829 10.811 1.00 11.41 264 ASN A CA 1
ATOM 4277 C C . ASN A 1 269 ? 7.256 30.497 9.432 1.00 12.64 264 ASN A C 1
ATOM 4278 O O . ASN A 1 269 ? 7.517 29.834 8.436 1.00 12.54 264 ASN A O 1
ATOM 4289 N N . ALA A 1 270 ? 7.009 31.807 9.403 1.00 12.34 265 ALA A N 1
ATOM 4290 C CA . ALA A 1 270 ? 6.816 32.554 8.168 1.00 11.85 265 ALA A CA 1
ATOM 4291 C C . ALA A 1 270 ? 8.094 32.912 7.438 1.00 12.70 265 ALA A C 1
ATOM 4292 O O . ALA A 1 270 ? 8.087 33.012 6.218 1.00 13.92 265 ALA A O 1
ATOM 4299 N N . TYR A 1 271 ? 9.174 33.152 8.184 1.00 12.14 266 TYR A N 1
ATOM 4300 C CA . TYR A 1 271 ? 10.373 33.749 7.586 1.00 13.09 266 TYR A CA 1
ATOM 4301 C C . TYR A 1 271 ? 11.650 32.977 7.830 1.00 13.67 266 TYR A C 1
ATOM 4302 O O . TYR A 1 271 ? 12.638 33.227 7.157 1.00 14.43 266 TYR A O 1
ATOM 4320 N N . VAL A 1 272 ? 11.638 32.051 8.779 1.00 13.95 267 VAL A N 1
ATOM 4321 C CA . VAL A 1 272 ? 12.858 31.296 9.116 1.00 13.35 267 VAL A CA 1
ATOM 4322 C C . VAL A 1 272 ? 12.768 29.834 8.664 1.00 14.44 267 VAL A C 1
ATOM 4323 O O . VAL A 1 272 ? 13.586 29.377 7.884 1.00 16.40 267 VAL A O 1
ATOM 4336 N N . LEU A 1 273 ? 11.750 29.117 9.125 1.00 12.89 268 LEU A N 1
ATOM 4337 C CA . LEU A 1 273 ? 11.639 27.687 8.839 1.00 12.91 268 LEU A CA 1
ATOM 4338 C C . LEU A 1 273 ? 10.721 27.356 7.670 1.00 12.71 268 LEU A C 1
ATOM 4339 O O . LEU A 1 273 ? 10.846 26.287 7.086 1.00 14.11 268 LEU A O 1
ATOM 4355 N N . GLY A 1 274 ? 9.766 28.232 7.356 1.00 12.69 269 GLY A N 1
ATOM 4356 C CA . GLY A 1 274 ? 8.807 27.912 6.316 1.00 12.73 269 GLY A CA 1
ATOM 4357 C C . GLY A 1 274 ? 7.958 26.706 6.684 1.00 13.21 269 GLY A C 1
ATOM 4358 O O . GLY A 1 274 ? 7.667 25.843 5.850 1.00 14.42 269 GLY A O 1
ATOM 4362 N N . SER A 1 275 ? 7.534 26.659 7.944 1.00 12.69 270 SER A N 1
ATOM 4363 C CA . SER A 1 275 ? 6.820 25.501 8.456 1.00 13.04 270 SER A CA 1
ATOM 4364 C C . SER A 1 275 ? 5.321 25.600 8.272 1.00 12.13 270 SER A C 1
ATOM 4365 O O . SER A 1 275 ? 4.717 26.660 8.514 1.00 12.90 270 SER A O 1
ATOM 4373 N N . VAL A 1 276 ? 4.719 24.479 7.865 1.00 12.19 271 VAL A N 1
ATOM 4374 C CA . VAL A 1 276 ? 3.261 24.311 7.905 1.00 12.63 271 VAL A CA 1
ATOM 4375 C C . VAL A 1 276 ? 2.826 23.431 9.083 1.00 11.45 271 VAL A C 1
ATOM 4376 O O . VAL A 1 276 ? 1.752 22.828 9.055 1.00 13.08 271 VAL A O 1
ATOM 4389 N N . GLY A 1 277 ? 3.656 23.357 10.114 1.00 12.56 272 GLY A N 1
ATOM 4390 C CA . GLY A 1 277 ? 3.403 22.475 11.231 1.00 12.05 272 GLY A CA 1
ATOM 4391 C C . GLY A 1 277 ? 2.689 23.133 12.390 1.00 12.59 272 GLY A C 1
ATOM 4392 O O . GLY A 1 277 ? 2.082 24.201 12.236 1.00 12.43 272 GLY A O 1
ATOM 4396 N N A MET A 1 278 ? 2.760 22.473 13.550 0.69 12.04 273 MET A N 1
ATOM 4397 N N B MET A 1 278 ? 2.708 22.488 13.550 0.31 13.11 273 MET A N 1
ATOM 4398 C CA A MET A 1 278 ? 2.141 22.925 14.796 0.69 12.16 273 MET A CA 1
ATOM 4399 C CA B MET A 1 278 ? 1.971 23.039 14.668 0.31 13.83 273 MET A CA 1
ATOM 4400 C C A MET A 1 278 ? 2.751 24.230 15.248 0.69 10.72 273 MET A C 1
ATOM 4401 C C B MET A 1 278 ? 2.708 24.234 15.212 0.31 12.21 273 MET A C 1
ATOM 4402 O O A MET A 1 278 ? 3.941 24.478 15.001 0.69 10.39 273 MET A O 1
ATOM 4403 O O B MET A 1 278 ? 3.905 24.419 14.975 0.31 12.24 273 MET A O 1
ATOM 4430 N N . THR A 1 279 ? 1.975 25.043 15.953 1.00 11.22 274 THR A N 1
ATOM 4431 C CA . THR A 1 279 ? 2.479 26.292 16.439 1.00 10.70 274 THR A CA 1
ATOM 4432 C C . THR A 1 279 ? 1.664 26.716 17.639 1.00 11.07 274 THR A C 1
ATOM 4433 O O . THR A 1 279 ? 0.579 26.197 17.879 1.00 11.78 274 THR A O 1
ATOM 4445 N N . GLY A 1 280 ? 2.198 27.642 18.421 1.00 11.05 275 GLY A N 1
ATOM 4446 C CA . GLY A 1 280 ? 1.478 28.177 19.551 1.00 11.08 275 GLY A CA 1
ATOM 4447 C C . GLY A 1 280 ? 2.414 29.026 20.385 1.00 11.00 275 GLY A C 1
ATOM 4448 O O . GLY A 1 280 ? 3.624 28.906 20.267 1.00 11.26 275 GLY A O 1
ATOM 4452 N N . SER A 1 281 ? 1.842 29.881 21.228 1.00 10.60 276 SER A N 1
ATOM 4453 C CA . SER A 1 281 ? 2.608 30.726 22.127 1.00 10.57 276 SER A CA 1
ATOM 4454 C C . SER A 1 281 ? 1.949 30.661 23.480 1.00 10.51 276 SER A C 1
ATOM 4455 O O . SER A 1 281 ? 0.842 31.162 23.645 1.00 10.93 276 SER A O 1
ATOM 4463 N N . ILE A 1 282 ? 2.644 30.052 24.441 1.00 10.37 277 ILE A N 1
ATOM 4464 C CA . ILE A 1 282 ? 2.077 29.790 25.755 1.00 10.88 277 ILE A CA 1
ATOM 4465 C C . ILE A 1 282 ? 2.691 30.715 26.775 1.00 10.60 277 ILE A C 1
ATOM 4466 O O . ILE A 1 282 ? 3.897 30.820 26.846 1.00 12.29 277 ILE A O 1
ATOM 4482 N N . THR A 1 283 ? 1.866 31.447 27.520 1.00 9.19 278 THR A N 1
ATOM 4483 C CA . THR A 1 283 ? 2.375 32.290 28.597 1.00 9.84 278 THR A CA 1
ATOM 4484 C C . THR A 1 283 ? 1.986 31.806 29.994 1.00 10.30 278 THR A C 1
ATOM 4485 O O . THR A 1 283 ? 0.935 31.194 30.213 1.00 11.17 278 THR A O 1
ATOM 4496 N N . GLY A 1 284 ? 2.900 32.087 30.912 1.00 10.93 279 GLY A N 1
ATOM 4497 C CA . GLY A 1 284 ? 2.783 31.778 32.319 1.00 10.63 279 GLY A CA 1
ATOM 4498 C C . GLY A 1 284 ? 3.658 32.747 33.093 1.00 11.63 279 GLY A C 1
ATOM 4499 O O . GLY A 1 284 ? 4.460 32.341 33.928 1.00 11.73 279 GLY A O 1
ATOM 4503 N N . ALA A 1 285 ? 3.550 34.024 32.750 1.00 11.96 280 ALA A N 1
ATOM 4504 C CA . ALA A 1 285 ? 4.359 35.052 33.381 1.00 12.80 280 ALA A CA 1
ATOM 4505 C C . ALA A 1 285 ? 5.854 34.682 33.319 1.00 12.42 280 ALA A C 1
ATOM 4506 O O . ALA A 1 285 ? 6.350 34.282 32.261 1.00 11.36 280 ALA A O 1
ATOM 4513 N N A CYS A 1 286 ? 6.563 34.813 34.415 0.59 13.23 281 CYS A N 1
ATOM 4514 N N B CYS A 1 286 ? 6.562 34.809 34.458 0.41 12.47 281 CYS A N 1
ATOM 4515 C CA A CYS A 1 286 ? 7.985 34.660 34.321 0.59 12.58 281 CYS A CA 1
ATOM 4516 C CA B CYS A 1 286 ? 8.011 34.512 34.578 0.41 11.46 281 CYS A CA 1
ATOM 4517 C C A CYS A 1 286 ? 8.452 33.169 34.307 0.59 13.23 281 CYS A C 1
ATOM 4518 C C B CYS A 1 286 ? 8.414 33.156 34.080 0.41 12.25 281 CYS A C 1
ATOM 4519 O O A CYS A 1 286 ? 9.663 32.904 34.271 0.59 14.64 281 CYS A O 1
ATOM 4520 O O B CYS A 1 286 ? 9.555 32.936 33.669 0.41 12.32 281 CYS A O 1
ATOM 4535 N N . ALA A 1 287 ? 7.491 32.223 34.229 1.00 12.07 282 ALA A N 1
ATOM 4536 C CA . ALA A 1 287 ? 7.753 30.797 33.965 1.00 11.95 282 ALA A CA 1
ATOM 4537 C C . ALA A 1 287 ? 7.440 30.376 32.537 1.00 10.28 282 ALA A C 1
ATOM 4538 O O . ALA A 1 287 ? 7.463 29.203 32.203 1.00 11.92 282 ALA A O 1
ATOM 4546 N N . THR A 1 288 ? 7.173 31.352 31.677 1.00 9.72 283 THR A N 1
ATOM 4547 C CA . THR A 1 288 ? 6.681 31.096 30.328 1.00 9.36 283 THR A CA 1
ATOM 4548 C C . THR A 1 288 ? 7.492 30.082 29.509 1.00 9.47 283 THR A C 1
ATOM 4549 O O . THR A 1 288 ? 6.901 29.211 28.862 1.00 9.98 283 THR A O 1
ATOM 4560 N N . PHE A 1 289 ? 8.820 30.167 29.500 1.00 9.73 284 PHE A N 1
ATOM 4561 C CA . PHE A 1 289 ? 9.534 29.242 28.635 1.00 9.71 284 PHE A CA 1
ATOM 4562 C C . PHE A 1 289 ? 9.251 27.792 29.004 1.00 9.73 284 PHE A C 1
ATOM 4563 O O . PHE A 1 289 ? 9.117 26.960 28.126 1.00 9.80 284 PHE A O 1
ATOM 4580 N N . LEU A 1 290 ? 9.153 27.496 30.295 1.00 9.80 285 LEU A N 1
ATOM 4581 C CA . LEU A 1 290 ? 8.851 26.143 30.718 1.00 10.38 285 LEU A CA 1
ATOM 4582 C C . LEU A 1 290 ? 7.442 25.729 30.290 1.00 10.29 285 LEU A C 1
ATOM 4583 O O . LEU A 1 290 ? 7.211 24.562 30.029 1.00 11.54 285 LEU A O 1
ATOM 4599 N N . TYR A 1 291 ? 6.499 26.670 30.225 1.00 10.61 286 TYR A N 1
ATOM 4600 C CA . TYR A 1 291 ? 5.186 26.351 29.693 1.00 10.50 286 TYR A CA 1
ATOM 4601 C C . TYR A 1 291 ? 5.247 25.951 28.209 1.00 9.84 286 TYR A C 1
ATOM 4602 O O . TYR A 1 291 ? 4.621 24.970 27.786 1.00 11.47 286 TYR A O 1
ATOM 4620 N N . ASN A 1 292 ? 6.033 26.680 27.424 1.00 10.05 287 ASN A N 1
ATOM 4621 C CA . ASN A 1 292 ? 6.260 26.301 26.036 1.00 9.75 287 ASN A CA 1
ATOM 4622 C C . ASN A 1 292 ? 6.976 24.941 25.977 1.00 10.67 287 ASN A C 1
ATOM 4623 O O . ASN A 1 292 ? 6.692 24.104 25.120 1.00 11.59 287 ASN A O 1
ATOM 4634 N N . LEU A 1 293 ? 7.911 24.716 26.888 1.00 10.21 288 LEU A N 1
ATOM 4635 C CA . LEU A 1 293 ? 8.693 23.478 26.881 1.00 10.59 288 LEU A CA 1
ATOM 4636 C C . LEU A 1 293 ? 7.797 22.282 27.242 1.00 10.56 288 LEU A C 1
ATOM 4637 O O . LEU A 1 293 ? 7.961 21.206 26.682 1.00 10.68 288 LEU A O 1
ATOM 4653 N N . GLN A 1 294 ? 6.824 22.482 28.129 1.00 10.97 289 GLN A N 1
ATOM 4654 C CA . GLN A 1 294 ? 5.903 21.409 28.460 1.00 11.10 289 GLN A CA 1
ATOM 4655 C C . GLN A 1 294 ? 5.144 20.962 27.206 1.00 11.47 289 GLN A C 1
ATOM 4656 O O . GLN A 1 294 ? 4.975 19.752 26.938 1.00 11.15 289 GLN A O 1
ATOM 4670 N N . LYS A 1 295 ? 4.652 21.939 26.450 1.00 11.91 290 LYS A N 1
ATOM 4671 C CA . LYS A 1 295 ? 3.990 21.637 25.197 1.00 12.45 290 LYS A CA 1
ATOM 4672 C C . LYS A 1 295 ? 4.936 20.906 24.236 1.00 11.58 290 LYS A C 1
ATOM 4673 O O . LYS A 1 295 ? 4.542 19.927 23.588 1.00 11.76 290 LYS A O 1
ATOM 4692 N N . GLY A 1 296 ? 6.183 21.350 24.161 1.00 10.73 291 GLY A N 1
ATOM 4693 C CA . GLY A 1 296 ? 7.143 20.703 23.285 1.00 10.96 291 GLY A CA 1
ATOM 4694 C C . GLY A 1 296 ? 7.388 19.255 23.632 1.00 11.94 291 GLY A C 1
ATOM 4695 O O . GLY A 1 296 ? 7.451 18.411 22.742 1.00 12.56 291 GLY A O 1
ATOM 4699 N N . ILE A 1 297 ? 7.544 18.968 24.921 1.00 11.10 292 ILE A N 1
ATOM 4700 C CA . ILE A 1 297 ? 7.768 17.607 25.377 1.00 12.76 292 ILE A CA 1
ATOM 4701 C C . ILE A 1 297 ? 6.541 16.780 25.053 1.00 12.86 292 ILE A C 1
ATOM 4702 O O . ILE A 1 297 ? 6.635 15.656 24.559 1.00 14.16 292 ILE A O 1
ATOM 4718 N N . ASP A 1 298 ? 5.376 17.345 25.314 1.00 12.38 293 ASP A N 1
ATOM 4719 C CA . ASP A 1 298 ? 4.158 16.575 25.137 1.00 14.66 293 ASP A CA 1
ATOM 4720 C C . ASP A 1 298 ? 3.914 16.207 23.683 1.00 12.23 293 ASP A C 1
ATOM 4721 O O . ASP A 1 298 ? 3.464 15.094 23.412 1.00 11.74 293 ASP A O 1
ATOM 4730 N N . VAL A 1 299 ? 4.202 17.107 22.747 1.00 11.83 294 VAL A N 1
ATOM 4731 C CA . VAL A 1 299 ? 3.987 16.787 21.352 1.00 11.80 294 VAL A CA 1
ATOM 4732 C C . VAL A 1 299 ? 4.982 15.743 20.863 1.00 10.98 294 VAL A C 1
ATOM 4733 O O . VAL A 1 299 ? 4.649 14.975 19.947 1.00 12.36 294 VAL A O 1
ATOM 4746 N N . ILE A 1 300 ? 6.168 15.664 21.481 1.00 10.26 295 ILE A N 1
ATOM 4747 C CA . ILE A 1 300 ? 7.115 14.633 21.082 1.00 10.01 295 ILE A CA 1
ATOM 4748 C C . ILE A 1 300 ? 6.698 13.301 21.663 1.00 11.65 295 ILE A C 1
ATOM 4749 O O . ILE A 1 300 ? 6.648 12.308 20.952 1.00 12.38 295 ILE A O 1
ATOM 4765 N N . THR A 1 301 ? 6.355 13.270 22.943 1.00 11.98 296 THR A N 1
ATOM 4766 C CA . THR A 1 301 ? 6.030 11.990 23.571 1.00 13.51 296 THR A CA 1
ATOM 4767 C C . THR A 1 301 ? 4.706 11.412 23.021 1.00 14.95 296 THR A C 1
ATOM 4768 O O . THR A 1 301 ? 4.533 10.194 22.955 1.00 16.44 296 THR A O 1
ATOM 4779 N N . SER A 1 302 ? 3.796 12.277 22.584 1.00 14.97 297 SER A N 1
ATOM 4780 C CA . SER A 1 302 ? 2.524 11.815 22.032 1.00 16.26 297 SER A CA 1
ATOM 4781 C C . SER A 1 302 ? 2.615 11.474 20.543 1.00 18.03 297 SER A C 1
ATOM 4782 O O . SER A 1 302 ? 1.673 10.918 19.977 1.00 19.84 297 SER A O 1
ATOM 4790 N N . GLY A 1 303 ? 3.723 11.813 19.901 1.00 17.90 298 GLY A N 1
ATOM 4791 C CA . GLY A 1 303 ? 3.901 11.483 18.500 1.00 18.03 298 GLY A CA 1
ATOM 4792 C C . GLY A 1 303 ? 3.379 12.462 17.496 1.00 16.85 298 GLY A C 1
ATOM 4793 O O . GLY A 1 303 ? 3.363 12.175 16.292 1.00 19.00 298 GLY A O 1
ATOM 4797 N N . GLN A 1 304 ? 2.958 13.616 17.982 1.00 15.51 299 GLN A N 1
ATOM 4798 C CA . GLN A 1 304 ? 2.373 14.620 17.128 1.00 16.03 299 GLN A CA 1
ATOM 4799 C C . GLN A 1 304 ? 3.445 15.344 16.333 1.00 15.81 299 GLN A C 1
ATOM 4800 O O . GLN A 1 304 ? 3.218 15.716 15.185 1.00 17.28 299 GLN A O 1
ATOM 4814 N N . ALA A 1 305 ? 4.608 15.562 16.944 1.00 13.67 300 ALA A N 1
ATOM 4815 C CA . ALA A 1 305 ? 5.702 16.265 16.271 1.00 13.91 300 ALA A CA 1
ATOM 4816 C C . ALA A 1 305 ? 7.027 15.598 16.575 1.00 12.31 300 ALA A C 1
ATOM 4817 O O . ALA A 1 305 ? 7.208 15.001 17.636 1.00 13.58 300 ALA A O 1
ATOM 4824 N N . ARG A 1 306 ? 7.954 15.718 15.641 1.00 11.31 301 ARG A N 1
ATOM 4825 C CA . ARG A 1 306 ? 9.251 15.079 15.753 1.00 11.91 301 ARG A CA 1
ATOM 4826 C C . ARG A 1 306 ? 10.392 16.075 15.880 1.00 10.74 301 ARG A C 1
ATOM 4827 O O . ARG A 1 306 ? 11.481 15.694 16.346 1.00 11.20 301 ARG A O 1
ATOM 4848 N N . VAL A 1 307 ? 10.166 17.315 15.438 1.00 11.66 302 VAL A N 1
ATOM 4849 C CA . VAL A 1 307 ? 11.157 18.383 15.533 1.00 10.92 302 VAL A CA 1
ATOM 4850 C C . VAL A 1 307 ? 10.451 19.570 16.126 1.00 11.06 302 VAL A C 1
ATOM 4851 O O . VAL A 1 307 ? 9.424 19.996 15.594 1.00 12.49 302 VAL A O 1
ATOM 4864 N N . VAL A 1 308 ? 10.977 20.088 17.230 1.00 11.13 303 VAL A N 1
ATOM 4865 C CA . VAL A 1 308 ? 10.320 21.177 17.925 1.00 11.08 303 VAL A CA 1
ATOM 4866 C C . VAL A 1 308 ? 11.315 22.284 18.247 1.00 11.18 303 VAL A C 1
ATOM 4867 O O . VAL A 1 308 ? 12.354 22.046 18.860 1.00 11.82 303 VAL A O 1
ATOM 4880 N N . ILE A 1 309 ? 10.982 23.502 17.835 1.00 10.32 304 ILE A N 1
ATOM 4881 C CA . ILE A 1 309 ? 11.775 24.673 18.204 1.00 10.46 304 ILE A CA 1
ATOM 4882 C C . ILE A 1 309 ? 11.011 25.325 19.340 1.00 11.01 304 ILE A C 1
ATOM 4883 O O . ILE A 1 309 ? 9.850 25.709 19.169 1.00 13.54 304 ILE A O 1
ATOM 4899 N N . VAL A 1 310 ? 11.638 25.401 20.509 1.00 10.08 305 VAL A N 1
ATOM 4900 C CA . VAL A 1 310 ? 11.000 25.963 21.696 1.00 11.28 305 VAL A CA 1
ATOM 4901 C C . VAL A 1 310 ? 11.842 27.105 22.230 1.00 10.24 305 VAL A C 1
ATOM 4902 O O . VAL A 1 310 ? 13.045 26.958 22.407 1.00 10.13 305 VAL A O 1
ATOM 4915 N N . GLY A 1 311 ? 11.226 28.240 22.502 1.00 9.83 306 GLY A N 1
ATOM 4916 C CA . GLY A 1 311 ? 11.986 29.345 23.052 1.00 9.78 306 GLY A CA 1
ATOM 4917 C C . GLY A 1 311 ? 11.097 30.531 23.359 1.00 9.13 306 GLY A C 1
ATOM 4918 O O . GLY A 1 311 ? 9.879 30.384 23.524 1.00 10.01 306 GLY A O 1
ATOM 4922 N N . ASN A 1 312 ? 11.701 31.710 23.422 1.00 9.81 307 ASN A N 1
ATOM 4923 C CA . ASN A 1 312 ? 10.980 32.944 23.713 1.00 9.66 307 ASN A CA 1
ATOM 4924 C C . ASN A 1 312 ? 11.846 34.122 23.292 1.00 9.41 307 ASN A C 1
ATOM 4925 O O . ASN A 1 312 ? 13.059 33.988 23.076 1.00 10.04 307 ASN A O 1
ATOM 4936 N N . SER A 1 313 ? 11.218 35.290 23.196 1.00 9.10 308 SER A N 1
ATOM 4937 C CA . SER A 1 313 ? 11.919 36.515 22.916 1.00 9.28 308 SER A CA 1
ATOM 4938 C C . SER A 1 313 ? 11.240 37.652 23.657 1.00 9.36 308 SER A C 1
ATOM 4939 O O . SER A 1 313 ? 10.042 37.867 23.486 1.00 9.92 308 SER A O 1
ATOM 4947 N N . GLU A 1 314 ? 11.995 38.346 24.484 1.00 8.78 309 GLU A N 1
ATOM 4948 C CA . GLU A 1 314 ? 11.482 39.467 25.251 1.00 9.50 309 GLU A CA 1
ATOM 4949 C C . GLU A 1 314 ? 12.490 40.609 25.210 1.00 8.46 309 GLU A C 1
ATOM 4950 O O . GLU A 1 314 ? 13.670 40.423 25.492 1.00 8.44 309 GLU A O 1
ATOM 4962 N N . ALA A 1 315 ? 11.998 41.797 24.866 1.00 10.26 310 ALA A N 1
ATOM 4963 C CA . ALA A 1 315 ? 12.796 43.006 24.809 1.00 9.48 310 ALA A CA 1
ATOM 4964 C C . ALA A 1 315 ? 12.024 44.100 25.554 1.00 9.86 310 ALA A C 1
ATOM 4965 O O . ALA A 1 315 ? 11.372 44.948 24.956 1.00 11.10 310 ALA A O 1
ATOM 4972 N N . PRO A 1 316 ? 12.076 44.061 26.892 1.00 10.48 311 PRO A N 1
ATOM 4973 C CA . PRO A 1 316 ? 11.237 44.915 27.724 1.00 11.11 311 PRO A CA 1
ATOM 4974 C C . PRO A 1 316 ? 11.957 46.128 28.301 1.00 11.50 311 PRO A C 1
ATOM 4975 O O . PRO A 1 316 ? 11.395 46.752 29.199 1.00 11.87 311 PRO A O 1
ATOM 4986 N N . ILE A 1 317 ? 13.145 46.472 27.806 1.00 10.56 312 ILE A N 1
ATOM 4987 C CA . ILE A 1 317 ? 13.887 47.592 28.359 1.00 10.41 312 ILE A CA 1
ATOM 4988 C C . ILE A 1 317 ? 13.337 48.885 27.737 1.00 10.53 312 ILE A C 1
ATOM 4989 O O . ILE A 1 317 ? 13.889 49.424 26.781 1.00 11.95 312 ILE A O 1
ATOM 5005 N N . LEU A 1 318 ? 12.223 49.344 28.316 1.00 10.56 313 LEU A N 1
ATOM 5006 C CA . LEU A 1 318 ? 11.429 50.468 27.824 1.00 10.67 313 LEU A CA 1
ATOM 5007 C C . LEU A 1 318 ? 10.960 51.207 29.059 1.00 10.86 313 LEU A C 1
ATOM 5008 O O . LEU A 1 318 ? 10.709 50.569 30.081 1.00 11.11 313 LEU A O 1
ATOM 5024 N N . PRO A 1 319 ? 10.831 52.545 28.980 1.00 11.27 314 PRO A N 1
ATOM 5025 C CA . PRO A 1 319 ? 10.458 53.290 30.191 1.00 12.46 314 PRO A CA 1
ATOM 5026 C C . PRO A 1 319 ? 9.149 52.806 30.827 1.00 11.95 314 PRO A C 1
ATOM 5027 O O . PRO A 1 319 ? 9.039 52.768 32.039 1.00 13.34 314 PRO A O 1
ATOM 5038 N N . GLU A 1 320 ? 8.163 52.452 30.016 1.00 11.94 315 GLU A N 1
ATOM 5039 C CA . GLU A 1 320 ? 6.852 52.072 30.542 1.00 13.53 315 GLU A CA 1
ATOM 5040 C C . GLU A 1 320 ? 6.926 50.754 31.316 1.00 12.37 315 GLU A C 1
ATOM 5041 O O . GLU A 1 320 ? 6.294 50.608 32.377 1.00 13.48 315 GLU A O 1
ATOM 5053 N N . CYS A 1 321 ? 7.702 49.798 30.802 1.00 13.07 316 CYS A N 1
ATOM 5054 C CA . CYS A 1 321 ? 7.861 48.515 31.489 1.00 12.57 316 CYS A CA 1
ATOM 5055 C C . CYS A 1 321 ? 8.576 48.711 32.806 1.00 12.01 316 CYS A C 1
ATOM 5056 O O . CYS A 1 321 ? 8.197 48.129 33.810 1.00 12.29 316 CYS A O 1
ATOM 5064 N N . ILE A 1 322 ? 9.618 49.536 32.792 1.00 11.00 317 ILE A N 1
ATOM 5065 C CA . ILE A 1 322 ? 10.376 49.790 33.995 1.00 10.79 317 ILE A CA 1
ATOM 5066 C C . ILE A 1 322 ? 9.482 50.459 35.038 1.00 11.47 317 ILE A C 1
ATOM 5067 O O . ILE A 1 322 ? 9.453 50.039 36.198 1.00 12.51 317 ILE A O 1
ATOM 5083 N N . GLU A 1 323 ? 8.739 51.490 34.639 1.00 11.45 318 GLU A N 1
ATOM 5084 C CA . GLU A 1 323 ? 7.844 52.136 35.589 1.00 12.67 318 GLU A CA 1
ATOM 5085 C C . GLU A 1 323 ? 6.741 51.210 36.082 1.00 12.71 318 GLU A C 1
ATOM 5086 O O . GLU A 1 323 ? 6.381 51.256 37.254 1.00 14.12 318 GLU A O 1
ATOM 5098 N N . GLY A 1 324 ? 6.213 50.372 35.195 1.00 12.81 319 GLY A N 1
ATOM 5099 C CA . GLY A 1 324 ? 5.148 49.436 35.565 1.00 12.51 319 GLY A CA 1
ATOM 5100 C C . GLY A 1 324 ? 5.580 48.446 36.646 1.00 11.81 319 GLY A C 1
ATOM 5101 O O . GLY A 1 324 ? 4.855 48.195 37.611 1.00 12.86 319 GLY A O 1
ATOM 5105 N N . TYR A 1 325 ? 6.767 47.869 36.484 1.00 11.46 320 TYR A N 1
ATOM 5106 C CA . TYR A 1 325 ? 7.297 46.983 37.509 1.00 11.92 320 TYR A CA 1
ATOM 5107 C C . TYR A 1 325 ? 7.714 47.721 38.784 1.00 12.29 320 TYR A C 1
ATOM 5108 O O . TYR A 1 325 ? 7.509 47.224 39.885 1.00 13.87 320 TYR A O 1
ATOM 5126 N N A SER A 1 326 ? 8.293 48.906 38.624 0.50 12.70 321 SER A N 1
ATOM 5127 N N B SER A 1 326 ? 8.273 48.921 38.657 0.50 12.36 321 SER A N 1
ATOM 5128 C CA A SER A 1 326 ? 8.657 49.729 39.767 0.50 12.73 321 SER A CA 1
ATOM 5129 C CA B SER A 1 326 ? 8.667 49.659 39.852 0.50 12.12 321 SER A CA 1
ATOM 5130 C C A SER A 1 326 ? 7.422 50.058 40.604 0.50 12.58 321 SER A C 1
ATOM 5131 C C B SER A 1 326 ? 7.452 50.219 40.610 0.50 12.48 321 SER A C 1
ATOM 5132 O O A SER A 1 326 ? 7.462 50.012 41.829 0.50 13.28 321 SER A O 1
ATOM 5133 O O B SER A 1 326 ? 7.537 50.502 41.800 0.50 13.43 321 SER A O 1
ATOM 5148 N N . ALA A 1 327 ? 6.321 50.369 39.930 1.00 12.49 322 ALA A N 1
ATOM 5149 C CA . ALA A 1 327 ? 5.079 50.759 40.606 1.00 13.93 322 ALA A CA 1
ATOM 5150 C C . ALA A 1 327 ? 4.582 49.648 41.538 1.00 15.59 322 ALA A C 1
ATOM 5151 O O . ALA A 1 327 ? 3.891 49.918 42.516 1.00 16.25 322 ALA A O 1
ATOM 5159 N N . MET A 1 328 ? 4.944 48.408 41.230 1.00 17.82 323 MET A N 1
ATOM 5160 C CA . MET A 1 328 ? 4.690 47.260 42.097 1.00 19.92 323 MET A CA 1
ATOM 5161 C C . MET A 1 328 ? 5.742 47.050 43.178 1.00 20.33 323 MET A C 1
ATOM 5162 O O . MET A 1 328 ? 5.599 46.159 44.013 1.00 23.22 323 MET A O 1
ATOM 5176 N N . GLY A 1 329 ? 6.818 47.822 43.149 1.00 17.81 324 GLY A N 1
ATOM 5177 C CA . GLY A 1 329 ? 7.925 47.598 44.063 1.00 17.36 324 GLY A CA 1
ATOM 5178 C C . GLY A 1 329 ? 8.749 46.372 43.719 1.00 16.60 324 GLY A C 1
ATOM 5179 O O . GLY A 1 329 ? 9.444 45.844 44.576 1.00 18.26 324 GLY A O 1
ATOM 5183 N N . ALA A 1 330 ? 8.693 45.926 42.467 1.00 14.44 325 ALA A N 1
ATOM 5184 C CA . ALA A 1 330 ? 9.319 44.661 42.056 1.00 13.51 325 ALA A CA 1
ATOM 5185 C C . ALA A 1 330 ? 10.784 44.759 41.687 1.00 11.48 325 ALA A C 1
ATOM 5186 O O . ALA A 1 330 ? 11.481 43.739 41.704 1.00 12.27 325 ALA A O 1
ATOM 5193 N N . LEU A 1 331 ? 11.250 45.951 41.300 1.00 11.06 326 LEU A N 1
ATOM 5194 C CA . LEU A 1 331 ? 12.603 46.107 40.750 1.00 11.28 326 LEU A CA 1
ATOM 5195 C C . LEU A 1 331 ? 13.579 46.678 41.752 1.00 11.45 326 LEU A C 1
ATOM 5196 O O . LEU A 1 331 ? 13.192 47.421 42.646 1.00 12.43 326 LEU A O 1
ATOM 5212 N N . ALA A 1 332 ? 14.854 46.334 41.575 1.00 10.79 327 ALA A N 1
ATOM 5213 C CA . ALA A 1 332 ? 15.931 46.952 42.344 1.00 10.40 327 ALA A CA 1
ATOM 5214 C C . ALA A 1 332 ? 16.117 48.392 41.884 1.00 12.20 327 ALA A C 1
ATOM 5215 O O . ALA A 1 332 ? 16.459 48.640 40.733 1.00 11.95 327 ALA A O 1
ATOM 5222 N N . THR A 1 333 ? 15.918 49.336 42.797 1.00 12.45 328 THR A N 1
ATOM 5223 C CA . THR A 1 333 ? 16.117 50.751 42.486 1.00 12.48 328 THR A CA 1
ATOM 5224 C C . THR A 1 333 ? 17.506 51.212 42.925 1.00 12.79 328 THR A C 1
ATOM 5225 O O . THR A 1 333 ? 18.177 50.547 43.711 1.00 13.13 328 THR A O 1
ATOM 5236 N N . GLU A 1 334 ? 17.947 52.350 42.409 1.00 12.78 329 GLU A N 1
ATOM 5237 C CA . GLU A 1 334 ? 19.188 52.932 42.893 1.00 13.97 329 GLU A CA 1
ATOM 5238 C C . GLU A 1 334 ? 19.142 53.143 44.411 1.00 14.70 329 GLU A C 1
ATOM 5239 O O . GLU A 1 334 ? 20.085 52.806 45.120 1.00 15.76 329 GLU A O 1
ATOM 5251 N N . GLU A 1 335 ? 18.045 53.676 44.932 1.00 15.42 330 GLU A N 1
ATOM 5252 C CA . GLU A 1 335 ? 17.969 53.878 46.370 1.00 18.49 330 GLU A CA 1
ATOM 5253 C C . GLU A 1 335 ? 18.032 52.562 47.144 1.00 17.92 330 GLU A C 1
ATOM 5254 O O . GLU A 1 335 ? 18.653 52.495 48.204 1.00 18.97 330 GLU A O 1
ATOM 5266 N N . GLY A 1 336 ? 17.409 51.514 46.609 1.00 17.26 331 GLY A N 1
ATOM 5267 C CA . GLY A 1 336 ? 17.456 50.212 47.251 1.00 17.24 331 GLY A CA 1
ATOM 5268 C C . GLY A 1 336 ? 18.879 49.699 47.347 1.00 16.94 331 GLY A C 1
ATOM 5269 O O . GLY A 1 336 ? 19.314 49.211 48.386 1.00 17.41 331 GLY A O 1
ATOM 5273 N N . LEU A 1 337 ? 19.627 49.824 46.258 1.00 16.02 332 LEU A N 1
ATOM 5274 C CA . LEU A 1 337 ? 21.001 49.371 46.248 1.00 16.40 332 LEU A CA 1
ATOM 5275 C C . LEU A 1 337 ? 21.896 50.229 47.139 1.00 16.82 332 LEU A C 1
ATOM 5276 O O . LEU A 1 337 ? 22.854 49.729 47.731 1.00 17.26 332 LEU A O 1
ATOM 5292 N N . ARG A 1 338 ? 21.595 51.520 47.241 1.00 17.70 333 ARG A N 1
ATOM 5293 C CA . ARG A 1 338 ? 22.350 52.394 48.136 1.00 19.19 333 ARG A CA 1
ATOM 5294 C C . ARG A 1 338 ? 22.249 51.910 49.574 1.00 21.04 333 ARG A C 1
ATOM 5295 O O . ARG A 1 338 ? 23.209 52.004 50.336 1.00 22.47 333 ARG A O 1
ATOM 5316 N N . LEU A 1 339 ? 21.085 51.400 49.946 1.00 21.77 334 LEU A N 1
ATOM 5317 C CA . LEU A 1 339 ? 20.876 50.897 51.301 1.00 23.00 334 LEU A CA 1
ATOM 5318 C C . LEU A 1 339 ? 21.691 49.637 51.533 1.00 23.84 334 LEU A C 1
ATOM 5319 O O . LEU A 1 339 ? 22.279 49.474 52.598 1.00 24.31 334 LEU A O 1
ATOM 5335 N N . ILE A 1 340 ? 21.723 48.747 50.541 1.00 24.44 335 ILE A N 1
ATOM 5336 C CA . ILE A 1 340 ? 22.489 47.514 50.665 1.00 25.23 335 ILE A CA 1
ATOM 5337 C C . ILE A 1 340 ? 23.988 47.800 50.745 1.00 25.38 335 ILE A C 1
ATOM 5338 O O . ILE A 1 340 ? 24.700 47.185 51.541 1.00 26.52 335 ILE A O 1
ATOM 5354 N N . GLU A 1 341 ? 24.459 48.745 49.939 1.00 24.53 336 GLU A N 1
ATOM 5355 C CA . GLU A 1 341 ? 25.884 49.042 49.878 1.00 25.38 336 GLU A CA 1
ATOM 5356 C C . GLU A 1 341 ? 26.328 50.024 50.952 1.00 27.67 336 GLU A C 1
ATOM 5357 O O . GLU A 1 341 ? 27.509 50.087 51.286 1.00 29.15 336 GLU A O 1
ATOM 5369 N N . GLY A 1 342 ? 25.387 50.801 51.475 1.00 28.37 337 GLY A N 1
ATOM 5370 C CA . GLY A 1 342 ? 25.704 51.829 52.445 1.00 29.72 337 GLY A CA 1
ATOM 5371 C C . GLY A 1 342 ? 26.576 52.933 51.872 1.00 30.51 337 GLY A C 1
ATOM 5372 O O . GLY A 1 342 ? 27.411 53.501 52.580 1.00 31.53 337 GLY A O 1
ATOM 5376 N N . ARG A 1 343 ? 26.378 53.232 50.591 1.00 30.59 338 ARG A N 1
ATOM 5377 C CA . ARG A 1 343 ? 27.051 54.340 49.923 1.00 31.27 338 ARG A CA 1
ATOM 5378 C C . ARG A 1 343 ? 26.164 54.844 48.792 1.00 28.84 338 ARG A C 1
ATOM 5379 O O . ARG A 1 343 ? 25.241 54.142 48.366 1.00 28.12 338 ARG A O 1
ATOM 5400 N N . ASP A 1 344 ? 26.450 56.046 48.295 1.00 27.21 339 ASP A N 1
ATOM 5401 C CA . ASP A 1 344 ? 25.605 56.662 47.271 1.00 27.67 339 ASP A CA 1
ATOM 5402 C C . ASP A 1 344 ? 25.951 56.213 45.859 1.00 24.74 339 ASP A C 1
ATOM 5403 O O . ASP A 1 344 ? 25.068 56.118 45.005 1.00 24.88 339 ASP A O 1
ATOM 5412 N N . ASP A 1 345 ? 27.222 55.930 45.613 1.00 24.23 340 ASP A N 1
ATOM 5413 C CA . ASP A 1 345 ? 27.667 55.511 44.280 1.00 24.36 340 ASP A CA 1
ATOM 5414 C C . ASP A 1 345 ? 27.586 53.993 44.132 1.00 22.62 340 ASP A C 1
ATOM 5415 O O . ASP A 1 345 ? 28.527 53.261 44.450 1.00 23.76 340 ASP A O 1
ATOM 5424 N N . VAL A 1 346 ? 26.443 53.537 43.627 1.00 18.87 341 VAL A N 1
ATOM 5425 C CA . VAL A 1 346 ? 26.120 52.114 43.550 1.00 19.12 341 VAL A CA 1
ATOM 5426 C C . VAL A 1 346 ? 26.851 51.388 42.429 1.00 16.09 341 VAL A C 1
ATOM 5427 O O . VAL A 1 346 ? 27.097 51.958 41.378 1.00 15.65 341 VAL A O 1
ATOM 5440 N N . ASP A 1 347 ? 27.148 50.108 42.654 1.00 14.88 342 ASP A N 1
ATOM 5441 C CA . ASP A 1 347 ? 27.666 49.241 41.606 1.00 14.91 342 ASP A CA 1
ATOM 5442 C C . ASP A 1 347 ? 26.496 48.529 40.903 1.00 13.59 342 ASP A C 1
ATOM 5443 O O . ASP A 1 347 ? 26.001 47.489 41.380 1.00 13.26 342 ASP A O 1
ATOM 5452 N N . PHE A 1 348 ? 26.037 49.084 39.783 1.00 13.25 343 PHE A N 1
ATOM 5453 C CA . PHE A 1 348 ? 24.875 48.529 39.118 1.00 11.78 343 PHE A CA 1
ATOM 5454 C C . PHE A 1 348 ? 25.165 47.165 38.510 1.00 11.83 343 PHE A C 1
ATOM 5455 O O . PHE A 1 348 ? 24.239 46.446 38.186 1.00 11.95 343 PHE A O 1
ATOM 5472 N N . ARG A 1 349 ? 26.438 46.808 38.362 1.00 11.67 344 ARG A N 1
ATOM 5473 C CA . ARG A 1 349 ? 26.771 45.458 37.917 1.00 11.61 344 ARG A CA 1
ATOM 5474 C C . ARG A 1 349 ? 26.377 44.407 38.937 1.00 10.68 344 ARG A C 1
ATOM 5475 O O . ARG A 1 349 ? 26.269 43.231 38.594 1.00 10.43 344 ARG A O 1
ATOM 5496 N N . ARG A 1 350 ? 26.132 44.834 40.174 1.00 10.36 345 ARG A N 1
ATOM 5497 C CA . ARG A 1 350 ? 25.704 43.912 41.228 1.00 10.94 345 ARG A CA 1
ATOM 5498 C C . ARG A 1 350 ? 24.244 44.181 41.602 1.00 11.00 345 ARG A C 1
ATOM 5499 O O . ARG A 1 350 ? 23.815 43.900 42.722 1.00 11.63 345 ARG A O 1
ATOM 5520 N N . ALA A 1 351 ? 23.456 44.688 40.656 1.00 10.83 346 ALA A N 1
ATOM 5521 C CA . ALA A 1 351 ? 22.055 44.977 40.968 1.00 10.94 346 ALA A CA 1
ATOM 5522 C C . ALA A 1 351 ? 21.270 43.707 41.294 1.00 10.59 346 ALA A C 1
ATOM 5523 O O . ALA A 1 351 ? 20.311 43.748 42.063 1.00 10.19 346 ALA A O 1
ATOM 5530 N N . SER A 1 352 ? 21.682 42.600 40.690 1.00 9.97 347 SER A N 1
ATOM 5531 C CA . SER A 1 352 ? 20.993 41.323 40.836 1.00 9.87 347 SER A CA 1
ATOM 5532 C C . SER A 1 352 ? 21.796 40.380 41.734 1.00 8.97 347 SER A C 1
ATOM 5533 O O . SER A 1 352 ? 22.871 39.893 41.358 1.00 9.88 347 SER A O 1
ATOM 5541 N N . ARG A 1 353 ? 21.244 40.152 42.926 1.00 9.30 348 ARG A N 1
ATOM 5542 C CA . ARG A 1 353 ? 21.908 39.469 44.039 1.00 10.06 348 ARG A CA 1
ATOM 5543 C C . ARG A 1 353 ? 21.046 38.319 44.586 1.00 9.75 348 ARG A C 1
ATOM 5544 O O . ARG A 1 353 ? 20.557 38.388 45.717 1.00 10.20 348 ARG A O 1
ATOM 5565 N N . PRO A 1 354 ? 20.752 37.316 43.749 1.00 9.70 349 PRO A N 1
ATOM 5566 C CA . PRO A 1 354 ? 19.937 36.180 44.215 1.00 9.94 349 PRO A CA 1
ATOM 5567 C C . PRO A 1 354 ? 20.472 35.591 45.524 1.00 10.00 349 PRO A C 1
ATOM 5568 O O . PRO A 1 354 ? 21.660 35.352 45.634 1.00 10.07 349 PRO A O 1
ATOM 5579 N N . PHE A 1 355 ? 19.581 35.386 46.488 1.00 10.37 350 PHE A N 1
ATOM 5580 C CA . PHE A 1 355 ? 19.891 34.763 47.777 1.00 10.21 350 PHE A CA 1
ATOM 5581 C C . PHE A 1 355 ? 20.800 35.573 48.696 1.00 11.50 350 PHE A C 1
ATOM 5582 O O . PHE A 1 355 ? 21.106 35.116 49.785 1.00 11.56 350 PHE A O 1
ATOM 5599 N N . GLY A 1 356 ? 21.178 36.786 48.277 1.00 10.81 351 GLY A N 1
ATOM 5600 C CA . GLY A 1 356 ? 21.912 37.694 49.127 1.00 11.24 351 GLY A CA 1
ATOM 5601 C C . GLY A 1 356 ? 21.024 38.780 49.680 1.00 12.11 351 GLY A C 1
ATOM 5602 O O . GLY A 1 356 ? 19.830 38.778 49.432 1.00 12.64 351 GLY A O 1
ATOM 5606 N N . GLU A 1 357 ? 21.603 39.693 50.452 1.00 12.83 352 GLU A N 1
ATOM 5607 C CA . GLU A 1 357 ? 20.931 40.967 50.698 1.00 14.00 352 GLU A CA 1
ATOM 5608 C C . GLU A 1 357 ? 20.533 41.527 49.326 1.00 12.94 352 GLU A C 1
ATOM 5609 O O . GLU A 1 357 ? 21.357 41.613 48.414 1.00 13.09 352 GLU A O 1
ATOM 5621 N N . ASN A 1 358 ? 19.262 41.868 49.162 1.00 12.45 353 ASN A N 1
ATOM 5622 C CA . ASN A 1 358 ? 18.764 42.250 47.848 1.00 11.89 353 ASN A CA 1
ATOM 5623 C C . ASN A 1 358 ? 17.499 43.087 47.955 1.00 12.42 353 ASN A C 1
ATOM 5624 O O . ASN A 1 358 ? 16.996 43.321 49.067 1.00 13.19 353 ASN A O 1
ATOM 5635 N N . CYS A 1 359 ? 17.019 43.589 46.817 1.00 11.64 354 CYS A N 1
ATOM 5636 C CA . CYS A 1 359 ? 15.949 44.584 46.853 1.00 11.37 354 CYS A CA 1
ATOM 5637 C C . CYS A 1 359 ? 15.140 44.685 45.563 1.00 11.85 354 CYS A C 1
ATOM 5638 O O . CYS A 1 359 ? 14.609 45.750 45.238 1.00 14.13 354 CYS A O 1
ATOM 5646 N N . GLY A 1 360 ? 14.975 43.561 44.869 1.00 11.13 355 GLY A N 1
ATOM 5647 C CA . GLY A 1 360 ? 14.121 43.515 43.690 1.00 11.02 355 GLY A CA 1
ATOM 5648 C C . GLY A 1 360 ? 14.868 43.005 42.475 1.00 10.44 355 GLY A C 1
ATOM 5649 O O . GLY A 1 360 ? 16.108 43.006 42.434 1.00 10.41 355 GLY A O 1
ATOM 5653 N N . PHE A 1 361 ? 14.110 42.578 41.471 1.00 9.71 356 PHE A N 1
ATOM 5654 C CA . PHE A 1 361 ? 14.718 42.009 40.292 1.00 9.84 356 PHE A CA 1
ATOM 5655 C C . PHE A 1 361 ? 15.200 43.087 39.322 1.00 9.55 356 PHE A C 1
ATOM 5656 O O . PHE A 1 361 ? 14.874 44.273 39.458 1.00 11.17 356 PHE A O 1
ATOM 5673 N N . THR A 1 362 ? 16.008 42.658 38.362 1.00 9.75 357 THR A N 1
ATOM 5674 C CA . THR A 1 362 ? 16.513 43.500 37.298 1.00 11.45 357 THR A CA 1
ATOM 5675 C C . THR A 1 362 ? 15.943 43.033 35.970 1.00 10.33 357 THR A C 1
ATOM 5676 O O . THR A 1 362 ? 16.076 41.869 35.602 1.00 10.49 357 THR A O 1
ATOM 5687 N N A LEU A 1 363 ? 15.323 43.957 35.252 0.50 10.15 358 LEU A N 1
ATOM 5688 N N B LEU A 1 363 ? 15.264 43.935 35.258 0.50 9.86 358 LEU A N 1
ATOM 5689 C CA A LEU A 1 363 ? 14.724 43.676 33.966 0.50 10.18 358 LEU A CA 1
ATOM 5690 C CA B LEU A 1 363 ? 14.721 43.613 33.943 0.50 9.70 358 LEU A CA 1
ATOM 5691 C C A LEU A 1 363 ? 15.808 43.433 32.913 0.50 9.18 358 LEU A C 1
ATOM 5692 C C B LEU A 1 363 ? 15.855 43.337 32.983 0.50 9.41 358 LEU A C 1
ATOM 5693 O O A LEU A 1 363 ? 16.828 44.112 32.904 0.50 8.63 358 LEU A O 1
ATOM 5694 O O B LEU A 1 363 ? 16.940 43.908 33.097 0.50 9.97 358 LEU A O 1
ATOM 5725 N N . ALA A 1 364 ? 15.576 42.477 32.015 1.00 8.96 359 ALA A N 1
ATOM 5726 C CA . ALA A 1 364 ? 16.542 42.111 30.997 1.00 9.19 359 ALA A CA 1
ATOM 5727 C C . ALA A 1 364 ? 15.860 41.725 29.690 1.00 8.94 359 ALA A C 1
ATOM 5728 O O . ALA A 1 364 ? 14.683 41.364 29.663 1.00 9.79 359 ALA A O 1
ATOM 5736 N N . GLU A 1 365 ? 16.640 41.768 28.619 1.00 9.93 360 GLU A N 1
ATOM 5737 C CA . GLU A 1 365 ? 16.200 41.278 27.314 1.00 9.64 360 GLU A CA 1
ATOM 5738 C C . GLU A 1 365 ? 16.957 40.009 26.936 1.00 8.97 360 GLU A C 1
ATOM 5739 O O . GLU A 1 365 ? 18.155 39.875 27.179 1.00 10.26 360 GLU A O 1
ATOM 5751 N N . SER A 1 366 ? 16.249 39.078 26.309 1.00 8.13 361 SER A N 1
ATOM 5752 C CA . SER A 1 366 ? 16.847 37.821 25.873 1.00 7.66 361 SER A CA 1
ATOM 5753 C C . SER A 1 366 ? 15.963 37.154 24.865 1.00 7.58 361 SER A C 1
ATOM 5754 O O . SER A 1 366 ? 14.735 37.210 24.975 1.00 8.65 361 SER A O 1
ATOM 5762 N N . SER A 1 367 ? 16.578 36.513 23.882 1.00 8.35 362 SER A N 1
ATOM 5763 C CA . SER A 1 367 ? 15.856 35.573 23.031 1.00 8.97 362 SER A CA 1
ATOM 5764 C C . SER A 1 367 ? 16.691 34.321 22.949 1.00 8.21 362 SER A C 1
ATOM 5765 O O . SER A 1 367 ? 17.882 34.377 22.661 1.00 9.40 362 SER A O 1
ATOM 5773 N N A GLN A 1 368 ? 16.048 33.189 23.220 0.31 9.13 363 GLN A N 1
ATOM 5774 N N B GLN A 1 368 ? 16.049 33.181 23.184 0.69 8.56 363 GLN A N 1
ATOM 5775 C CA A GLN A 1 368 ? 16.708 31.891 23.293 0.31 9.71 363 GLN A CA 1
ATOM 5776 C CA B GLN A 1 368 ? 16.717 31.887 23.297 0.69 8.76 363 GLN A CA 1
ATOM 5777 C C A GLN A 1 368 ? 15.823 30.842 22.644 0.31 9.80 363 GLN A C 1
ATOM 5778 C C B GLN A 1 368 ? 15.832 30.827 22.675 0.69 9.07 363 GLN A C 1
ATOM 5779 O O A GLN A 1 368 ? 14.604 30.916 22.750 0.31 10.07 363 GLN A O 1
ATOM 5780 O O B GLN A 1 368 ? 14.624 30.869 22.864 0.69 8.78 363 GLN A O 1
ATOM 5807 N N . TYR A 1 369 ? 16.451 29.866 21.997 1.00 9.59 364 TYR A N 1
ATOM 5808 C CA . TYR A 1 369 ? 15.755 28.712 21.433 1.00 9.89 364 TYR A CA 1
ATOM 5809 C C . TYR A 1 369 ? 16.526 27.422 21.675 1.00 10.19 364 TYR A C 1
ATOM 5810 O O . TYR A 1 369 ? 17.754 27.402 21.628 1.00 10.76 364 TYR A O 1
ATOM 5829 N N . VAL A 1 370 ? 15.785 26.345 21.919 1.00 9.58 365 VAL A N 1
ATOM 5830 C CA . VAL A 1 370 ? 16.356 25.008 21.840 1.00 10.59 365 VAL A CA 1
ATOM 5831 C C . VAL A 1 370 ? 15.656 24.270 20.712 1.00 10.37 365 VAL A C 1
ATOM 5832 O O . VAL A 1 370 ? 14.476 24.526 20.411 1.00 10.77 365 VAL A O 1
ATOM 5845 N N . VAL A 1 371 ? 16.391 23.365 20.084 1.00 9.67 366 VAL A N 1
ATOM 5846 C CA . VAL A 1 371 ? 15.842 22.509 19.039 1.00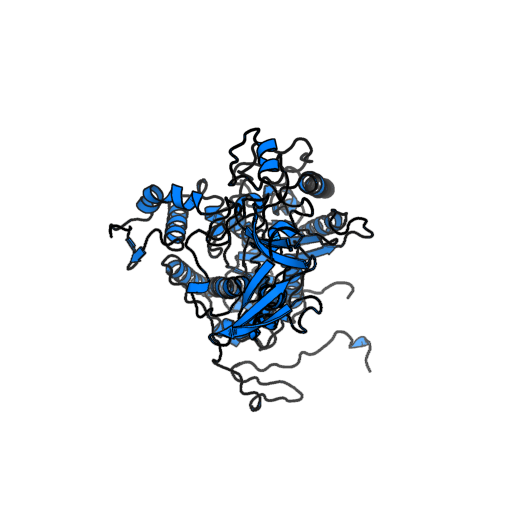 10.27 366 VAL A CA 1
ATOM 5847 C C . VAL A 1 371 ? 15.753 21.115 19.619 1.00 10.43 366 VAL A C 1
ATOM 5848 O O . VAL A 1 371 ? 16.760 20.564 20.032 1.00 10.67 366 VAL A O 1
ATOM 5861 N N . LEU A 1 372 ? 14.545 20.567 19.678 1.00 9.48 367 LEU A N 1
ATOM 5862 C CA . LEU A 1 372 ? 14.309 19.222 20.175 1.00 10.30 367 LEU A CA 1
ATOM 5863 C C . LEU A 1 372 ? 13.990 18.292 19.020 1.00 10.87 367 LEU A C 1
ATOM 5864 O O . LEU A 1 372 ? 13.322 18.680 18.052 1.00 11.50 367 LEU A O 1
ATOM 5880 N N . MET A 1 373 ? 14.442 17.049 19.146 1.00 9.95 368 MET A N 1
ATOM 5881 C CA . MET A 1 373 ? 13.983 15.986 18.266 1.00 10.26 368 MET A CA 1
ATOM 5882 C C . MET A 1 373 ? 13.636 14.779 19.093 1.00 10.68 368 MET A C 1
ATOM 5883 O O . MET A 1 373 ? 14.180 14.602 20.165 1.00 12.06 368 MET A O 1
ATOM 5897 N N . ASP A 1 374 ? 12.754 13.931 18.585 1.00 10.31 369 ASP A N 1
ATOM 5898 C CA . ASP A 1 374 ? 12.625 12.613 19.182 1.00 12.02 369 ASP A CA 1
ATOM 5899 C C . ASP A 1 374 ? 13.916 11.814 18.990 1.00 11.19 369 ASP A C 1
ATOM 5900 O O . ASP A 1 374 ? 14.696 12.049 18.067 1.00 11.80 369 ASP A O 1
ATOM 5909 N N . ASP A 1 375 ? 14.129 10.858 19.875 1.00 11.15 370 ASP A N 1
ATOM 5910 C CA . ASP A 1 375 ? 15.358 10.090 19.884 1.00 13.03 370 ASP A CA 1
ATOM 5911 C C . ASP A 1 375 ? 15.603 9.298 18.611 1.00 12.67 370 ASP A C 1
ATOM 5912 O O . ASP A 1 375 ? 16.742 9.140 18.189 1.00 12.93 370 ASP A O 1
ATOM 5921 N N . GLU A 1 376 ? 14.548 8.787 18.009 1.00 13.63 371 GLU A N 1
ATOM 5922 C CA . GLU A 1 376 ? 14.708 7.976 16.812 1.00 14.46 371 GLU A CA 1
ATOM 5923 C C . GLU A 1 376 ? 15.181 8.832 15.636 1.00 13.63 371 GLU A C 1
ATOM 5924 O O . GLU A 1 376 ? 16.089 8.442 14.896 1.00 13.52 371 GLU A O 1
ATOM 5936 N N . LEU A 1 377 ? 14.568 10.002 15.460 1.00 12.46 372 LEU A N 1
ATOM 5937 C CA . LEU A 1 377 ? 14.981 10.902 14.397 1.00 12.12 372 LEU A CA 1
ATOM 5938 C C . LEU A 1 377 ? 16.414 11.404 14.642 1.00 10.96 372 LEU A C 1
ATOM 5939 O O . LEU A 1 377 ? 17.213 11.509 13.707 1.00 11.65 372 LEU A O 1
ATOM 5955 N N . ALA A 1 378 ? 16.737 11.749 15.886 1.00 11.10 373 ALA A N 1
ATOM 5956 C CA . ALA A 1 378 ? 18.094 12.196 16.217 1.00 12.00 373 ALA A CA 1
ATOM 5957 C C . ALA A 1 378 ? 19.115 11.123 15.826 1.00 12.09 373 ALA A C 1
ATOM 5958 O O . ALA A 1 378 ? 20.140 11.416 15.227 1.00 12.70 373 ALA A O 1
ATOM 5965 N N . LEU A 1 379 ? 18.786 9.885 16.150 1.00 11.87 374 LEU A N 1
ATOM 5966 C CA . LEU A 1 379 ? 19.643 8.742 15.843 1.00 13.42 374 LEU A CA 1
ATOM 5967 C C . LEU A 1 379 ? 19.853 8.633 14.330 1.00 13.19 374 LEU A C 1
ATOM 5968 O O . LEU A 1 379 ? 20.975 8.489 13.845 1.00 13.12 374 LEU A O 1
ATOM 5984 N N . ARG A 1 380 ? 18.747 8.710 13.595 1.00 12.74 375 ARG A N 1
ATOM 5985 C CA . ARG A 1 380 ? 18.766 8.624 12.143 1.00 13.40 375 ARG A CA 1
ATOM 5986 C C . ARG A 1 380 ? 19.636 9.705 11.487 1.00 13.89 375 ARG A C 1
ATOM 5987 O O . ARG A 1 380 ? 20.341 9.430 10.522 1.00 14.29 375 ARG A O 1
ATOM 6008 N N . LEU A 1 381 ? 19.591 10.922 12.019 1.00 12.91 376 LEU 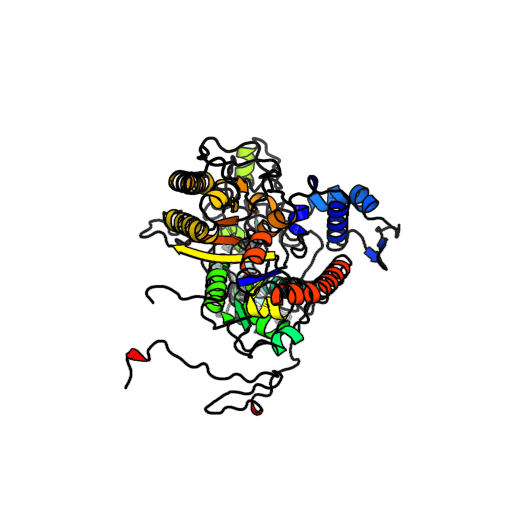A N 1
ATOM 6009 C CA . LEU A 1 381 ? 20.238 12.060 11.375 1.00 12.10 376 LEU A CA 1
ATOM 6010 C C . LEU A 1 381 ? 21.634 12.323 11.885 1.00 11.44 376 LEU A C 1
ATOM 6011 O O . LEU A 1 381 ? 22.328 13.178 11.341 1.00 13.30 376 LEU A O 1
ATOM 6027 N N . GLY A 1 382 ? 22.061 11.598 12.914 1.00 11.95 377 GLY A N 1
ATOM 6028 C CA . GLY A 1 382 ? 23.347 11.898 13.521 1.00 11.67 377 GLY A CA 1
ATOM 6029 C C . GLY A 1 382 ? 23.341 13.234 14.279 1.00 10.76 377 GLY A C 1
ATOM 6030 O O . GLY A 1 382 ? 24.391 13.891 14.400 1.00 11.70 377 GLY A O 1
ATOM 6034 N N . ALA A 1 383 ? 22.180 13.654 14.771 1.00 10.73 378 ALA A N 1
ATOM 6035 C CA . ALA A 1 383 ? 22.069 14.903 15.526 1.00 9.98 378 ALA A CA 1
ATOM 6036 C C . ALA A 1 383 ? 22.817 14.778 16.844 1.00 10.69 378 ALA A C 1
ATOM 6037 O O . ALA A 1 383 ? 22.789 13.725 17.500 1.00 11.94 378 ALA A O 1
ATOM 6044 N N . ASP A 1 384 ? 23.502 15.841 17.226 1.00 10.73 379 ASP A N 1
ATOM 6045 C CA . ASP A 1 384 ? 24.193 15.849 18.488 1.00 10.90 379 ASP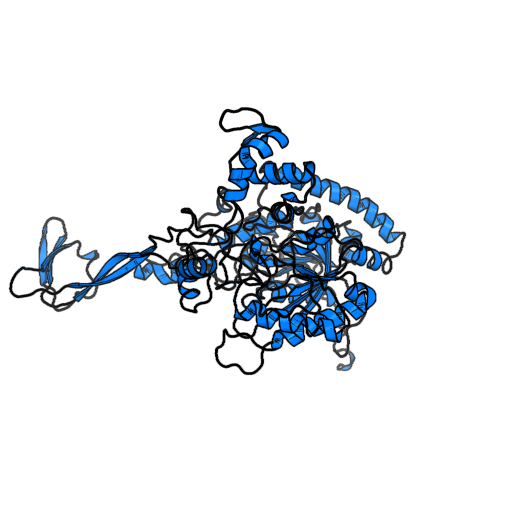 A CA 1
ATOM 6046 C C . ASP A 1 384 ? 23.175 15.890 19.622 1.00 11.32 379 ASP A C 1
ATOM 6047 O O . ASP A 1 384 ? 22.004 16.231 19.433 1.00 13.05 379 ASP A O 1
ATOM 6056 N N . ILE A 1 385 ? 23.638 15.544 20.815 1.00 11.32 380 ILE A N 1
ATOM 6057 C CA . ILE A 1 385 ? 22.797 15.561 21.996 1.00 12.62 380 ILE A CA 1
ATOM 6058 C C . ILE A 1 385 ? 23.450 16.415 23.067 1.00 11.52 380 ILE A C 1
ATOM 6059 O O . ILE A 1 385 ? 24.528 16.096 23.557 1.00 13.19 380 ILE A O 1
ATOM 6075 N N . HIS A 1 386 ? 22.782 17.519 23.398 1.00 10.34 381 HIS A N 1
ATOM 6076 C CA . HIS A 1 386 ? 23.263 18.455 24.402 1.00 10.24 381 HIS A CA 1
ATOM 6077 C C . HIS A 1 386 ? 22.589 18.233 25.746 1.00 11.06 381 HIS A C 1
ATOM 6078 O O . HIS A 1 386 ? 22.954 18.845 26.744 1.00 11.85 381 HIS A O 1
ATOM 6092 N N . GLY A 1 387 ? 21.595 17.346 25.749 1.00 10.88 382 GLY A N 1
ATOM 6093 C CA . GLY A 1 387 ? 20.823 17.016 26.923 1.00 10.90 382 GLY A CA 1
ATOM 6094 C C . GLY A 1 387 ? 19.506 16.390 26.484 1.00 10.80 382 GLY A C 1
ATOM 6095 O O . GLY A 1 387 ? 19.242 16.267 25.289 1.00 12.01 382 GLY A O 1
ATOM 6099 N N . ALA A 1 388 ? 18.668 16.028 27.444 1.00 10.73 383 ALA A N 1
ATOM 6100 C CA . ALA A 1 388 ? 17.307 15.554 27.163 1.00 11.73 383 ALA A CA 1
ATOM 6101 C C . ALA A 1 388 ? 16.358 16.189 28.167 1.00 11.65 383 ALA A C 1
ATOM 6102 O O . ALA A 1 388 ? 16.753 16.519 29.282 1.00 13.06 383 ALA A O 1
ATOM 6109 N N . VAL A 1 389 ? 15.118 16.401 27.770 1.00 10.70 384 VAL A N 1
ATOM 6110 C CA . VAL A 1 389 ? 14.148 16.976 28.666 1.00 11.87 384 VAL A CA 1
ATOM 6111 C C . VAL A 1 389 ? 12.987 15.998 28.827 1.00 12.17 384 VAL A C 1
ATOM 6112 O O . VAL A 1 389 ? 12.375 15.604 27.851 1.00 12.58 384 VAL A O 1
ATOM 6125 N N . THR A 1 390 ? 12.715 15.600 30.068 1.00 11.70 385 THR A N 1
ATOM 6126 C CA . THR A 1 390 ? 11.782 14.512 30.340 1.00 12.11 385 THR A CA 1
ATOM 6127 C C . THR A 1 390 ? 10.442 14.968 30.897 1.00 12.30 385 THR A C 1
ATOM 6128 O O . THR A 1 390 ? 9.450 14.274 30.734 1.00 13.16 385 THR A O 1
ATOM 6139 N N . ASP A 1 391 ? 10.395 16.117 31.552 1.00 11.79 386 ASP A N 1
ATOM 6140 C CA . ASP A 1 391 ? 9.159 16.579 32.153 1.00 11.99 386 ASP A CA 1
ATOM 6141 C C . ASP A 1 391 ? 9.252 18.043 32.478 1.00 11.60 386 ASP A C 1
ATOM 6142 O O . ASP A 1 391 ? 10.339 18.558 32.811 1.00 12.91 386 ASP A O 1
ATOM 6151 N N . VAL A 1 392 ? 8.091 18.687 32.429 1.00 11.01 387 VAL A N 1
ATOM 6152 C CA . VAL A 1 392 ? 7.861 19.968 33.062 1.00 10.39 387 VAL A CA 1
ATOM 6153 C C . VAL A 1 392 ? 6.556 19.865 33.816 1.00 9.77 387 VAL A C 1
ATOM 6154 O O . VAL A 1 392 ? 5.541 19.420 33.269 1.00 12.35 387 VAL A O 1
ATOM 6167 N N . PHE A 1 393 ? 6.588 20.279 35.069 1.00 10.15 388 PHE A N 1
ATOM 6168 C CA . PHE A 1 393 ? 5.393 20.323 35.898 1.00 10.39 388 PHE A CA 1
ATOM 6169 C C . PHE A 1 393 ? 5.019 21.753 36.218 1.00 10.28 388 PHE A C 1
ATOM 6170 O O . PHE A 1 393 ? 5.868 22.585 36.547 1.00 10.27 388 PHE A O 1
ATOM 6187 N N . ILE A 1 394 ? 3.724 22.022 36.097 1.00 10.66 389 ILE A N 1
ATOM 6188 C CA . ILE A 1 394 ? 3.158 23.339 36.261 1.00 10.90 389 ILE A CA 1
ATOM 6189 C C . ILE A 1 394 ? 2.002 23.249 37.252 1.00 10.65 389 ILE A C 1
ATOM 6190 O O . ILE A 1 394 ? 1.113 22.414 37.099 1.00 11.79 389 ILE A O 1
ATOM 6206 N N . ASN A 1 395 ? 2.013 24.108 38.256 1.00 10.63 390 ASN A N 1
ATOM 6207 C CA . ASN A 1 395 ? 0.971 24.138 39.280 1.00 10.49 390 ASN A CA 1
ATOM 6208 C C . ASN A 1 395 ? 0.728 25.571 39.723 1.00 11.80 390 ASN A C 1
ATOM 6209 O O . ASN A 1 395 ? 1.676 26.313 40.006 1.00 12.37 390 ASN A O 1
ATOM 6220 N N . ALA A 1 396 ? -0.546 25.945 39.810 1.00 11.32 391 ALA A N 1
ATOM 6221 C CA . ALA A 1 396 ? -0.949 27.263 40.286 1.00 11.42 391 ALA A CA 1
ATOM 6222 C C . ALA A 1 396 ? -0.960 27.270 41.823 1.00 11.55 391 ALA A C 1
ATOM 6223 O O . ALA A 1 396 ? -0.548 26.299 42.464 1.00 12.00 391 ALA A O 1
ATOM 6230 N N . ASP A 1 397 ? -1.419 28.366 42.411 1.00 11.23 392 ASP A N 1
ATOM 6231 C CA . ASP A 1 397 ? -1.227 28.622 43.833 1.00 11.79 392 ASP A CA 1
ATOM 6232 C C . ASP A 1 397 ? -2.485 28.407 44.675 1.00 12.31 392 ASP A C 1
ATOM 6233 O O . ASP A 1 397 ? -2.441 28.575 45.880 1.00 14.39 392 ASP A O 1
ATOM 6242 N N . GLY A 1 398 ? -3.607 28.070 44.050 1.00 12.16 393 GLY A N 1
ATOM 6243 C CA . GLY A 1 398 ? -4.869 28.026 44.757 1.00 12.64 393 GLY A CA 1
ATOM 6244 C C . GLY A 1 398 ? -5.407 29.435 44.942 1.00 13.04 393 GLY A C 1
ATOM 6245 O O . GLY A 1 398 ? -5.042 30.365 44.194 1.00 12.75 393 GLY A O 1
ATOM 6249 N N . PHE A 1 399 ? -6.279 29.625 45.928 1.00 13.77 394 PHE A N 1
ATOM 6250 C CA . PHE A 1 399 ? -6.808 30.961 46.173 1.00 13.99 394 PHE A CA 1
ATOM 6251 C C . PHE A 1 399 ? -5.697 31.934 46.572 1.00 13.19 394 PHE A C 1
ATOM 6252 O O . PHE A 1 399 ? -4.751 31.562 47.271 1.00 14.15 394 PHE A O 1
ATOM 6269 N N . LYS A 1 400 ? -5.805 33.175 46.106 1.00 12.54 395 LYS A N 1
ATOM 6270 C CA . LYS A 1 400 ? -4.807 34.204 46.397 1.00 13.75 395 LYS A CA 1
ATOM 6271 C C . LYS A 1 400 ? -5.458 35.461 46.948 1.00 14.56 395 LYS A C 1
ATOM 6272 O O . LYS A 1 400 ? -6.676 35.635 46.861 1.00 15.04 395 LYS A O 1
ATOM 6291 N N . LYS A 1 401 ? -4.626 36.315 47.546 1.00 16.15 396 LYS A N 1
ATOM 6292 C CA . LYS A 1 401 ? -4.972 37.708 47.790 1.00 18.58 396 LYS A CA 1
ATOM 6293 C C . LYS A 1 401 ? -4.389 38.469 46.606 1.00 19.20 396 LYS A C 1
ATOM 6294 O O . LYS A 1 401 ? -4.889 38.346 45.499 1.00 18.81 396 LYS A O 1
ATOM 6313 N N . SER A 1 402 ? -3.316 39.222 46.826 1.00 20.40 397 SER A N 1
ATOM 6314 C CA . SER A 1 402 ? -2.623 39.882 45.725 1.00 20.92 397 SER A CA 1
ATOM 6315 C C . SER A 1 402 ? -2.260 38.864 44.651 1.00 18.72 397 SER A C 1
ATOM 6316 O O . SER A 1 402 ? -1.711 37.802 44.951 1.00 19.18 397 SER A O 1
ATOM 6324 N N . ILE A 1 403 ? -2.541 39.205 43.402 1.00 18.43 398 ILE A N 1
ATOM 6325 C CA . ILE A 1 403 ? -2.311 38.293 42.291 1.00 16.65 398 ILE A CA 1
ATOM 6326 C C . ILE A 1 403 ? -0.828 38.079 42.019 1.00 18.21 398 ILE A C 1
ATOM 6327 O O . ILE A 1 403 ? -0.465 37.122 41.368 1.00 17.55 398 ILE A O 1
ATOM 6343 N N . SER A 1 404 ? 0.026 38.967 42.518 1.00 20.20 399 SER A N 1
ATOM 6344 C CA . SER A 1 404 ? 1.449 38.915 42.179 1.00 23.59 399 SER A CA 1
ATOM 6345 C C . SER A 1 404 ? 2.290 38.345 43.312 1.00 26.82 399 SER A C 1
ATOM 6346 O O . SER A 1 404 ? 3.475 38.070 43.122 1.00 28.47 399 SER A O 1
ATOM 6354 N N . ALA A 1 405 ? 1.679 38.143 44.477 1.00 28.41 400 ALA A N 1
ATOM 6355 C CA . ALA A 1 405 ? 2.392 37.582 45.625 1.00 30.40 400 ALA A CA 1
ATOM 6356 C C . ALA A 1 405 ? 2.712 36.103 45.406 1.00 31.57 400 ALA A C 1
ATOM 6357 O O . ALA A 1 405 ? 1.989 35.408 44.685 1.00 31.97 400 ALA A O 1
ATOM 6364 N N . PRO A 1 406 ? 3.788 35.607 46.040 1.00 33.31 401 PRO A N 1
ATOM 6365 C CA . PRO A 1 406 ? 4.182 34.208 45.864 1.00 33.42 401 PRO A CA 1
ATOM 6366 C C . PRO A 1 406 ? 3.167 33.267 46.482 1.00 31.05 401 PRO A C 1
ATOM 6367 O O . PRO A 1 406 ? 2.415 33.680 47.371 1.00 32.47 401 PRO A O 1
ATOM 6378 N N . GLY A 1 407 ? 3.152 32.020 46.026 1.00 27.72 402 GLY A N 1
ATOM 6379 C CA . GLY A 1 407 ? 2.231 31.050 46.572 1.00 26.29 402 GLY A CA 1
ATOM 6380 C C . GLY A 1 407 ? 2.712 29.617 46.517 1.00 24.86 402 GLY A C 1
ATOM 6381 O O . GLY A 1 407 ? 3.835 29.323 46.103 1.00 27.37 402 GLY A O 1
ATOM 6385 N N . PRO A 1 408 ? 1.846 28.703 46.932 1.00 21.95 403 PRO A N 1
ATOM 6386 C CA . PRO A 1 408 ? 2.319 27.348 47.218 1.00 22.51 403 PRO A CA 1
ATOM 6387 C C . PRO A 1 408 ? 2.524 26.420 46.028 1.00 19.48 403 PRO A C 1
ATOM 6388 O O . PRO A 1 408 ? 3.036 25.332 46.256 1.00 19.75 403 PRO A O 1
ATOM 6399 N N . GLY A 1 409 ? 2.154 26.822 44.817 1.00 16.71 404 GLY A N 1
ATOM 6400 C CA . GLY A 1 409 ? 2.234 25.931 43.676 1.00 14.53 404 GLY A CA 1
ATOM 6401 C C . GLY A 1 409 ? 3.637 25.416 43.408 1.00 12.20 404 GLY A C 1
ATOM 6402 O O . GLY A 1 409 ? 3.822 24.305 42.909 1.00 11.54 404 GLY A O 1
ATOM 6406 N N . ASN A 1 410 ? 4.643 26.231 43.700 1.00 11.67 405 ASN A N 1
ATOM 6407 C CA . ASN A 1 410 ? 6.013 25.832 43.408 1.00 11.62 405 ASN A CA 1
ATOM 6408 C C . ASN A 1 410 ? 6.478 24.663 44.301 1.00 11.19 405 ASN A C 1
ATOM 6409 O O . ASN A 1 410 ? 7.380 23.931 43.919 1.00 11.62 405 ASN A O 1
ATOM 6420 N N . TYR A 1 411 ? 5.824 24.435 45.443 1.00 11.00 406 TYR A N 1
ATOM 6421 C CA . TYR A 1 411 ? 6.105 23.225 46.222 1.00 11.19 406 TYR A CA 1
ATOM 6422 C C . TYR A 1 411 ? 5.816 21.992 45.381 1.00 11.35 406 TYR A C 1
ATOM 6423 O O . TYR A 1 411 ? 6.573 21.033 45.359 1.00 13.01 406 TYR A O 1
ATOM 6441 N N . LEU A 1 412 ? 4.671 22.033 44.716 1.00 10.53 407 LEU A N 1
ATOM 6442 C CA . LEU A 1 412 ? 4.187 20.922 43.915 1.00 11.58 407 LEU A CA 1
ATOM 6443 C C . LEU A 1 412 ? 5.060 20.693 42.679 1.00 10.85 407 LEU A C 1
ATOM 6444 O O . LEU A 1 412 ? 5.395 19.550 42.368 1.00 12.10 407 LEU A O 1
ATOM 6460 N N . THR A 1 413 ? 5.438 21.767 41.982 1.00 10.20 408 THR A N 1
ATOM 6461 C CA . THR A 1 413 ? 6.235 21.593 40.771 1.00 9.76 408 THR A CA 1
ATOM 6462 C C . THR A 1 413 ? 7.616 21.022 41.094 1.00 10.46 408 THR A C 1
ATOM 6463 O O . THR A 1 413 ? 8.091 20.127 40.404 1.00 10.70 408 THR A O 1
ATOM 6474 N N . VAL A 1 414 ? 8.266 21.536 42.129 1.00 9.86 409 VAL A N 1
ATOM 6475 C CA . VAL A 1 414 ? 9.597 21.047 42.477 1.00 9.40 409 VAL A CA 1
ATOM 6476 C C . VAL A 1 414 ? 9.541 19.594 42.962 1.00 10.83 409 VAL A C 1
ATOM 6477 O O . VAL A 1 414 ? 10.334 18.764 42.538 1.00 10.97 409 VAL A O 1
ATOM 6490 N N . ALA A 1 415 ? 8.589 19.290 43.836 1.00 11.03 410 ALA A N 1
ATOM 6491 C CA . ALA A 1 415 ? 8.446 17.932 44.350 1.00 10.95 410 ALA A CA 1
ATOM 6492 C C . ALA A 1 415 ? 8.201 16.957 43.211 1.00 10.92 410 ALA A C 1
ATOM 6493 O O . ALA A 1 415 ? 8.849 15.903 43.140 1.00 11.93 410 ALA A O 1
ATOM 6500 N N . LYS A 1 416 ? 7.256 17.276 42.329 1.00 10.61 411 LYS A N 1
ATOM 6501 C CA . LYS A 1 416 ? 6.948 16.355 41.226 1.00 10.37 411 LYS A CA 1
ATOM 6502 C C . LYS A 1 416 ? 8.147 16.206 40.289 1.00 10.75 411 LYS A C 1
ATOM 6503 O O . LYS A 1 416 ? 8.408 15.122 39.755 1.00 11.05 411 LYS A O 1
ATOM 6522 N N . ALA A 1 417 ? 8.885 17.295 40.085 1.00 10.41 412 ALA A N 1
ATOM 6523 C CA . ALA A 1 417 ? 10.056 17.236 39.197 1.00 11.25 412 ALA A CA 1
ATOM 6524 C C . ALA A 1 417 ? 11.113 16.279 39.756 1.00 11.62 412 ALA A C 1
ATOM 6525 O O . ALA A 1 417 ? 11.650 15.426 39.037 1.00 11.62 412 ALA A O 1
ATOM 6532 N N . VAL A 1 418 ? 11.420 16.433 41.035 1.00 10.92 413 VAL A N 1
ATOM 6533 C CA . VAL A 1 418 ? 12.389 15.566 41.679 1.00 11.68 413 VAL A CA 1
ATOM 6534 C C . VAL A 1 418 ? 11.923 14.095 41.641 1.00 11.53 413 VAL A C 1
ATOM 6535 O O . VAL A 1 418 ? 12.701 13.209 41.276 1.00 13.22 413 VAL A O 1
ATOM 6548 N N . ALA A 1 419 ? 10.658 13.839 41.966 1.00 11.31 414 ALA A N 1
ATOM 6549 C CA . ALA A 1 419 ? 10.158 12.473 41.950 1.00 12.07 414 ALA A CA 1
ATOM 6550 C C . ALA A 1 419 ? 10.299 11.883 40.548 1.00 12.29 414 ALA A C 1
ATOM 6551 O O . ALA A 1 419 ? 10.653 10.703 40.394 1.00 13.25 414 ALA A O 1
ATOM 6558 N N . SER A 1 420 ? 10.022 12.686 39.522 1.00 11.96 415 SER A N 1
ATOM 6559 C CA . SER A 1 420 ? 10.067 12.177 38.156 1.00 11.63 415 SER A CA 1
ATOM 6560 C C . SER A 1 420 ? 11.501 11.796 37.787 1.00 11.83 415 SER A C 1
ATOM 6561 O O . SER A 1 420 ? 11.729 10.780 37.122 1.00 13.12 415 SER A O 1
ATOM 6569 N N . ALA A 1 421 ? 12.465 12.601 38.250 1.00 11.66 416 ALA A N 1
ATOM 6570 C CA . ALA A 1 421 ? 13.860 12.319 37.982 1.00 12.65 416 ALA A CA 1
ATOM 6571 C C . ALA A 1 421 ? 14.301 11.040 38.704 1.00 13.48 416 ALA A C 1
ATOM 6572 O O . ALA A 1 421 ? 15.059 10.248 38.160 1.00 14.19 416 ALA A O 1
ATOM 6579 N N . VAL A 1 422 ? 13.838 10.840 39.932 1.00 13.07 417 VAL A N 1
ATOM 6580 C CA . VAL A 1 422 ? 14.168 9.619 40.668 1.00 13.04 417 VAL A CA 1
ATOM 6581 C C . VAL A 1 422 ? 13.741 8.386 39.870 1.00 13.49 417 VAL A C 1
ATOM 6582 O O . VAL A 1 422 ? 14.467 7.403 39.792 1.00 14.49 417 VAL A O 1
ATOM 6595 N N . GLN A 1 423 ? 12.575 8.445 39.237 1.00 13.99 418 GLN A N 1
ATOM 6596 C CA . GLN A 1 423 ? 12.120 7.299 38.460 1.00 15.69 418 GLN A CA 1
ATOM 6597 C C . GLN A 1 423 ? 13.035 6.992 37.290 1.00 17.05 418 GLN A C 1
ATOM 6598 O O . GLN A 1 423 ? 13.146 5.846 36.871 1.00 19.48 418 GLN A O 1
ATOM 6612 N N . ILE A 1 424 ? 13.678 8.016 36.746 1.00 15.44 419 ILE A N 1
ATOM 6613 C CA . ILE A 1 424 ? 14.441 7.846 35.521 1.00 16.10 419 ILE A CA 1
ATOM 6614 C C . ILE A 1 424 ? 15.911 7.555 35.788 1.00 16.47 419 ILE A C 1
ATOM 6615 O O . ILE A 1 424 ? 16.470 6.680 35.146 1.00 19.42 419 ILE A O 1
ATOM 6631 N N . VAL A 1 425 ? 16.531 8.266 36.729 1.00 15.93 420 VAL A N 1
ATOM 6632 C CA . VAL A 1 425 ? 17.972 8.103 36.979 1.00 15.72 420 VAL A CA 1
ATOM 6633 C C . VAL A 1 425 ? 18.293 7.453 38.327 1.00 16.29 420 VAL A C 1
ATOM 6634 O O . VAL A 1 425 ? 19.437 7.097 38.582 1.00 17.51 420 VAL A O 1
ATOM 6647 N N . GLY A 1 426 ? 17.289 7.295 39.185 1.00 16.65 421 GLY A N 1
ATOM 6648 C CA . GLY A 1 426 ? 17.487 6.720 40.500 1.00 16.14 421 GLY A CA 1
ATOM 6649 C C . GLY A 1 426 ? 17.788 7.728 41.581 1.00 15.60 421 GLY A C 1
ATOM 6650 O O . GLY A 1 426 ? 18.245 8.845 41.293 1.00 15.71 421 GLY A O 1
ATOM 6654 N N . LEU A 1 427 ? 17.544 7.327 42.824 1.00 16.34 422 LEU A N 1
ATOM 6655 C CA . LEU A 1 427 ? 17.728 8.197 43.980 1.00 18.13 422 LEU A CA 1
ATOM 6656 C C . LEU A 1 427 ? 19.164 8.652 44.170 1.00 18.17 422 LEU A C 1
ATOM 6657 O O . LEU A 1 427 ? 19.402 9.792 44.530 1.00 18.41 422 LEU A O 1
ATOM 6673 N N . ASP A 1 428 ? 20.122 7.747 43.978 1.00 18.10 423 ASP A N 1
ATOM 6674 C CA . ASP A 1 428 ? 21.528 8.088 44.200 1.00 19.56 423 ASP A CA 1
ATOM 6675 C C . ASP A 1 428 ? 21.967 9.217 43.279 1.00 17.76 423 ASP A C 1
ATOM 6676 O O . ASP A 1 428 ? 22.619 10.169 43.718 1.00 18.14 423 ASP A O 1
ATOM 6685 N N . THR A 1 429 ? 21.603 9.123 42.003 1.00 16.57 424 THR A N 1
ATOM 6686 C CA . THR A 1 429 ? 21.986 10.160 41.042 1.00 17.00 424 THR A CA 1
ATOM 6687 C C . THR A 1 429 ? 21.318 11.498 41.376 1.00 15.70 424 THR A C 1
ATOM 6688 O O . THR A 1 429 ? 21.929 12.541 41.263 1.00 16.77 424 THR A O 1
ATOM 6699 N N . VAL A 1 430 ? 20.066 11.468 41.795 1.00 13.88 425 VAL A N 1
ATOM 6700 C CA . VAL A 1 430 ? 19.417 12.696 42.231 1.00 13.52 425 VAL A CA 1
ATOM 6701 C C . VAL A 1 430 ? 20.110 13.270 43.477 1.00 13.80 425 VAL A C 1
ATOM 6702 O O . VAL A 1 430 ? 20.355 14.472 43.562 1.00 14.03 425 VAL A O 1
ATOM 6715 N N . ARG A 1 431 ? 20.461 12.405 44.425 1.00 13.53 426 ARG A N 1
ATOM 6716 C CA . ARG A 1 431 ? 21.062 12.869 45.663 1.00 13.79 426 ARG A CA 1
ATOM 6717 C C . ARG A 1 431 ? 22.464 13.412 45.502 1.00 14.58 426 ARG A C 1
ATOM 6718 O O . ARG A 1 431 ? 22.849 14.301 46.240 1.00 16.41 426 ARG A O 1
ATOM 6739 N N . HIS A 1 432 ? 23.239 12.876 44.565 1.00 14.75 427 HIS A N 1
ATOM 6740 C CA . HIS A 1 432 ? 24.653 13.212 44.494 1.00 15.73 427 HIS A CA 1
ATOM 6741 C C . HIS A 1 432 ? 25.132 13.766 43.167 1.00 15.56 427 HIS A C 1
ATOM 6742 O O . HIS A 1 432 ? 26.284 14.167 43.054 1.00 16.97 427 HIS A O 1
ATOM 6756 N N . ALA A 1 433 ? 24.246 13.841 42.180 1.00 13.89 428 ALA A N 1
ATOM 6757 C CA . ALA A 1 433 ? 24.630 14.338 40.869 1.00 13.35 428 ALA A CA 1
ATOM 6758 C C . ALA A 1 433 ? 23.526 15.167 40.234 1.00 12.34 428 ALA A C 1
ATOM 6759 O O . ALA A 1 433 ? 23.363 15.155 39.015 1.00 13.47 428 ALA A O 1
ATOM 6766 N N . SER A 1 434 ? 22.785 15.905 41.058 1.00 11.85 429 SER A N 1
ATOM 6767 C CA . SER A 1 434 ? 21.804 16.853 40.528 1.00 11.72 429 SER A CA 1
ATOM 6768 C C . SER A 1 434 ? 22.044 18.246 41.094 1.00 11.31 429 SER A C 1
ATOM 6769 O O . SER A 1 434 ? 22.646 18.397 42.156 1.00 13.24 429 SER A O 1
ATOM 6777 N N . PHE A 1 435 ? 21.583 19.257 40.362 1.00 11.31 430 PHE A N 1
ATOM 6778 C CA . PHE A 1 435 ? 21.672 20.644 40.802 1.00 11.29 430 PHE A CA 1
ATOM 6779 C C . PHE A 1 435 ? 20.400 21.385 40.409 1.00 10.79 430 PHE A C 1
ATOM 6780 O O . PHE A 1 435 ? 19.605 20.907 39.588 1.00 11.81 430 PHE A O 1
ATOM 6797 N N . VAL A 1 436 ? 20.213 22.545 41.026 1.00 10.66 431 VAL A N 1
ATOM 6798 C CA . VAL A 1 436 ? 19.032 23.358 40.799 1.00 10.21 431 VAL A CA 1
ATOM 6799 C C . VAL A 1 436 ? 19.435 24.685 40.178 1.00 10.64 431 VAL A C 1
ATOM 6800 O O . VAL A 1 436 ? 20.304 25.401 40.680 1.00 10.73 431 VAL A O 1
ATOM 6813 N N . HIS A 1 437 ? 18.812 24.998 39.055 1.00 10.18 432 HIS A N 1
ATOM 6814 C CA . HIS A 1 437 ? 18.812 26.349 38.515 1.00 9.70 432 HIS A CA 1
ATOM 6815 C C . HIS A 1 437 ? 17.657 27.070 39.179 1.00 8.78 432 HIS A C 1
ATOM 6816 O O . HIS A 1 437 ? 16.495 26.963 38.758 1.00 9.39 432 HIS A O 1
ATOM 6830 N N . ALA A 1 438 ? 17.988 27.790 40.246 1.00 9.13 433 ALA A N 1
ATOM 6831 C CA . ALA A 1 438 ? 16.990 28.469 41.033 1.00 9.34 433 ALA A CA 1
ATOM 6832 C C . ALA A 1 438 ? 16.397 29.610 40.252 1.00 9.41 433 ALA A C 1
ATOM 6833 O O . ALA A 1 438 ? 17.062 30.243 39.445 1.00 10.10 433 ALA A O 1
ATOM 6840 N N . HIS A 1 439 ? 15.140 29.876 40.540 1.00 9.51 434 HIS A N 1
ATOM 6841 C CA . HIS A 1 439 ? 14.465 31.036 39.997 1.00 9.76 434 HIS A CA 1
ATOM 6842 C C . HIS A 1 439 ? 15.293 32.271 40.347 1.00 9.94 434 HIS A C 1
ATOM 6843 O O . HIS A 1 439 ? 15.606 33.072 39.480 1.00 10.14 434 HIS A O 1
ATOM 6857 N N . GLY A 1 440 ? 15.651 32.402 41.621 1.00 8.90 435 GLY A N 1
ATOM 6858 C CA . GLY A 1 440 ? 16.679 33.344 42.057 1.00 7.79 435 GLY A CA 1
ATOM 6859 C C . GLY A 1 440 ? 16.524 34.729 41.468 1.00 9.79 435 GLY A C 1
ATOM 6860 O O . GLY A 1 440 ? 17.423 35.215 40.793 1.00 9.97 435 GLY A O 1
ATOM 6864 N N . SER A 1 441 ? 15.399 35.369 41.747 1.00 9.54 436 SER A N 1
ATOM 6865 C CA . SER A 1 441 ? 15.045 36.618 41.081 1.00 9.00 436 SER A CA 1
ATOM 6866 C C . SER A 1 441 ? 15.628 37.853 41.754 1.00 9.02 436 SER A C 1
ATOM 6867 O O . SER A 1 441 ? 15.502 38.941 41.212 1.00 10.10 436 SER A O 1
ATOM 6875 N N . SER A 1 442 ? 16.272 37.682 42.908 1.00 9.69 437 SER A N 1
ATOM 6876 C CA . SER A 1 442 ? 16.888 38.778 43.672 1.00 9.41 437 SER A CA 1
ATOM 6877 C C . SER A 1 442 ? 15.866 39.624 44.423 1.00 9.87 437 SER A C 1
ATOM 6878 O O . SER A 1 442 ? 15.977 40.850 44.448 1.00 10.44 437 SER A O 1
ATOM 6886 N N . THR A 1 443 ? 14.919 38.968 45.084 1.00 11.59 438 THR A N 1
ATOM 6887 C CA . THR A 1 443 ? 13.979 39.680 45.943 1.00 12.18 438 THR A CA 1
ATOM 6888 C C . THR A 1 443 ? 13.964 39.094 47.345 1.00 12.30 438 THR A C 1
ATOM 6889 O O . THR A 1 443 ? 14.244 37.908 47.537 1.00 12.61 438 THR A O 1
ATOM 6900 N N . PRO A 1 444 ? 13.629 39.926 48.347 1.00 12.32 439 PRO A N 1
ATOM 6901 C CA . PRO A 1 444 ? 13.569 39.404 49.715 1.00 13.26 439 PRO A CA 1
ATOM 6902 C C . PRO A 1 444 ? 12.546 38.284 49.880 1.00 13.44 439 PRO A C 1
ATOM 6903 O O . PRO A 1 444 ? 12.788 37.326 50.613 1.00 14.22 439 PRO A O 1
ATOM 6914 N N . ALA A 1 445 ? 11.412 38.403 49.201 1.00 13.73 440 ALA A N 1
ATOM 6915 C CA . ALA A 1 445 ? 10.413 37.341 49.240 1.00 13.28 440 ALA A CA 1
ATOM 6916 C C . ALA A 1 445 ? 10.927 36.068 48.582 1.00 12.26 440 ALA A C 1
ATOM 6917 O O . ALA A 1 445 ? 10.717 34.972 49.108 1.00 12.20 440 ALA A O 1
ATOM 6924 N N . ASN A 1 446 ? 11.584 36.193 47.436 1.00 12.03 441 ASN A N 1
ATOM 6925 C CA . ASN A 1 446 ? 12.006 35.000 46.721 1.00 10.02 441 ASN A CA 1
ATOM 6926 C C . ASN A 1 446 ? 13.097 34.252 47.475 1.00 9.74 441 ASN A C 1
ATOM 6927 O O . ASN A 1 446 ? 13.096 33.023 47.530 1.00 10.86 441 ASN A O 1
ATOM 6938 N N . ARG A 1 447 ? 14.039 34.972 48.053 1.00 9.32 442 ARG A N 1
ATOM 6939 C CA . ARG A 1 447 ? 15.179 34.269 48.647 1.00 9.64 442 ARG A CA 1
ATOM 6940 C C . ARG A 1 447 ? 14.732 33.390 49.800 1.00 10.53 442 ARG A C 1
ATOM 6941 O O . ARG A 1 447 ? 15.259 32.308 49.991 1.00 11.28 442 ARG A O 1
ATOM 6962 N N . VAL A 1 448 ? 13.731 33.855 50.543 1.00 10.47 443 VAL A N 1
ATOM 6963 C CA . VAL A 1 448 ? 13.168 33.066 51.639 1.00 10.58 443 VAL A CA 1
ATOM 6964 C C . VAL A 1 448 ? 12.233 31.963 51.108 1.00 11.13 443 VAL A C 1
ATOM 6965 O O . VAL A 1 448 ? 12.427 30.775 51.404 1.00 11.98 443 VAL A O 1
ATOM 6978 N N . THR A 1 449 ? 11.223 32.354 50.330 1.00 11.25 444 THR A N 1
ATOM 6979 C CA . THR A 1 449 ? 10.231 31.371 49.901 1.00 11.34 444 THR A CA 1
ATOM 6980 C C . THR A 1 449 ? 10.802 30.275 48.998 1.00 10.71 444 THR A C 1
ATOM 6981 O O . THR A 1 449 ? 10.436 29.113 49.139 1.00 12.01 444 THR A O 1
ATOM 6992 N N . GLU A 1 450 ? 11.704 30.628 48.085 1.00 10.52 445 GLU A N 1
ATOM 6993 C CA . GLU A 1 450 ? 12.285 29.626 47.205 1.00 10.14 445 GLU A CA 1
ATOM 6994 C C . GLU A 1 450 ? 13.243 28.722 47.948 1.00 9.77 445 GLU A C 1
ATOM 6995 O O . GLU A 1 450 ? 13.234 27.515 47.742 1.00 10.46 445 GLU A O 1
ATOM 7007 N N . SER A 1 451 ? 14.086 29.279 48.800 1.00 10.42 446 SER A N 1
ATOM 7008 C CA . SER A 1 451 ? 14.995 28.417 49.542 1.00 11.66 446 SER A CA 1
ATOM 7009 C C . SER A 1 451 ? 14.233 27.463 50.461 1.00 12.00 446 SER A C 1
ATOM 7010 O O . SER A 1 451 ? 14.625 26.313 50.618 1.00 12.78 446 SER A O 1
ATOM 7018 N N . GLU A 1 452 ? 13.134 27.923 51.043 1.00 11.72 447 GLU A N 1
ATOM 7019 C CA . GLU A 1 452 ? 12.333 27.045 51.887 1.00 12.59 447 GLU A CA 1
ATOM 7020 C C . GLU A 1 452 ? 11.753 25.884 51.076 1.00 12.20 447 GLU A C 1
ATOM 7021 O O . GLU A 1 452 ? 11.766 24.750 51.535 1.00 13.14 447 GLU A O 1
ATOM 7033 N N . ILE A 1 453 ? 11.245 26.155 49.876 1.00 11.30 448 ILE A N 1
ATOM 7034 C CA . ILE A 1 453 ? 10.769 25.070 49.016 1.00 11.36 448 ILE A CA 1
ATOM 7035 C C . ILE A 1 453 ? 11.889 24.085 48.682 1.00 11.59 448 ILE A C 1
ATOM 7036 O O . ILE A 1 453 ? 11.727 22.876 48.821 1.00 12.02 448 ILE A O 1
ATOM 7052 N N . LEU A 1 454 ? 13.030 24.586 48.221 1.00 10.89 449 LEU A N 1
ATOM 7053 C CA . LEU A 1 454 ? 14.112 23.673 47.847 1.00 11.96 449 LEU A CA 1
ATOM 7054 C C . LEU A 1 454 ? 14.625 22.867 49.039 1.00 13.24 449 LEU A C 1
ATOM 7055 O O . LEU A 1 454 ? 14.879 21.676 48.933 1.00 13.44 449 LEU A O 1
ATOM 7071 N N . ASP A 1 455 ? 14.767 23.532 50.174 1.00 13.76 450 ASP A N 1
ATOM 7072 C CA . ASP A 1 455 ? 15.224 22.864 51.383 1.00 15.02 450 ASP A CA 1
ATOM 7073 C C . ASP A 1 455 ? 14.262 21.758 51.801 1.00 16.02 450 ASP A C 1
ATOM 7074 O O . ASP A 1 455 ? 14.683 20.660 52.184 1.00 16.84 450 ASP A O 1
ATOM 7083 N N A ARG A 1 456 ? 12.970 22.061 51.731 0.41 16.43 451 ARG A N 1
ATOM 7084 N N B ARG A 1 456 ? 12.968 22.019 51.719 0.59 15.83 451 ARG A N 1
ATOM 7085 C CA A ARG A 1 456 ? 11.916 21.120 52.088 0.41 17.48 451 ARG A CA 1
ATOM 7086 C CA B ARG A 1 456 ? 11.992 21.034 52.165 0.59 16.71 451 ARG A CA 1
ATOM 7087 C C A ARG A 1 456 ? 11.974 19.883 51.197 0.41 15.23 451 ARG A C 1
ATOM 7088 C C B ARG A 1 456 ? 11.830 19.858 51.185 0.59 14.88 451 ARG A C 1
ATOM 7089 O O A ARG A 1 456 ? 12.026 18.747 51.678 0.41 15.03 451 ARG A O 1
ATOM 7090 O O B ARG A 1 456 ? 11.605 18.716 51.604 0.59 15.19 451 ARG A O 1
ATOM 7131 N N . VAL A 1 457 ? 11.975 20.113 49.891 1.00 13.69 452 VAL A N 1
ATOM 7132 C CA . VAL A 1 457 ? 11.993 19.027 48.921 1.00 12.98 452 VAL A CA 1
ATOM 7133 C C . VAL A 1 457 ? 13.277 18.209 49.088 1.00 13.21 452 VAL A C 1
ATOM 7134 O O . VAL A 1 457 ? 13.243 16.979 49.057 1.00 12.95 452 VAL A O 1
ATOM 7148 N N . ALA A 1 458 ? 14.409 18.880 49.283 1.00 13.08 453 ALA A N 1
ATOM 7149 C CA . ALA A 1 458 ? 15.653 18.171 49.570 1.00 14.28 453 ALA A CA 1
ATOM 7150 C C . ALA A 1 458 ? 15.493 17.229 50.752 1.00 15.74 453 ALA A C 1
ATOM 7151 O O . ALA A 1 458 ? 15.949 16.088 50.715 1.00 15.62 453 ALA A O 1
ATOM 7158 N N . SER A 1 459 ? 14.848 17.706 51.809 1.00 15.46 454 SER A N 1
ATOM 7159 C CA . SER A 1 459 ? 14.711 16.893 52.998 1.00 16.84 454 SER A CA 1
ATOM 7160 C C . SER A 1 459 ? 13.853 15.670 52.685 1.00 16.61 454 SER A C 1
ATOM 7161 O O . SER A 1 459 ? 14.195 14.547 53.060 1.00 17.58 454 SER A O 1
ATOM 7169 N N . ALA A 1 460 ? 12.755 15.888 51.972 1.00 15.33 455 ALA A N 1
ATOM 7170 C CA . ALA A 1 460 ? 11.866 14.795 51.606 1.00 15.46 455 ALA A CA 1
ATOM 7171 C C . ALA A 1 460 ? 12.588 13.705 50.816 1.00 15.36 455 ALA A C 1
ATOM 7172 O O . ALA A 1 460 ? 12.315 12.524 51.006 1.00 16.47 455 ALA A O 1
ATOM 7179 N N . PHE A 1 461 ? 13.519 14.087 49.944 1.00 15.18 456 PHE A N 1
ATOM 7180 C CA . PHE A 1 461 ? 14.189 13.115 49.078 1.00 14.94 456 PHE A CA 1
ATOM 7181 C C . PHE A 1 461 ? 15.584 12.736 49.596 1.00 15.22 456 PHE A C 1
ATOM 7182 O O . PHE A 1 461 ? 16.332 12.031 48.924 1.00 16.09 456 PHE A O 1
ATOM 7199 N N . GLY A 1 462 ? 15.931 13.200 50.789 1.00 15.07 457 GLY A N 1
ATOM 7200 C CA . GLY A 1 462 ? 17.192 12.816 51.406 1.00 16.23 457 GLY A CA 1
ATOM 7201 C C . GLY A 1 462 ? 18.403 13.379 50.696 1.00 16.10 457 GLY A C 1
ATOM 7202 O O . GLY A 1 462 ? 19.448 12.740 50.665 1.00 16.39 457 GLY A O 1
ATOM 7206 N N . ILE A 1 463 ? 18.270 14.589 50.150 1.00 15.04 458 ILE A N 1
ATOM 7207 C CA . ILE A 1 463 ? 19.364 15.274 49.486 1.00 14.60 458 ILE A CA 1
ATOM 7208 C C . ILE A 1 463 ? 20.019 16.210 50.486 1.00 15.74 458 ILE A C 1
ATOM 7209 O O . ILE A 1 463 ? 19.332 16.877 51.258 1.00 16.28 458 ILE A O 1
ATOM 7225 N N . ASP A 1 464 ? 21.343 16.266 50.467 1.00 17.23 459 ASP A N 1
ATOM 7226 C CA . ASP A 1 464 ? 22.069 17.240 51.271 1.00 18.00 459 ASP A CA 1
ATOM 7227 C C . ASP A 1 464 ? 23.054 17.958 50.356 1.00 16.08 459 ASP A C 1
ATOM 7228 O O . ASP A 1 464 ? 23.421 17.428 49.317 1.00 16.23 459 ASP A O 1
ATOM 7237 N N . GLY A 1 465 ? 23.451 19.171 50.725 1.00 15.37 460 GLY A N 1
ATOM 7238 C CA . GLY A 1 465 ? 24.389 19.946 49.927 1.00 14.78 460 GLY A CA 1
ATOM 7239 C C . GLY A 1 465 ? 23.950 20.122 48.479 1.00 14.50 460 GLY A C 1
ATOM 7240 O O . GLY A 1 465 ? 24.763 20.052 47.554 1.00 15.48 460 GLY A O 1
ATOM 7244 N N . TRP A 1 466 ? 22.656 20.337 48.276 1.00 12.86 461 TRP A N 1
ATOM 7245 C CA . TRP A 1 466 ? 22.083 20.388 46.925 1.00 12.83 461 TRP A CA 1
ATOM 7246 C C . TRP A 1 466 ? 22.610 21.628 46.232 1.00 12.58 461 TRP A C 1
ATOM 7247 O O . TRP A 1 466 ? 22.318 22.740 46.664 1.00 13.37 461 TRP A O 1
ATOM 7268 N N . PRO A 1 467 ? 23.387 21.454 45.161 1.00 12.18 462 PRO A N 1
ATOM 7269 C CA . PRO A 1 467 ? 23.985 22.653 44.570 1.00 11.97 462 PRO A CA 1
ATOM 7270 C C . PRO A 1 467 ? 22.953 23.518 43.865 1.00 11.41 462 PRO A C 1
ATOM 7271 O O . PRO A 1 467 ? 22.106 23.024 43.094 1.00 11.61 462 PRO A O 1
ATOM 7282 N N . VAL A 1 468 ? 23.053 24.818 44.138 1.00 10.99 463 VAL A N 1
ATOM 7283 C CA . VAL A 1 468 ? 22.145 25.825 43.602 1.00 11.02 463 VAL A CA 1
ATOM 7284 C C . VAL A 1 468 ? 22.923 26.905 42.850 1.00 10.91 463 VAL A C 1
ATOM 7285 O O . VAL A 1 468 ? 23.939 27.411 43.331 1.00 12.11 463 VAL A O 1
ATOM 7298 N N . THR A 1 469 ? 22.429 27.269 41.672 1.00 10.04 464 THR A N 1
ATOM 7299 C CA . THR A 1 469 ? 22.985 28.357 40.887 1.00 10.26 464 THR A CA 1
ATOM 7300 C C . THR A 1 469 ? 21.835 29.277 40.454 1.00 9.81 464 THR A C 1
ATOM 7301 O O . THR A 1 469 ? 20.676 28.875 40.492 1.00 10.78 464 THR A O 1
ATOM 7312 N N . ALA A 1 470 ? 22.161 30.521 40.095 1.00 10.12 465 ALA A N 1
ATOM 7313 C CA . ALA A 1 470 ? 21.147 31.541 39.808 1.00 10.06 465 ALA A CA 1
ATOM 7314 C C . ALA A 1 470 ? 21.572 32.443 38.647 1.00 9.73 465 ALA A C 1
ATOM 7315 O O . ALA A 1 470 ? 22.329 33.384 38.812 1.00 9.88 465 ALA A O 1
ATOM 7322 N N . VAL A 1 471 ? 21.090 32.108 37.456 1.00 8.94 466 VAL A N 1
ATOM 7323 C CA . VAL A 1 471 ? 21.563 32.756 36.243 1.00 8.51 466 VAL A CA 1
ATOM 7324 C C . VAL A 1 471 ? 21.219 34.254 36.227 1.00 8.72 466 VAL A C 1
ATOM 7325 O O . VAL A 1 471 ? 21.914 35.038 35.583 1.00 8.92 466 VAL A O 1
ATOM 7338 N N . LYS A 1 472 ? 20.167 34.655 36.945 1.00 8.47 467 LYS A N 1
ATOM 7339 C CA . LYS A 1 472 ? 19.745 36.065 36.931 1.00 9.36 467 LYS A CA 1
ATOM 7340 C C . LYS A 1 472 ? 20.776 36.983 37.579 1.00 9.49 467 LYS A C 1
ATOM 7341 O O . LYS A 1 472 ? 20.756 38.197 37.367 1.00 9.86 467 LYS A O 1
ATOM 7360 N N . ALA A 1 473 ? 21.695 36.423 38.360 1.00 8.86 468 ALA A N 1
ATOM 7361 C CA . ALA A 1 473 ? 22.788 37.232 38.894 1.00 8.56 468 ALA A CA 1
ATOM 7362 C C . ALA A 1 473 ? 23.609 37.846 37.760 1.00 8.78 468 ALA A C 1
ATOM 7363 O O . ALA A 1 473 ? 24.123 38.974 37.872 1.00 9.24 468 ALA A O 1
ATOM 7370 N N . TYR A 1 474 ? 23.768 37.066 36.696 1.00 8.56 469 TYR A N 1
ATOM 7371 C CA . TYR A 1 474 ? 24.547 37.477 35.525 1.00 8.33 469 TYR A CA 1
ATOM 7372 C C . TYR A 1 474 ? 23.759 38.289 34.505 1.00 8.61 469 TYR A C 1
ATOM 7373 O O . TYR A 1 474 ? 24.261 39.301 34.006 1.00 9.34 469 TYR A O 1
ATOM 7391 N N . VAL A 1 475 ? 22.567 37.809 34.135 1.00 8.69 470 VAL A N 1
ATOM 7392 C CA . VAL A 1 475 ? 21.863 38.365 32.981 1.00 8.77 470 VAL A CA 1
ATOM 7393 C C . VAL A 1 475 ? 20.517 38.986 33.314 1.00 9.99 470 VAL A C 1
ATOM 7394 O O . VAL A 1 475 ? 19.794 39.385 32.424 1.00 10.62 470 VAL A O 1
ATOM 7407 N N . GLY A 1 476 ? 20.207 39.103 34.595 1.00 9.70 471 GLY A N 1
ATOM 7408 C CA . GLY A 1 476 ? 18.933 39.659 34.994 1.00 10.47 471 GLY A CA 1
ATOM 7409 C C . GLY A 1 476 ? 17.786 38.753 34.608 1.00 9.13 471 GLY A C 1
ATOM 7410 O O . GLY A 1 476 ? 17.983 37.573 34.293 1.00 9.88 471 GLY A O 1
ATOM 7414 N N . HIS A 1 477 ? 16.586 39.315 34.670 1.00 8.38 472 HIS A N 1
ATOM 7415 C CA . HIS A 1 477 ? 15.335 38.600 34.513 1.00 8.77 472 HIS A CA 1
ATOM 7416 C C . HIS A 1 477 ? 14.689 38.972 33.186 1.00 8.14 472 HIS A C 1
ATOM 7417 O O . HIS A 1 477 ? 14.137 40.058 33.040 1.00 8.81 472 HIS A O 1
ATOM 7431 N N . SER A 1 478 ? 14.767 38.070 32.215 1.00 7.99 473 SER A N 1
ATOM 7432 C CA . SER A 1 478 ? 14.255 38.330 30.863 1.00 9.30 473 SER A CA 1
ATOM 7433 C C . SER A 1 478 ? 12.802 37.901 30.667 1.00 8.51 473 SER A C 1
ATOM 7434 O O . SER A 1 478 ? 12.332 37.750 29.540 1.00 8.92 473 SER A O 1
ATOM 7442 N N . LEU A 1 479 ? 12.077 37.757 31.768 1.00 8.78 474 LEU A N 1
ATOM 7443 C CA . LEU A 1 479 ? 10.618 37.644 31.729 1.00 9.29 474 LEU A CA 1
ATOM 7444 C C . LEU A 1 479 ? 10.241 36.326 31.037 1.00 10.10 474 LEU A C 1
ATOM 7445 O O . LEU A 1 479 ? 10.562 35.269 31.571 1.00 9.98 474 LEU A O 1
ATOM 7461 N N . ALA A 1 480 ? 9.583 36.362 29.871 1.00 9.99 475 ALA A N 1
ATOM 7462 C CA . ALA A 1 480 ? 9.239 35.099 29.203 1.00 10.19 475 ALA A CA 1
ATOM 7463 C C . ALA A 1 480 ? 10.448 34.189 29.037 1.00 9.66 475 ALA A C 1
ATOM 7464 O O . ALA A 1 480 ? 10.349 32.978 29.190 1.00 10.86 475 ALA A O 1
ATOM 7471 N N . THR A 1 481 ? 11.590 34.783 28.731 1.00 9.39 476 THR A N 1
ATOM 7472 C CA . THR A 1 481 ? 12.757 34.010 28.335 1.00 8.56 476 THR A CA 1
ATOM 7473 C C . THR A 1 481 ? 13.575 33.549 29.538 1.00 8.51 476 THR A C 1
ATOM 7474 O O . THR A 1 481 ? 14.568 32.849 29.380 1.00 9.76 476 THR A O 1
ATOM 7485 N N . ALA A 1 482 ? 13.140 33.914 30.738 1.00 8.86 477 ALA A N 1
ATOM 7486 C CA . ALA A 1 482 ? 13.961 33.679 31.921 1.00 10.06 477 ALA A CA 1
ATOM 7487 C C . ALA A 1 482 ? 14.386 32.213 32.077 1.00 9.09 477 ALA A C 1
ATOM 7488 O O . ALA A 1 482 ? 15.546 31.911 32.320 1.00 9.35 477 ALA A O 1
ATOM 7495 N N A SER A 1 483 ? 13.445 31.288 31.961 0.72 9.44 478 SER A N 1
ATOM 7496 N N B SER A 1 483 ? 13.425 31.307 31.936 0.28 9.40 478 SER A N 1
ATOM 7497 C CA A SER A 1 483 ? 13.777 29.892 32.175 0.72 9.52 478 SER A CA 1
ATOM 7498 C CA B SER A 1 483 ? 13.684 29.888 32.129 0.28 9.40 478 SER A CA 1
ATOM 7499 C C A SER A 1 483 ? 14.499 29.265 30.996 0.72 9.47 478 SER A C 1
ATOM 7500 C C B SER A 1 483 ? 14.518 29.289 31.008 0.28 9.27 478 SER A C 1
ATOM 7501 O O A SER A 1 483 ? 15.088 28.211 31.157 0.72 10.58 478 SER A O 1
ATOM 7502 O O B SER A 1 483 ? 15.176 28.274 31.209 0.28 9.54 478 SER A O 1
ATOM 7517 N N . ALA A 1 484 ? 14.506 29.918 29.843 1.00 9.04 479 ALA A N 1
ATOM 7518 C CA . ALA A 1 484 ? 15.389 29.516 28.753 1.00 9.51 479 ALA A CA 1
ATOM 7519 C C . ALA A 1 484 ? 16.845 29.928 29.064 1.00 9.33 479 ALA A C 1
ATOM 7520 O O . ALA A 1 484 ? 17.763 29.173 28.817 1.00 9.57 479 ALA A O 1
ATOM 7528 N N . ASP A 1 485 ? 17.052 31.124 29.602 1.00 8.42 480 ASP A N 1
ATOM 7529 C CA . ASP A 1 485 ? 18.387 31.506 30.075 1.00 7.90 480 ASP A CA 1
ATOM 7530 C C . ASP A 1 485 ? 18.913 30.455 31.069 1.00 8.96 480 ASP A C 1
ATOM 7531 O O . ASP A 1 485 ? 20.092 30.094 31.061 1.00 8.86 480 ASP A O 1
ATOM 7540 N N . GLN A 1 486 ? 18.033 29.993 31.959 1.00 8.76 481 GLN A N 1
ATOM 7541 C CA . GLN A 1 486 ? 18.395 28.938 32.914 1.00 9.43 481 GLN A CA 1
ATOM 7542 C C . GLN A 1 486 ? 18.781 27.633 32.218 1.00 9.30 481 GLN A C 1
ATOM 7543 O O . GLN A 1 486 ? 19.839 27.057 32.492 1.00 9.52 481 GLN A O 1
ATOM 7557 N N . LEU A 1 487 ? 17.909 27.142 31.345 1.00 8.84 482 LEU A N 1
ATOM 7558 C CA . LEU A 1 487 ? 18.146 25.880 30.647 1.00 8.94 482 LEU A CA 1
ATOM 7559 C C . LEU A 1 487 ? 19.455 25.926 29.873 1.00 9.37 482 LEU A C 1
ATOM 7560 O O . LEU A 1 487 ? 20.259 25.013 29.950 1.00 9.45 482 LEU A O 1
ATOM 7576 N N A ILE A 1 488 ? 19.647 27.005 29.115 0.32 9.20 483 ILE A N 1
ATOM 7577 N N B ILE A 1 488 ? 19.699 27.007 29.163 0.68 10.38 483 ILE A N 1
ATOM 7578 C CA A ILE A 1 488 ? 20.848 27.183 28.300 0.32 8.28 483 ILE A CA 1
ATOM 7579 C CA B ILE A 1 488 ? 20.879 27.038 28.325 0.68 10.53 483 ILE A CA 1
ATOM 7580 C C A ILE A 1 488 ? 22.088 27.072 29.183 0.32 9.19 483 ILE A C 1
ATOM 7581 C C B ILE A 1 488 ? 22.143 27.086 29.178 0.68 10.50 483 ILE A C 1
ATOM 7582 O O A ILE A 1 488 ? 23.007 26.306 28.880 0.32 9.12 483 ILE A O 1
ATOM 7583 O O B ILE A 1 488 ? 23.132 26.418 28.858 0.68 10.46 483 ILE A O 1
ATOM 7614 N N . SER A 1 489 ? 22.111 27.832 30.274 1.00 10.13 484 SER A N 1
ATOM 7615 C CA . SER A 1 489 ? 23.238 27.807 31.197 1.00 9.98 484 SER A CA 1
ATOM 7616 C C . SER A 1 489 ? 23.481 26.395 31.734 1.00 9.78 484 SER A C 1
ATOM 7617 O O . SER A 1 489 ? 24.630 25.946 31.819 1.00 9.72 484 SER A O 1
ATOM 7626 N N . ALA A 1 490 ? 22.398 25.688 32.056 1.00 9.40 485 ALA A N 1
ATOM 7627 C CA . ALA A 1 490 ? 22.520 24.324 32.560 1.00 10.06 485 ALA A CA 1
ATOM 7628 C C . ALA A 1 490 ? 23.312 23.450 31.592 1.00 9.68 485 ALA A C 1
ATOM 7629 O O . ALA A 1 490 ? 24.108 22.596 32.002 1.00 10.61 485 ALA A O 1
ATOM 7636 N N . LEU A 1 491 ? 23.100 23.655 30.300 1.00 9.88 486 LEU A N 1
ATOM 7637 C CA . LEU A 1 491 ? 23.758 22.830 29.305 1.00 9.76 486 LEU A CA 1
ATOM 7638 C C . LEU A 1 491 ? 25.257 23.055 29.339 1.00 10.06 486 LEU A C 1
ATOM 7639 O O . LEU A 1 491 ? 26.036 22.157 29.048 1.00 10.46 486 LEU A O 1
ATOM 7655 N N . GLY A 1 492 ? 25.643 24.274 29.685 1.00 10.04 487 GLY A N 1
ATOM 7656 C CA . GLY A 1 492 ? 27.039 24.619 29.835 1.00 10.30 487 GLY A CA 1
ATOM 7657 C C . GLY A 1 492 ? 27.679 23.905 31.010 1.00 10.62 487 GLY A C 1
ATOM 7658 O O . GLY A 1 492 ? 28.834 23.471 30.936 1.00 11.07 487 GLY A O 1
ATOM 7662 N N . THR A 1 493 ? 26.952 23.799 32.121 1.00 10.41 488 THR A N 1
ATOM 7663 C CA . THR A 1 493 ? 27.451 23.002 33.252 1.00 11.42 488 THR A CA 1
ATOM 7664 C C . THR A 1 493 ? 27.704 21.550 32.835 1.00 11.58 488 THR A C 1
ATOM 7665 O O . THR A 1 493 ? 28.716 20.964 33.212 1.00 12.79 488 THR A O 1
ATOM 7676 N N . PHE A 1 494 ? 26.789 20.960 32.076 1.00 11.37 489 PHE A N 1
ATOM 7677 C CA . PHE A 1 494 ? 27.018 19.612 31.575 1.00 11.93 489 PHE A CA 1
ATOM 7678 C C . PHE A 1 494 ? 28.291 19.542 30.712 1.00 13.20 489 PHE A C 1
ATOM 7679 O O . PHE A 1 494 ? 29.069 18.593 30.821 1.00 16.18 489 PHE A O 1
ATOM 7696 N N . LYS A 1 495 ? 28.499 20.548 29.868 1.00 13.42 490 LYS A N 1
ATOM 7697 C CA . LYS A 1 495 ? 29.620 20.573 28.925 1.00 13.23 490 LYS A CA 1
ATOM 7698 C C . LYS A 1 495 ? 30.959 20.670 29.628 1.00 13.29 490 LYS A C 1
ATOM 7699 O O . LYS A 1 495 ? 31.876 19.896 29.338 1.00 14.61 490 LYS A O 1
ATOM 7718 N N . TYR A 1 496 ? 31.072 21.622 30.546 1.00 12.37 491 TYR A N 1
ATOM 7719 C CA . TYR A 1 496 ? 32.370 21.978 31.112 1.00 11.63 491 TYR A CA 1
ATOM 7720 C C . TYR A 1 496 ? 32.581 21.561 32.575 1.00 12.94 491 TYR A C 1
ATOM 7721 O O . TYR A 1 496 ? 33.690 21.678 33.093 1.00 13.60 491 TYR A O 1
ATOM 7739 N N . GLY A 1 497 ? 31.524 21.110 33.242 1.00 12.37 492 GLY A N 1
ATOM 7740 C CA . GLY A 1 497 ? 31.621 20.647 34.614 1.00 14.29 492 GLY A CA 1
ATOM 7741 C C . GLY A 1 497 ? 31.793 21.748 35.640 1.00 14.75 492 GLY A C 1
ATOM 7742 O O . GLY A 1 497 ? 32.380 21.524 36.698 1.00 18.56 492 GLY A O 1
ATOM 7746 N N . ILE A 1 498 ? 31.333 22.945 35.300 1.00 12.84 493 ILE A N 1
ATOM 7747 C CA . ILE A 1 498 ? 31.435 24.099 36.188 1.00 12.52 493 ILE A CA 1
ATOM 7748 C C . ILE A 1 498 ? 30.035 24.569 36.545 1.00 12.73 493 ILE A C 1
ATOM 7749 O O . ILE A 1 498 ? 29.202 24.779 35.654 1.00 12.35 493 ILE A O 1
ATOM 7765 N N . LEU A 1 499 ? 29.796 24.727 37.851 1.00 12.98 494 LEU A N 1
ATOM 7766 C CA . LEU A 1 499 ? 28.567 25.322 38.370 1.00 12.31 494 LEU A CA 1
ATOM 7767 C C . LEU A 1 499 ? 28.794 26.801 38.658 1.00 12.13 494 LEU A C 1
ATOM 7768 O O . LEU A 1 499 ? 29.597 27.140 39.531 1.00 11.83 494 LEU A O 1
ATOM 7784 N N . PRO A 1 500 ? 28.101 27.698 37.925 1.00 11.70 495 PRO A N 1
ATOM 7785 C CA . PRO A 1 500 ? 28.430 29.118 38.113 1.00 11.36 495 PRO A CA 1
ATOM 7786 C C . PRO A 1 500 ? 28.059 29.608 39.508 1.00 11.92 495 PRO A C 1
ATOM 7787 O O . PRO A 1 500 ? 26.999 29.268 40.021 1.00 13.26 495 PRO A O 1
ATOM 7798 N N . GLY A 1 501 ? 28.953 30.366 40.129 1.00 12.03 496 GLY A N 1
ATOM 7799 C CA . GLY A 1 501 ? 28.658 30.964 41.417 1.00 11.71 496 GLY A CA 1
ATOM 7800 C C . GLY A 1 501 ? 27.692 32.132 41.294 1.00 11.19 496 GLY A C 1
ATOM 7801 O O . GLY A 1 501 ? 27.435 32.635 40.209 1.00 11.58 496 GLY A O 1
ATOM 7805 N N . ILE A 1 502 ? 27.170 32.572 42.430 1.00 11.18 497 ILE A N 1
ATOM 7806 C CA . ILE A 1 502 ? 26.386 33.813 42.501 1.00 11.46 497 ILE A CA 1
ATOM 7807 C C . ILE A 1 502 ? 27.393 34.894 42.898 1.00 11.94 497 ILE A C 1
ATOM 7808 O O . ILE A 1 502 ? 27.573 35.210 44.079 1.00 13.30 497 ILE A O 1
ATOM 7824 N N . LYS A 1 503 ? 28.090 35.439 41.909 1.00 11.50 498 LYS A N 1
ATOM 7825 C CA . LYS A 1 503 ? 29.286 36.241 42.203 1.00 12.59 498 LYS A CA 1
ATOM 7826 C C . LYS A 1 503 ? 28.971 37.635 42.700 1.00 12.66 498 LYS A C 1
ATOM 7827 O O . LYS A 1 503 ? 29.846 38.319 43.224 1.00 13.59 498 LYS A O 1
ATOM 7846 N N . THR A 1 504 ? 27.722 38.057 42.537 1.00 11.56 499 THR A N 1
ATOM 7847 C CA . THR A 1 504 ? 27.309 39.384 42.943 1.00 11.85 499 THR A CA 1
ATOM 7848 C C . THR A 1 504 ? 27.044 39.523 44.441 1.00 12.03 499 THR A C 1
ATOM 7849 O O . THR A 1 504 ? 26.920 40.643 44.937 1.00 12.68 499 THR A O 1
ATOM 7860 N N . ILE A 1 505 ? 26.951 38.406 45.165 1.00 11.97 500 ILE A N 1
ATOM 7861 C CA . ILE A 1 505 ? 26.676 38.454 46.607 1.00 12.33 500 ILE A CA 1
ATOM 7862 C C . ILE A 1 505 ? 27.934 38.198 47.416 1.00 14.25 500 ILE A C 1
ATOM 7863 O O . ILE A 1 505 ? 28.861 37.520 46.959 1.00 14.23 500 ILE A O 1
ATOM 7879 N N A ASP A 1 506 ? 27.966 38.731 48.632 0.82 15.98 501 ASP A N 1
ATOM 7880 N N B ASP A 1 506 ? 27.993 38.777 48.612 0.18 15.67 501 ASP A N 1
ATOM 7881 C CA A ASP A 1 506 ? 29.119 38.523 49.500 0.82 18.80 501 ASP A CA 1
ATOM 7882 C CA B ASP A 1 506 ? 29.138 38.585 49.501 0.18 17.36 501 ASP A CA 1
ATOM 7883 C C A ASP A 1 506 ? 28.936 37.379 50.431 0.82 20.98 501 ASP A C 1
ATOM 7884 C C B ASP A 1 506 ? 28.935 37.340 50.350 0.18 19.11 501 ASP A C 1
ATOM 7885 O O A ASP A 1 506 ? 29.907 36.805 50.927 0.82 23.53 501 ASP A O 1
ATOM 7886 O O B ASP A 1 506 ? 29.887 36.638 50.691 0.18 19.88 501 ASP A O 1
ATOM 7903 N N . LYS A 1 507 ? 27.677 37.092 50.688 1.00 19.83 502 LYS A N 1
ATOM 7904 C CA . LYS A 1 507 ? 27.264 35.939 51.435 1.00 20.90 502 LYS A CA 1
ATOM 7905 C C . LYS A 1 507 ? 25.758 35.838 51.308 1.00 16.90 502 LYS A C 1
ATOM 7906 O O . LYS A 1 507 ? 25.060 36.780 50.907 1.00 15.54 502 LYS A O 1
ATOM 7926 N N . VAL A 1 508 ? 25.264 34.673 51.666 1.00 14.16 503 VAL A N 1
ATOM 7927 C CA . VAL A 1 508 ? 23.848 34.385 51.590 1.00 13.61 503 VAL A CA 1
ATOM 7928 C C . VAL A 1 508 ? 23.141 35.132 52.721 1.00 13.10 503 VAL A C 1
ATOM 7929 O O . VAL A 1 508 ? 23.650 35.188 53.847 1.00 13.74 503 VAL A O 1
ATOM 7942 N N . ALA A 1 509 ? 22.004 35.757 52.425 1.00 11.44 504 ALA A N 1
ATOM 7943 C CA . ALA A 1 509 ? 21.276 36.485 53.461 1.00 12.32 504 ALA A CA 1
ATOM 7944 C C . ALA A 1 509 ? 20.932 35.593 54.651 1.00 11.85 504 ALA A C 1
ATOM 7945 O O . ALA A 1 509 ? 20.668 34.394 54.496 1.00 11.90 504 ALA A O 1
ATOM 7952 N N . ASP A 1 510 ? 20.901 36.204 55.835 1.00 12.37 505 ASP A N 1
ATOM 7953 C CA . ASP A 1 510 ? 20.670 35.468 57.068 1.00 13.65 505 ASP A CA 1
ATOM 7954 C C . ASP A 1 510 ? 19.338 34.730 57.115 1.00 13.60 505 ASP A C 1
ATOM 7955 O O . ASP A 1 510 ? 19.213 33.764 57.845 1.00 15.89 505 ASP A O 1
ATOM 7964 N N . ASP A 1 511 ? 18.345 35.170 56.345 1.00 12.76 506 ASP A N 1
ATOM 7965 C CA . ASP A 1 511 ? 17.020 34.548 56.410 1.00 12.90 506 ASP A CA 1
ATOM 7966 C C . ASP A 1 511 ? 16.812 33.445 55.376 1.00 12.54 506 ASP A C 1
ATOM 7967 O O . ASP A 1 511 ? 15.737 32.868 55.292 1.00 14.29 506 ASP A O 1
ATOM 7976 N N . VAL A 1 512 ? 17.836 33.146 54.578 1.00 11.58 507 VAL A N 1
ATOM 7977 C CA . VAL A 1 512 ? 17.717 32.095 53.585 1.00 12.09 507 VAL A CA 1
ATOM 7978 C C . VAL A 1 512 ? 17.820 30.724 54.265 1.00 12.42 507 VAL A C 1
ATOM 7979 O O . VAL A 1 512 ? 18.648 30.518 55.151 1.00 13.33 507 VAL A O 1
ATOM 7992 N N . HIS A 1 513 ? 16.982 29.789 53.833 1.00 12.49 508 HIS A N 1
ATOM 7993 C CA . HIS A 1 513 ? 16.978 28.430 54.384 1.00 12.83 508 HIS A CA 1
ATOM 7994 C C . HIS A 1 513 ? 18.037 27.595 53.654 1.00 14.94 508 HIS A C 1
ATOM 7995 O O . HIS A 1 513 ? 17.892 27.324 52.465 1.00 17.69 508 HIS A O 1
ATOM 8009 N N . GLN A 1 514 ? 19.086 27.181 54.365 1.00 14.27 509 GLN A N 1
ATOM 8010 C CA . GLN A 1 514 ? 20.258 26.586 53.742 1.00 16.20 509 GLN A CA 1
ATOM 8011 C C . GLN A 1 514 ? 20.627 25.191 54.198 1.00 16.31 509 GLN A C 1
ATOM 8012 O O . GLN A 1 514 ? 21.614 24.664 53.708 1.00 17.12 509 GLN A O 1
ATOM 8026 N N . GLN A 1 515 ? 19.901 24.604 55.147 1.00 15.20 510 GLN A N 1
ATOM 8027 C CA . GLN A 1 515 ? 20.423 23.401 55.798 1.00 16.26 510 GLN A CA 1
ATOM 8028 C C . GLN A 1 515 ? 20.845 22.335 54.786 1.00 15.46 510 GLN A C 1
ATOM 8029 O O . GLN A 1 515 ? 21.897 21.733 54.944 1.00 17.13 510 GLN A O 1
ATOM 8043 N N . ARG A 1 516 ? 20.030 22.118 53.753 1.00 14.38 511 ARG A N 1
ATOM 8044 C CA . ARG A 1 516 ? 20.297 21.086 52.748 1.00 14.25 511 ARG A CA 1
ATOM 8045 C C . ARG A 1 516 ? 20.730 21.618 51.381 1.00 13.25 511 ARG A C 1
ATOM 8046 O O . ARG A 1 516 ? 20.775 20.857 50.424 1.00 14.45 511 ARG A O 1
ATOM 8067 N N . LEU A 1 517 ? 21.084 22.900 51.306 1.00 12.45 512 LEU A N 1
ATOM 8068 C CA . LEU A 1 517 ? 21.455 23.537 50.045 1.00 12.31 512 LEU A CA 1
ATOM 8069 C C . LEU A 1 517 ? 22.897 24.006 50.078 1.00 13.45 512 LEU A C 1
ATOM 8070 O O . LEU A 1 517 ? 23.415 24.405 51.134 1.00 15.40 512 LEU A O 1
ATOM 8086 N N . SER A 1 518 ? 23.529 23.978 48.910 1.00 13.03 513 SER A N 1
ATOM 8087 C CA . SER A 1 518 ? 24.869 24.522 48.746 1.00 13.63 513 SER A CA 1
ATOM 8088 C C . SER A 1 518 ? 24.823 25.680 47.756 1.00 12.75 513 SER A C 1
ATOM 8089 O O . SER A 1 518 ? 24.770 25.479 46.530 1.00 13.39 513 SER A O 1
ATOM 8097 N N . ILE A 1 519 ? 24.802 26.887 48.311 1.00 12.86 514 ILE A N 1
ATOM 8098 C CA . ILE A 1 519 ? 24.695 28.123 47.543 1.00 13.68 514 ILE A CA 1
ATOM 8099 C C . ILE A 1 519 ? 26.010 28.883 47.685 1.00 14.33 514 ILE A C 1
ATOM 8100 O O . ILE A 1 519 ? 26.362 29.336 48.784 1.00 16.32 514 ILE A O 1
ATOM 8116 N N . SER A 1 520 ? 26.763 28.997 46.596 1.00 14.62 515 SER A N 1
ATOM 8117 C CA . SER A 1 520 ? 28.089 29.578 46.664 1.00 15.54 515 SER A CA 1
ATOM 8118 C C . SER A 1 520 ? 28.217 30.820 45.796 1.00 14.12 515 SER A C 1
ATOM 8119 O O . SER A 1 520 ? 27.577 30.913 44.738 1.00 13.43 515 SER A O 1
ATOM 8127 N N . ASN A 1 521 ? 29.081 31.740 46.236 1.00 15.57 516 ASN A N 1
ATOM 8128 C CA . ASN A 1 521 ? 29.369 32.942 45.459 1.00 15.63 516 ASN A CA 1
ATOM 8129 C C . ASN A 1 521 ? 30.577 32.770 44.551 1.00 16.60 516 ASN A C 1
ATOM 8130 O O . ASN A 1 521 ? 31.006 33.725 43.895 1.00 17.44 516 ASN A O 1
ATOM 8141 N N . ARG A 1 522 ? 31.079 31.533 44.496 1.00 16.23 517 ARG A N 1
ATOM 8142 C CA . ARG A 1 522 ? 32.210 31.137 43.651 1.00 17.01 517 ARG A CA 1
ATOM 8143 C C . ARG A 1 522 ? 31.786 30.035 42.698 1.00 15.58 517 ARG A C 1
ATOM 8144 O O . ARG A 1 522 ? 30.919 29.226 43.031 1.00 15.10 517 ARG A O 1
ATOM 8165 N N . ASP A 1 523 ? 32.404 30.004 41.517 1.00 14.70 518 ASP A N 1
ATOM 8166 C CA . ASP A 1 523 ? 32.234 28.870 40.600 1.00 14.76 518 ASP A CA 1
ATOM 8167 C C . ASP A 1 523 ? 32.750 27.602 41.275 1.00 15.48 518 ASP A C 1
ATOM 8168 O O . ASP A 1 523 ? 33.786 27.625 41.954 1.00 17.14 518 ASP A O 1
ATOM 8177 N N . MET A 1 524 ? 32.039 26.496 41.068 1.00 16.31 519 MET A N 1
ATOM 8178 C CA . MET A 1 524 ? 32.392 25.209 41.690 1.00 18.78 519 MET A CA 1
ATOM 8179 C C . MET A 1 524 ? 32.527 24.109 40.649 1.00 19.77 519 MET A C 1
ATOM 8180 O O . MET A 1 524 ? 31.723 24.020 39.729 1.00 18.17 519 MET A O 1
ATOM 8194 N N . ARG A 1 525 ? 33.516 23.243 40.835 1.00 22.45 520 ARG A N 1
ATOM 8195 C CA . ARG A 1 525 ? 33.673 22.049 39.997 1.00 27.37 520 ARG A CA 1
ATOM 8196 C C . ARG A 1 525 ? 33.528 20.794 40.845 1.00 29.74 520 ARG A C 1
ATOM 8197 O O . ARG A 1 525 ? 34.402 20.468 41.646 1.00 31.88 520 ARG A O 1
ATOM 8218 N N A GLN A 1 526 ? 32.434 20.083 40.616 0.55 30.40 521 GLN A N 1
ATOM 8219 N N B GLN A 1 526 ? 32.406 20.103 40.666 0.45 30.31 521 GLN A N 1
ATOM 8220 C CA A GLN A 1 526 ? 32.067 18.869 41.329 0.55 31.27 521 GLN A CA 1
ATOM 8221 C CA B GLN A 1 526 ? 32.136 18.850 41.355 0.45 31.00 521 GLN A CA 1
ATOM 8222 C C A GLN A 1 526 ? 32.958 17.705 40.900 0.55 31.92 521 GLN A C 1
ATOM 8223 C C B GLN A 1 526 ? 33.144 17.808 40.939 0.45 32.04 521 GLN A C 1
ATOM 8224 O O A GLN A 1 526 ? 33.201 17.540 39.704 0.55 31.95 521 GLN A O 1
ATOM 8225 O O B GLN A 1 526 ? 33.641 17.820 39.813 0.45 32.45 521 GLN A O 1
ATOM 8252 N N . ASP A 1 527 ? 33.429 16.893 41.851 1.00 32.91 522 ASP A N 1
ATOM 8253 C CA . ASP A 1 527 ? 34.228 15.722 41.516 1.00 35.42 522 ASP A CA 1
ATOM 8254 C C . ASP A 1 527 ? 33.375 14.767 40.693 1.00 35.23 522 ASP A C 1
ATOM 8255 O O . ASP A 1 527 ? 33.809 14.273 39.650 1.00 37.13 522 ASP A O 1
ATOM 8265 N N . LYS A 1 528 ? 32.159 14.513 41.163 1.00 32.58 523 LYS A N 1
ATOM 8266 C CA . LYS A 1 528 ? 31.232 13.651 40.444 1.00 30.59 523 LYS A CA 1
ATOM 8267 C C . LYS A 1 528 ? 30.415 14.520 39.477 1.00 26.32 523 LYS A C 1
ATOM 8268 O O . LYS A 1 528 ? 29.690 15.411 39.920 1.00 25.33 523 LYS A O 1
ATOM 8287 N N . PRO A 1 529 ? 30.538 14.280 38.153 1.00 24.35 524 PRO A N 1
ATOM 8288 C CA . PRO A 1 529 ? 29.825 15.124 37.180 1.00 23.00 524 PRO A CA 1
ATOM 8289 C C . PRO A 1 529 ? 28.333 15.218 37.464 1.00 20.51 524 PRO A C 1
ATOM 8290 O O . PRO A 1 529 ? 27.706 14.237 37.837 1.00 20.30 524 PRO A O 1
ATOM 8301 N N . LEU A 1 530 ? 27.779 16.408 37.285 1.00 18.39 525 LEU A N 1
ATOM 8302 C CA . LEU A 1 530 ? 26.354 16.621 37.460 1.00 16.55 525 LEU A CA 1
ATOM 8303 C C . LEU A 1 530 ? 25.626 16.053 36.245 1.00 17.02 525 LEU A C 1
ATOM 8304 O O . LEU A 1 530 ? 26.051 16.264 35.106 1.00 19.25 525 LEU A O 1
ATOM 8320 N N . GLU A 1 531 ? 24.549 15.312 36.497 1.00 15.34 526 GLU A N 1
ATOM 8321 C CA . GLU A 1 531 ? 23.845 14.560 35.458 1.00 14.94 526 GLU A CA 1
ATOM 8322 C C . GLU A 1 531 ? 22.422 15.033 35.244 1.00 13.27 526 GLU A C 1
ATOM 8323 O O . GLU A 1 531 ? 21.837 14.730 34.221 1.00 13.56 526 GLU A O 1
ATOM 8335 N N . VAL A 1 532 ? 21.874 15.752 36.220 1.00 12.14 527 VAL A N 1
ATOM 8336 C CA . VAL A 1 532 ? 20.486 16.186 36.170 1.00 11.73 527 VAL A CA 1
ATOM 8337 C C . VAL A 1 532 ? 20.379 17.611 36.674 1.00 11.41 527 VAL A C 1
ATOM 8338 O O . VAL A 1 532 ? 20.956 17.941 37.700 1.00 12.41 527 VAL A O 1
ATOM 8351 N N . CYS A 1 533 ? 19.626 18.446 35.948 1.00 10.11 528 CYS A N 1
ATOM 8352 C CA . CYS A 1 533 ? 19.322 19.790 36.419 1.00 11.46 528 CYS A CA 1
ATOM 8353 C C . CYS A 1 533 ? 17.820 19.987 36.550 1.00 11.56 528 CYS A C 1
ATOM 8354 O O . CYS A 1 533 ? 17.048 19.621 35.646 1.00 12.56 528 CYS A O 1
ATOM 8362 N N . PHE A 1 534 ? 17.421 20.577 37.672 1.00 10.72 529 PHE A N 1
ATOM 8363 C CA . PHE A 1 534 ? 16.055 21.026 37.882 1.00 10.42 529 PHE A CA 1
ATOM 8364 C C . PHE A 1 534 ? 16.004 22.531 37.636 1.00 9.71 529 PHE A C 1
ATOM 8365 O O . PHE A 1 534 ? 16.641 23.318 38.356 1.00 11.02 529 PHE A O 1
ATOM 8382 N N . ILE A 1 535 ? 15.261 22.918 36.601 1.00 9.57 530 ILE A N 1
ATOM 8383 C CA . ILE A 1 535 ? 15.052 24.324 36.264 1.00 9.99 530 ILE A CA 1
ATOM 8384 C C . ILE A 1 535 ? 13.801 24.805 37.002 1.00 9.96 530 ILE A C 1
ATOM 8385 O O . ILE A 1 535 ? 12.721 24.234 36.808 1.00 11.82 530 ILE A O 1
ATOM 8401 N N . ASN A 1 536 ? 13.940 25.822 37.849 1.00 8.98 531 ASN A N 1
ATOM 8402 C CA . ASN A 1 536 ? 12.823 26.303 38.635 1.00 9.27 531 ASN A CA 1
ATOM 8403 C C . ASN A 1 536 ? 12.411 27.723 38.265 1.00 10.11 531 ASN A C 1
ATOM 8404 O O . ASN A 1 536 ? 13.260 28.604 38.078 1.00 10.15 531 ASN A O 1
ATOM 8415 N N A SER A 1 537 ? 11.111 27.941 38.143 0.66 7.81 532 SER A N 1
ATOM 8416 N N B SER A 1 537 ? 11.099 27.952 38.220 0.34 15.62 532 SER A N 1
ATOM 8417 C CA A SER A 1 537 ? 10.613 29.233 37.673 0.66 8.38 532 SER A CA 1
ATOM 8418 C CA B SER A 1 537 ? 10.541 29.287 37.987 0.34 22.12 532 SER A CA 1
ATOM 8419 C C A SER A 1 537 ? 9.226 29.553 38.197 0.66 9.50 532 SER A C 1
ATOM 8420 C C B SER A 1 537 ? 9.270 29.535 38.804 0.34 30.01 532 SER A C 1
ATOM 8421 O O A SER A 1 537 ? 8.411 28.683 38.533 0.66 7.52 532 SER A O 1
ATOM 8422 O O B SER A 1 537 ? 8.516 28.607 39.091 0.34 29.77 532 SER A O 1
ATOM 8437 N N A LYS A 1 538 ? 8.928 30.846 38.244 0.66 12.80 533 LYS A N 1
ATOM 8438 N N B LYS A 1 538 ? 9.011 30.803 39.125 0.34 38.55 533 LYS A N 1
ATOM 8439 C CA A LYS A 1 538 ? 7.649 31.278 38.761 0.66 11.77 533 LYS A CA 1
ATOM 8440 C CA B LYS A 1 538 ? 7.991 31.158 40.112 0.34 36.51 533 LYS A CA 1
ATOM 8441 C C A LYS A 1 538 ? 7.440 32.666 38.272 0.66 20.49 533 LYS A C 1
ATOM 8442 C C B LYS A 1 538 ? 7.598 32.641 40.041 0.34 44.19 533 LYS A C 1
ATOM 8443 O O A LYS A 1 538 ? 8.348 33.336 37.749 0.66 13.78 533 LYS A O 1
ATOM 8444 O O B LYS A 1 538 ? 8.280 33.449 40.666 0.34 15.46 533 LYS A O 1
ATOM 8481 N N A GLY A 1 539 ? 6.223 33.114 38.463 0.66 19.43 534 GLY A N 1
ATOM 8482 N N B GLY A 1 539 ? 6.504 32.978 39.326 0.34 39.30 534 GLY A N 1
ATOM 8483 C CA A GLY A 1 539 ? 5.893 34.445 38.080 0.66 22.14 534 GLY A CA 1
ATOM 8484 C CA B GLY A 1 539 ? 6.131 34.369 38.995 0.34 34.79 534 GLY A CA 1
ATOM 8485 C C A GLY A 1 539 ? 4.626 34.775 38.781 0.66 22.99 534 GLY A C 1
ATOM 8486 C C B GLY A 1 539 ? 4.671 34.832 39.147 0.34 30.00 534 GLY A C 1
ATOM 8487 O O A GLY A 1 539 ? 3.988 33.943 39.429 0.66 22.48 534 GLY A O 1
ATOM 8488 O O B GLY A 1 539 ? 3.874 34.078 39.703 0.34 30.07 534 GLY A O 1
ATOM 8495 N N . PHE A 1 540 ? 4.306 36.038 38.651 1.00 25.40 535 PHE A N 1
ATOM 8496 C CA . PHE A 1 540 ? 2.983 36.603 38.928 1.00 24.69 535 PHE A CA 1
ATOM 8497 C C . PHE A 1 540 ? 1.876 35.718 38.435 1.00 23.15 535 PHE A C 1
ATOM 8498 O O . PHE A 1 540 ? 2.048 34.958 37.479 1.00 22.37 535 PHE A O 1
ATOM 8516 N N . GLY A 1 541 ? 0.720 35.859 39.081 1.00 21.09 536 GLY A N 1
ATOM 8517 C CA . GLY A 1 541 ? -0.500 35.268 38.603 1.00 19.83 536 GLY A CA 1
ATOM 8518 C C . GLY A 1 541 ? -0.612 33.832 39.035 1.00 16.00 536 GLY A C 1
ATOM 8519 O O . GLY A 1 541 ? -1.409 33.124 38.480 1.00 17.30 536 GLY A O 1
ATOM 8523 N N . GLY A 1 542 ? 0.179 33.386 40.016 1.00 14.96 537 GLY A N 1
ATOM 8524 C CA . GLY A 1 542 ? 0.090 31.997 40.438 1.00 13.70 537 GLY A CA 1
ATOM 8525 C C . GLY A 1 542 ? 0.614 31.069 39.364 1.00 12.59 537 GLY A C 1
ATOM 8526 O O . GLY A 1 542 ? 0.006 30.057 39.055 1.00 14.06 537 GLY A O 1
ATOM 8530 N N . ASN A 1 543 ? 1.762 31.430 38.799 1.00 12.83 538 ASN A N 1
ATOM 8531 C CA . ASN A 1 543 ? 2.411 30.637 37.776 1.00 11.74 538 ASN A CA 1
ATOM 8532 C C . ASN A 1 543 ? 3.703 30.049 38.311 1.00 11.30 538 ASN A C 1
ATOM 8533 O O . ASN A 1 543 ? 4.561 30.778 38.780 1.00 13.62 538 ASN A O 1
ATOM 8544 N N . ASN A 1 544 ? 3.815 28.726 38.280 1.00 10.29 539 ASN A N 1
ATOM 8545 C CA . ASN A 1 544 ? 5.006 28.031 38.769 1.00 10.18 539 ASN A CA 1
ATOM 8546 C C . ASN A 1 544 ? 5.320 26.890 37.831 1.00 9.63 539 ASN A C 1
ATOM 8547 O O . ASN A 1 544 ? 4.413 26.219 37.344 1.00 10.70 539 ASN A O 1
ATOM 8558 N N . ALA A 1 545 ? 6.604 26.634 37.607 1.00 9.98 540 ALA A N 1
ATOM 8559 C CA . ALA A 1 545 ? 7.003 25.496 36.789 1.00 9.45 540 ALA A CA 1
ATOM 8560 C C . ALA A 1 545 ? 8.364 25.004 37.188 1.00 9.82 540 ALA A C 1
ATOM 8561 O O . ALA A 1 545 ? 9.208 25.793 37.613 1.00 10.75 540 ALA A O 1
ATOM 8568 N N . SER A 1 546 ? 8.563 23.690 37.043 1.00 9.98 541 SER A N 1
ATOM 8569 C CA . SER A 1 546 ? 9.880 23.097 37.210 1.00 9.58 541 SER A CA 1
ATOM 8570 C C . SER A 1 546 ? 10.124 22.090 36.101 1.00 8.95 541 SER A C 1
ATOM 8571 O O . SER A 1 546 ? 9.240 21.294 35.767 1.00 10.56 541 SER A O 1
ATOM 8579 N N . GLY A 1 547 ? 11.308 22.158 35.501 1.00 10.80 542 GLY A N 1
ATOM 8580 C CA . GLY A 1 547 ? 11.688 21.252 34.432 1.00 10.21 542 GLY A CA 1
ATOM 8581 C C . GLY A 1 547 ? 12.833 20.330 34.798 1.00 10.44 542 GLY A C 1
ATOM 8582 O O . GLY A 1 547 ? 13.696 20.694 35.610 1.00 11.26 542 GLY A O 1
ATOM 8586 N N . VAL A 1 548 ? 12.864 19.162 34.162 1.00 10.66 543 VAL A N 1
ATOM 8587 C CA . VAL A 1 548 ? 13.914 18.168 34.375 1.00 10.14 543 VAL A CA 1
ATOM 8588 C C . VAL A 1 548 ? 14.748 18.026 33.107 1.00 10.54 543 VAL A C 1
ATOM 8589 O O . VAL A 1 548 ? 14.226 17.709 32.034 1.00 10.62 543 VAL A O 1
ATOM 8602 N N . VAL A 1 549 ? 16.050 18.250 33.243 1.00 10.50 544 VAL A N 1
ATOM 8603 C CA . VAL A 1 549 ? 16.983 18.140 32.130 1.00 11.21 544 VAL A CA 1
ATOM 8604 C C . VAL A 1 549 ? 18.049 17.111 32.486 1.00 11.28 544 VAL A C 1
ATOM 8605 O O . VAL A 1 549 ? 18.640 17.170 33.561 1.00 11.82 544 VAL A O 1
ATOM 8618 N N . LEU A 1 550 ? 18.268 16.166 31.581 1.00 11.27 545 LEU A N 1
ATOM 8619 C CA . LEU A 1 550 ? 19.275 15.122 31.731 1.00 12.69 545 LEU A CA 1
ATOM 8620 C C . LEU A 1 550 ? 20.499 15.462 30.901 1.00 11.82 545 LEU A C 1
ATOM 8621 O O . LEU A 1 550 ? 20.381 16.051 29.828 1.00 12.11 545 LEU A O 1
ATOM 8637 N N . SER A 1 551 ? 21.680 15.085 31.391 1.00 11.68 546 SER A N 1
ATOM 8638 C CA . SER A 1 551 ? 22.917 15.343 30.683 1.00 12.31 546 SER A CA 1
ATOM 8639 C C . SER A 1 551 ? 23.029 14.528 29.399 1.00 12.39 546 SER A C 1
ATOM 8640 O O . SER A 1 551 ? 22.353 13.504 29.238 1.00 12.93 546 SER A O 1
ATOM 8648 N N . PRO A 1 552 ? 23.960 14.934 28.518 1.00 13.04 547 PRO A N 1
ATOM 8649 C CA . PRO A 1 552 ? 24.278 14.072 27.378 1.00 13.85 547 PRO A CA 1
ATOM 8650 C C . PRO A 1 552 ? 24.669 12.645 27.769 1.00 15.15 547 PRO A C 1
ATOM 8651 O O . PRO A 1 552 ? 24.260 11.708 27.076 1.00 15.42 547 PRO A O 1
ATOM 8662 N N . ARG A 1 553 ? 25.433 12.468 28.842 1.00 15.58 548 ARG A N 1
ATOM 8663 C CA . ARG A 1 553 ? 25.839 11.120 29.219 1.00 17.71 548 ARG A CA 1
ATOM 8664 C C . ARG A 1 553 ? 24.632 10.243 29.516 1.00 16.74 548 ARG A C 1
ATOM 8665 O O . ARG A 1 553 ? 24.572 9.100 29.069 1.00 17.03 548 ARG A O 1
ATOM 8686 N N . ILE A 1 554 ? 23.690 10.767 30.288 1.00 15.56 549 ILE A N 1
ATOM 8687 C CA . ILE A 1 554 ? 22.495 10.008 30.636 1.00 15.92 549 ILE A CA 1
ATOM 8688 C C . ILE A 1 554 ? 21.675 9.719 29.383 1.00 15.60 549 ILE A C 1
ATOM 8689 O O . ILE A 1 554 ? 21.230 8.603 29.164 1.00 15.81 549 ILE A O 1
ATOM 8705 N N . ALA A 1 555 ? 21.486 10.735 28.557 1.00 14.46 550 ALA A N 1
ATOM 8706 C CA . ALA A 1 555 ? 20.698 10.589 27.346 1.00 13.39 550 ALA A CA 1
ATOM 8707 C C . ALA A 1 555 ? 21.327 9.553 26.410 1.00 13.68 550 ALA A C 1
ATOM 8708 O O . ALA A 1 555 ? 20.622 8.728 25.836 1.00 14.58 550 ALA A O 1
ATOM 8715 N N . GLU A 1 556 ? 22.649 9.572 26.270 1.00 14.26 551 GLU A N 1
ATOM 8716 C CA . GLU A 1 556 ? 23.325 8.595 25.435 1.00 15.60 551 GLU A CA 1
ATOM 8717 C C . GLU A 1 556 ? 23.181 7.180 25.966 1.00 16.19 551 GLU A C 1
ATOM 8718 O O . GLU A 1 556 ? 22.963 6.258 25.192 1.00 16.98 551 GLU A O 1
ATOM 8730 N N . LYS A 1 557 ? 23.289 6.998 27.275 1.00 16.24 552 LYS A N 1
ATOM 8731 C CA . LYS A 1 557 ? 23.052 5.673 27.858 1.00 17.42 552 LYS A CA 1
ATOM 8732 C C . LYS A 1 557 ? 21.644 5.189 27.483 1.00 16.43 552 LYS A C 1
ATOM 8733 O O . LYS A 1 557 ? 21.446 4.044 27.108 1.00 17.04 552 LYS A O 1
ATOM 8752 N N . MET A 1 558 ? 20.664 6.077 27.582 1.00 15.83 553 MET A N 1
ATOM 8753 C CA . MET A 1 558 ? 19.296 5.732 27.264 1.00 15.52 553 MET A CA 1
ATOM 8754 C C . MET A 1 558 ? 19.118 5.355 25.792 1.00 16.43 553 MET A C 1
ATOM 8755 O O . MET A 1 558 ? 18.464 4.360 25.496 1.00 16.72 553 MET A O 1
ATOM 8769 N N . LEU A 1 559 ? 19.704 6.114 24.873 1.00 16.59 554 LEU A N 1
ATOM 8770 C CA . LEU A 1 559 ? 19.581 5.795 23.442 1.00 16.35 554 LEU A CA 1
ATOM 8771 C C . LEU A 1 559 ? 20.285 4.484 23.104 1.00 17.27 554 LEU A C 1
ATOM 8772 O O . LEU A 1 559 ? 19.780 3.683 22.290 1.00 17.53 554 LEU A O 1
ATOM 8788 N N A ARG A 1 560 ? 21.440 4.257 23.727 0.51 17.48 555 ARG A N 1
ATOM 8789 N N B ARG A 1 560 ? 21.441 4.264 23.729 0.49 17.61 555 ARG A N 1
ATOM 8790 C CA A ARG A 1 560 ? 22.170 3.004 23.546 0.51 19.27 555 ARG A CA 1
ATOM 8791 C CA B ARG A 1 560 ? 22.171 3.009 23.567 0.49 19.49 555 ARG A CA 1
ATOM 8792 C C A ARG A 1 560 ? 21.332 1.814 24.007 0.51 19.17 555 ARG A C 1
ATOM 8793 C C B ARG A 1 560 ? 21.302 1.833 23.990 0.49 19.31 555 ARG A C 1
ATOM 8794 O O A ARG A 1 560 ? 21.277 0.782 23.335 0.51 19.45 555 ARG A O 1
ATOM 8795 O O B ARG A 1 560 ? 21.198 0.832 23.278 0.49 19.63 555 ARG A O 1
ATOM 8836 N N . LYS A 1 561 ? 20.675 1.957 25.153 1.00 18.76 556 LYS A N 1
ATOM 8837 C CA . LYS A 1 561 ? 19.872 0.867 25.702 1.00 19.63 556 LYS A CA 1
ATOM 8838 C C . LYS A 1 561 ? 18.681 0.558 24.803 1.00 18.92 556 LYS A C 1
ATOM 8839 O O . LYS A 1 561 ? 18.396 -0.604 24.524 1.00 20.23 556 LYS A O 1
ATOM 8859 N N . ARG A 1 562 ? 17.987 1.595 24.348 1.00 17.31 557 ARG A N 1
ATOM 8860 C CA . ARG A 1 562 ? 16.807 1.395 23.514 1.00 16.63 557 ARG A CA 1
ATOM 8861 C C . ARG A 1 562 ? 17.161 0.878 22.125 1.00 16.81 557 ARG A C 1
ATOM 8862 O O . ARG A 1 562 ? 16.525 -0.047 21.645 1.00 17.76 557 ARG A O 1
ATOM 8883 N N . HIS A 1 563 ? 18.176 1.460 21.489 1.00 16.89 558 HIS A N 1
ATOM 8884 C CA . HIS A 1 563 ? 18.402 1.224 20.063 1.00 16.79 558 HIS A CA 1
ATOM 8885 C C . HIS A 1 563 ? 19.464 0.182 19.748 1.00 16.46 558 HIS A C 1
ATOM 8886 O O . HIS A 1 563 ? 19.499 -0.313 18.628 1.00 16.86 558 HIS A O 1
ATOM 8900 N N . GLY A 1 564 ? 20.327 -0.119 20.715 1.00 16.49 559 GLY A N 1
ATOM 8901 C CA . GLY A 1 564 ? 21.343 -1.164 20.555 1.00 16.48 559 GLY A CA 1
ATOM 8902 C C . GLY A 1 564 ? 22.674 -0.666 20.013 1.00 16.64 559 GLY A C 1
ATOM 8903 O O . GLY A 1 564 ? 22.770 0.421 19.440 1.00 14.29 559 GLY A O 1
ATOM 8907 N N A GLN A 1 565 ? 23.709 -1.485 20.153 0.66 17.46 560 GLN A N 1
ATOM 8908 N N B GLN A 1 565 ? 23.702 -1.492 20.172 0.34 17.22 560 GLN A N 1
ATOM 8909 C CA A GLN A 1 565 ? 25.059 -1.032 19.832 0.66 16.79 560 GLN A CA 1
ATOM 8910 C CA B GLN A 1 565 ? 25.064 -1.099 19.827 0.34 17.00 560 GLN A CA 1
ATOM 8911 C C A GLN A 1 565 ? 25.307 -0.814 18.329 0.66 16.08 560 GLN A C 1
ATOM 8912 C C B GLN A 1 565 ? 25.249 -0.784 18.340 0.34 16.50 560 GLN A C 1
ATOM 8913 O O A GLN A 1 565 ? 26.045 0.090 17.958 0.66 14.43 560 GLN A O 1
ATOM 8914 O O B GLN A 1 565 ? 25.888 0.206 17.994 0.34 16.03 560 GLN A O 1
ATOM 8941 N N . ALA A 1 566 ? 24.703 -1.615 17.458 1.00 16.14 561 ALA A N 1
ATOM 8942 C CA . ALA A 1 566 ? 24.921 -1.405 16.020 1.00 15.83 561 ALA A CA 1
ATOM 8943 C C . ALA A 1 566 ? 24.330 -0.075 15.543 1.00 14.68 561 ALA A C 1
ATOM 8944 O O . ALA A 1 566 ? 24.975 0.691 14.805 1.00 14.37 561 ALA A O 1
ATOM 8952 N N . ALA A 1 567 ? 23.085 0.178 15.932 1.00 14.44 562 ALA A N 1
ATOM 8953 C CA . ALA A 1 567 ? 22.412 1.413 15.543 1.00 14.41 562 ALA A CA 1
ATOM 8954 C C . ALA A 1 567 ? 23.117 2.618 16.149 1.00 14.19 562 ALA A C 1
ATOM 8955 O O . ALA A 1 567 ? 23.280 3.652 15.492 1.00 14.43 562 ALA A O 1
ATOM 8962 N N . PHE A 1 568 ? 23.561 2.484 17.393 1.00 13.96 563 PHE A N 1
ATOM 8963 C CA . PHE A 1 568 ? 24.262 3.595 18.017 1.00 13.90 563 PHE A CA 1
ATOM 8964 C C . PHE A 1 568 ? 25.593 3.877 17.318 1.00 12.95 563 PHE A C 1
ATOM 8965 O O . PHE A 1 568 ? 25.977 5.026 17.162 1.00 13.03 563 PHE A O 1
ATOM 8982 N N . ALA A 1 569 ? 26.309 2.825 16.918 1.00 12.03 564 ALA A N 1
ATOM 8983 C CA . ALA A 1 569 ? 27.570 3.025 16.205 1.00 11.81 564 ALA A CA 1
ATOM 8984 C C . ALA A 1 569 ? 27.359 3.743 14.880 1.00 12.20 564 ALA A C 1
ATOM 8985 O O . ALA A 1 569 ? 28.152 4.611 14.507 1.00 12.26 564 ALA A O 1
ATOM 8992 N N . ALA A 1 570 ? 26.288 3.400 14.162 1.00 11.72 565 ALA A N 1
ATOM 8993 C CA . ALA A 1 570 ? 26.001 4.084 12.901 1.00 12.31 565 ALA A CA 1
ATOM 8994 C C . ALA A 1 570 ? 25.712 5.566 13.149 1.00 12.72 565 ALA A C 1
ATOM 8995 O O . ALA A 1 570 ? 26.148 6.431 12.403 1.00 13.93 565 ALA A O 1
ATOM 9002 N N . TYR A 1 571 ? 24.973 5.837 14.211 1.00 13.72 566 TYR A N 1
ATOM 9003 C CA . TYR A 1 571 ? 24.694 7.203 14.666 1.00 12.67 566 TYR A CA 1
ATOM 9004 C C . TYR A 1 571 ? 25.982 7.967 14.980 1.00 12.09 566 TYR A C 1
ATOM 9005 O O . TYR A 1 571 ? 26.164 9.104 14.547 1.00 12.30 566 TYR A O 1
ATOM 9023 N N . VAL A 1 572 ? 26.900 7.323 15.689 1.00 12.14 567 VAL A N 1
ATOM 9024 C CA . VAL A 1 572 ? 28.166 7.975 16.045 1.00 12.30 567 VAL A CA 1
ATOM 9025 C C . VAL A 1 572 ? 28.932 8.410 14.805 1.00 12.66 567 VAL A C 1
ATOM 9026 O O . VAL A 1 572 ? 29.494 9.512 14.766 1.00 12.42 567 VAL A O 1
ATOM 9039 N N . GLU A 1 573 ? 28.949 7.557 13.785 1.00 12.61 568 GLU A N 1
ATOM 9040 C CA . GLU A 1 573 ? 29.625 7.928 12.551 1.00 12.70 568 GLU A CA 1
ATOM 9041 C C . GLU A 1 573 ? 29.001 9.174 11.901 1.00 12.25 568 GLU A C 1
ATOM 9042 O O . GLU A 1 573 ? 29.720 10.083 11.486 1.00 13.03 568 GLU A O 1
ATOM 9054 N N . LYS A 1 574 ? 27.676 9.206 11.775 1.00 13.13 569 LYS A N 1
ATOM 9055 C CA . LYS A 1 574 ? 27.012 10.363 11.170 1.00 12.53 569 LYS A CA 1
ATOM 9056 C C . LYS A 1 574 ? 27.234 11.603 12.024 1.00 12.46 569 LYS A C 1
ATOM 9057 O O . LYS A 1 574 ? 27.426 12.705 11.503 1.00 13.27 569 LYS A O 1
ATOM 9076 N N . ARG A 1 575 ? 27.267 11.419 13.337 1.00 10.53 570 ARG A N 1
ATOM 9077 C CA . ARG A 1 575 ? 27.418 12.542 14.228 1.00 11.31 570 ARG A CA 1
ATOM 9078 C C . ARG A 1 575 ? 28.808 13.177 14.140 1.00 12.31 570 ARG A C 1
ATOM 9079 O O . ARG A 1 575 ? 28.954 14.373 14.431 1.00 12.26 570 ARG A O 1
ATOM 9100 N N . GLU A 1 576 ? 29.833 12.413 13.767 1.00 12.84 571 GLU A N 1
ATOM 9101 C CA . GLU A 1 576 ? 31.126 13.054 13.555 1.00 13.03 571 GLU A CA 1
ATOM 9102 C C . GLU A 1 576 ? 31.020 14.126 12.458 1.00 13.34 571 GLU A C 1
ATOM 9103 O O . GLU A 1 576 ? 31.671 15.182 12.530 1.00 13.90 571 GLU A O 1
ATOM 9115 N N . GLN A 1 577 ? 30.193 13.869 11.451 1.00 13.22 572 GLN A N 1
ATOM 9116 C CA . GLN A 1 577 ? 30.052 14.805 10.339 1.00 15.09 572 GLN A CA 1
ATOM 9117 C C . GLN A 1 577 ? 29.203 15.995 10.759 1.00 13.66 572 GLN A C 1
ATOM 9118 O O . GLN A 1 577 ? 29.505 17.143 10.427 1.00 14.06 572 GLN A O 1
ATOM 9132 N N . THR A 1 578 ? 28.116 15.737 11.476 1.00 12.63 573 THR A N 1
ATOM 9133 C CA . THR A 1 578 ? 27.291 16.862 11.909 1.00 12.65 573 THR A CA 1
ATOM 9134 C C . THR A 1 578 ? 28.063 17.735 12.911 1.00 12.52 573 THR A C 1
ATOM 9135 O O . THR A 1 578 ? 27.939 18.948 12.873 1.00 12.12 573 THR A O 1
ATOM 9146 N N . ARG A 1 579 ? 28.923 17.147 13.743 1.00 11.72 574 ARG A N 1
ATOM 9147 C CA . ARG A 1 579 ? 29.728 17.956 14.668 1.00 11.14 574 ARG A CA 1
ATOM 9148 C C . ARG A 1 579 ? 30.697 18.830 13.917 1.00 12.00 574 ARG A C 1
ATOM 9149 O O . ARG A 1 579 ? 30.913 19.966 14.313 1.00 11.96 574 ARG A O 1
ATOM 9170 N N . ALA A 1 580 ? 31.292 18.298 12.849 1.00 12.86 575 ALA A N 1
ATOM 9171 C CA . ALA A 1 580 ? 32.172 19.102 12.008 1.00 13.37 575 ALA A CA 1
ATOM 9172 C C . ALA A 1 580 ? 31.423 20.291 11.367 1.00 12.55 575 ALA A C 1
ATOM 9173 O O . ALA A 1 580 ? 31.933 21.395 11.316 1.00 13.17 575 ALA A O 1
ATOM 9180 N N . ALA A 1 581 ? 30.206 20.066 10.884 1.00 12.20 576 ALA A N 1
ATOM 9181 C CA . ALA A 1 581 ? 29.420 21.150 10.295 1.00 11.78 576 ALA A CA 1
ATOM 9182 C C . ALA A 1 581 ? 29.074 22.218 11.345 1.00 12.08 576 ALA A C 1
ATOM 9183 O O . ALA A 1 581 ? 29.185 23.426 11.083 1.00 11.39 576 ALA A O 1
ATOM 9190 N N . ALA A 1 582 ? 28.659 21.785 12.532 1.00 10.49 577 ALA A N 1
ATOM 9191 C CA . ALA A 1 582 ? 28.369 22.726 13.613 1.00 10.86 577 ALA A CA 1
ATOM 9192 C C . ALA A 1 582 ? 29.586 23.553 13.996 1.00 10.92 577 ALA A C 1
ATOM 9193 O O . ALA A 1 582 ? 29.480 24.761 14.175 1.00 11.14 577 ALA A O 1
ATOM 9200 N N . ARG A 1 583 ? 30.748 22.908 14.140 1.00 11.89 578 ARG A N 1
ATOM 9201 C CA . ARG A 1 583 ? 31.965 23.643 14.476 1.00 11.68 578 ARG A CA 1
ATOM 9202 C C . ARG A 1 583 ? 32.262 24.691 13.410 1.00 11.36 578 ARG A C 1
ATOM 9203 O O . ARG A 1 583 ? 32.729 25.780 13.722 1.00 10.33 578 ARG A O 1
ATOM 9224 N N . ALA A 1 584 ? 32.004 24.365 12.149 1.00 10.72 579 ALA A N 1
ATOM 9225 C CA . ALA A 1 584 ? 32.276 25.318 11.080 1.00 11.17 579 ALA A CA 1
ATOM 9226 C C . ALA A 1 584 ? 31.362 26.537 11.187 1.00 10.80 579 ALA A C 1
ATOM 9227 O O . ALA A 1 584 ? 31.794 27.672 10.944 1.00 11.17 579 ALA A O 1
ATOM 9234 N N . TYR A 1 585 ? 30.107 26.320 11.562 1.00 10.50 580 TYR A N 1
ATOM 9235 C CA . TYR A 1 585 ? 29.215 27.438 11.827 1.00 10.48 580 TYR A CA 1
ATOM 9236 C C . TYR A 1 585 ? 29.752 28.290 12.984 1.00 11.55 580 TYR A C 1
ATOM 9237 O O . TYR A 1 585 ? 29.807 29.499 12.885 1.00 11.07 580 TYR A O 1
ATOM 9255 N N . ASP A 1 586 ? 30.095 27.669 14.100 1.00 10.82 581 ASP A N 1
ATOM 9256 C CA . ASP A 1 586 ? 30.634 28.414 15.244 1.00 10.87 581 ASP A CA 1
ATOM 9257 C C . ASP A 1 586 ? 31.819 29.288 14.802 1.00 10.57 581 ASP A C 1
ATOM 9258 O O . ASP A 1 586 ? 31.921 30.432 15.196 1.00 10.54 581 ASP A O 1
ATOM 9267 N N . GLN A 1 587 ? 32.708 28.748 13.974 1.00 11.64 582 GLN A N 1
ATOM 9268 C CA . GLN A 1 587 ? 33.843 29.521 13.470 1.00 12.68 582 GLN A CA 1
ATOM 9269 C C . GLN A 1 587 ? 33.394 30.721 12.661 1.00 12.30 582 GLN A C 1
ATOM 9270 O O . GLN A 1 587 ? 33.971 31.802 12.779 1.00 13.08 582 GLN A O 1
ATOM 9284 N N . ARG A 1 588 ? 32.373 30.555 11.821 1.00 11.79 583 ARG A N 1
ATOM 9285 C CA . ARG A 1 588 ? 31.901 31.701 11.059 1.00 11.65 583 ARG A CA 1
ATOM 9286 C C . ARG A 1 588 ? 31.272 32.735 11.996 1.00 11.17 583 ARG A C 1
ATOM 9287 O O . ARG A 1 588 ? 31.460 33.943 11.827 1.00 11.23 583 ARG A O 1
ATOM 9308 N N . ALA A 1 589 ? 30.503 32.259 12.969 1.00 11.23 584 ALA A N 1
ATOM 9309 C CA . ALA A 1 589 ? 29.814 33.147 13.900 1.00 11.81 584 ALA A CA 1
ATOM 9310 C C . ALA A 1 589 ? 30.813 33.975 14.703 1.00 11.60 584 ALA A C 1
ATOM 9311 O O . ALA A 1 589 ? 30.563 35.148 14.988 1.00 11.77 584 ALA A O 1
ATOM 9318 N N . LEU A 1 590 ? 31.951 33.371 15.041 1.00 11.55 585 LEU A N 1
ATOM 9319 C CA . LEU A 1 590 ? 32.998 34.060 15.779 1.00 11.35 585 LEU A CA 1
ATOM 9320 C C . LEU A 1 590 ? 33.498 35.245 14.969 1.00 13.28 585 LEU A C 1
ATOM 9321 O O . LEU A 1 590 ? 33.860 36.279 15.528 1.00 15.23 585 LEU A O 1
ATOM 9337 N N A GLN A 1 591 ? 33.511 35.093 13.648 0.47 13.59 586 GLN A N 1
ATOM 9338 N N B GLN A 1 591 ? 33.496 35.084 13.649 0.53 13.62 586 GLN A N 1
ATOM 9339 C CA A GLN A 1 591 ? 33.991 36.140 12.761 0.47 14.51 586 GLN A CA 1
ATOM 9340 C CA B GLN A 1 591 ? 33.972 36.106 12.732 0.53 14.56 586 GLN A CA 1
ATOM 9341 C C A GLN A 1 591 ? 32.874 37.096 12.339 0.47 14.24 586 GLN A C 1
ATOM 9342 C C B GLN A 1 591 ? 32.898 37.141 12.397 0.53 14.17 586 GLN A C 1
ATOM 9343 O O A GLN A 1 591 ? 33.066 37.933 11.460 0.47 15.20 586 GLN A O 1
ATOM 9344 O O B GLN A 1 591 ? 33.149 38.081 11.641 0.53 15.03 586 GLN A O 1
ATOM 9371 N N . GLY A 1 592 ? 31.706 36.976 12.964 1.00 13.85 587 GLY A N 1
ATOM 9372 C CA . GLY A 1 592 ? 30.605 37.874 12.688 1.00 14.04 587 GLY A CA 1
ATOM 9373 C C . GLY A 1 592 ? 29.796 37.508 11.456 1.00 14.79 587 GLY A C 1
ATOM 9374 O O . GLY A 1 592 ? 28.961 38.285 10.985 1.00 17.84 587 GLY A O 1
ATOM 9379 N N . ASP A 1 593 ? 30.022 36.310 10.939 1.00 13.00 588 ASP A N 1
ATOM 9380 C CA . ASP A 1 593 ? 29.341 35.842 9.742 1.00 12.78 588 ASP A CA 1
ATOM 9381 C C . ASP A 1 593 ? 28.181 34.950 10.157 1.00 12.50 588 ASP A C 1
ATOM 9382 O O . ASP A 1 593 ? 28.326 33.738 10.254 1.00 13.90 588 ASP A O 1
ATOM 9391 N N . LEU A 1 594 ? 27.038 35.571 10.439 1.00 12.14 589 LEU A N 1
ATOM 9392 C CA . LEU A 1 594 ? 25.917 34.901 11.108 1.00 12.24 589 LEU A CA 1
ATOM 9393 C C . LEU A 1 594 ? 24.846 34.404 10.131 1.00 12.69 589 LEU A C 1
ATOM 9394 O O . LEU A 1 594 ? 24.042 33.527 10.479 1.00 13.72 589 LEU A O 1
ATOM 9410 N N . GLU A 1 595 ? 24.852 34.973 8.924 1.00 13.82 590 GLU A N 1
ATOM 9411 C CA . GLU A 1 595 ? 23.908 34.655 7.836 1.00 15.44 590 GLU A CA 1
ATOM 9412 C C . GLU A 1 595 ? 22.485 34.402 8.336 1.00 14.09 590 GLU A C 1
ATOM 9413 O O . GLU A 1 595 ? 21.934 33.301 8.271 1.00 14.95 590 GLU A O 1
ATOM 9425 N N . ILE A 1 596 ? 21.875 35.466 8.822 1.00 12.43 591 ILE A N 1
ATOM 9426 C CA . ILE A 1 596 ? 20.549 35.385 9.392 1.00 12.57 591 ILE A CA 1
ATOM 9427 C C . ILE A 1 596 ? 19.549 35.006 8.307 1.00 13.66 591 ILE A C 1
ATOM 9428 O O . ILE A 1 596 ? 19.545 35.576 7.212 1.00 15.93 591 ILE A O 1
ATOM 9444 N N . ILE A 1 597 ? 18.686 34.058 8.641 1.00 14.37 592 ILE A N 1
ATOM 9445 C CA . ILE A 1 597 ? 17.648 33.602 7.725 1.00 14.90 592 ILE A CA 1
ATOM 9446 C C . ILE A 1 597 ? 16.422 34.489 7.863 1.00 15.64 592 ILE A C 1
ATOM 9447 O O . ILE A 1 597 ? 15.838 34.581 8.933 1.00 16.46 592 ILE A O 1
ATOM 9463 N N . TYR A 1 598 ? 16.027 35.129 6.771 1.00 14.70 593 TYR A N 1
ATOM 9464 C CA . TYR A 1 598 ? 14.822 35.950 6.744 1.00 15.70 593 TYR A CA 1
ATOM 9465 C C . TYR A 1 598 ? 14.269 35.883 5.326 1.00 16.41 593 TYR A C 1
ATOM 9466 O O . TYR A 1 598 ? 14.648 36.665 4.447 1.00 19.06 593 TYR A O 1
ATOM 9484 N N . ASN A 1 599 ? 13.378 34.927 5.114 1.00 15.70 594 ASN A N 1
ATOM 9485 C CA . ASN A 1 599 ? 12.960 34.528 3.776 1.00 16.96 594 ASN A CA 1
ATOM 9486 C C . ASN A 1 599 ? 11.623 35.131 3.332 1.00 17.65 594 ASN A C 1
ATOM 9487 O O . ASN A 1 599 ? 10.846 34.473 2.617 1.00 17.66 594 ASN A O 1
ATOM 9498 N N . PHE A 1 600 ? 11.382 36.376 3.738 1.00 18.29 595 PHE A N 1
ATOM 9499 C CA . PHE A 1 600 ? 10.199 37.136 3.347 1.00 19.98 595 PHE A CA 1
ATOM 9500 C C . PHE A 1 600 ? 9.882 37.068 1.854 1.00 20.25 595 PHE A C 1
ATOM 9501 O O . PHE A 1 600 ? 10.701 37.421 1.008 1.00 20.46 595 PHE A O 1
ATOM 9518 N N . GLY A 1 601 ? 8.681 36.585 1.549 1.00 21.06 596 GLY A N 1
ATOM 9519 C CA . GLY A 1 601 ? 8.146 36.596 0.201 1.00 22.07 596 GLY A CA 1
ATOM 9520 C C . GLY A 1 601 ? 8.719 35.576 -0.752 1.00 22.84 596 GLY A C 1
ATOM 9521 O O . GLY A 1 601 ? 8.448 35.650 -1.950 1.00 24.63 596 GLY A O 1
ATOM 9525 N N . GLN A 1 602 ? 9.484 34.622 -0.230 1.00 22.92 597 GLN A N 1
ATOM 9526 C CA . GLN A 1 602 ? 10.149 33.625 -1.066 1.00 24.62 597 GLN A CA 1
ATOM 9527 C C . GLN A 1 602 ? 9.647 32.216 -0.755 1.00 23.11 597 GLN A C 1
ATOM 9528 O O . GLN A 1 602 ? 9.294 31.912 0.381 1.00 21.46 597 GLN A O 1
ATOM 9542 N N . ASP A 1 603 ? 9.640 31.359 -1.775 1.00 23.56 598 ASP A N 1
ATOM 9543 C CA . ASP A 1 603 ? 9.277 29.954 -1.597 1.00 23.51 598 ASP A CA 1
ATOM 9544 C C . ASP A 1 603 ? 7.867 29.787 -1.035 1.00 22.49 598 ASP A C 1
ATOM 9545 O O . ASP A 1 603 ? 7.609 28.859 -0.259 1.00 21.52 598 ASP A O 1
ATOM 9554 N N . LEU A 1 604 ? 6.952 30.670 -1.431 1.00 22.56 599 LEU A N 1
ATOM 9555 C CA . LEU A 1 604 ? 5.562 30.573 -0.977 1.00 22.46 599 LEU A CA 1
ATOM 9556 C C . LEU A 1 604 ? 4.875 29.385 -1.626 1.00 21.83 599 LEU A C 1
ATOM 9557 O O . LEU A 1 604 ? 5.095 29.085 -2.798 1.00 23.38 599 LEU A O 1
ATOM 9573 N N . ILE A 1 605 ? 4.047 28.700 -0.851 1.00 19.75 600 ILE A N 1
ATOM 9574 C CA . ILE A 1 605 ? 3.309 27.555 -1.358 1.00 19.36 600 ILE A CA 1
ATOM 9575 C C . ILE A 1 605 ? 2.190 28.019 -2.295 1.00 20.75 600 ILE A C 1
ATOM 9576 O O . ILE A 1 605 ? 1.405 28.895 -1.947 1.00 21.57 600 ILE A O 1
ATOM 9592 N N . ASP A 1 606 ? 2.126 27.428 -3.478 1.00 21.49 601 ASP A N 1
ATOM 9593 C CA . ASP A 1 606 ? 0.992 27.623 -4.367 1.00 23.07 601 ASP A CA 1
ATOM 9594 C C . ASP A 1 606 ? -0.164 26.774 -3.859 1.00 22.23 601 ASP A C 1
ATOM 9595 O O . ASP A 1 606 ? -0.172 25.561 -4.019 1.00 21.93 601 ASP A O 1
ATOM 9604 N N . GLU A 1 607 ? -1.150 27.416 -3.253 1.00 22.02 602 GLU A N 1
ATOM 9605 C CA . GLU A 1 607 ? -2.222 26.692 -2.575 1.00 23.91 602 GLU A CA 1
ATOM 9606 C C . GLU A 1 607 ? -3.046 25.855 -3.550 1.00 24.27 602 GLU A C 1
ATOM 9607 O O . GLU A 1 607 ? -3.608 24.827 -3.174 1.00 23.44 602 GLU A O 1
ATOM 9619 N N . HIS A 1 608 ? -3.095 26.261 -4.815 1.00 25.42 603 HIS A N 1
ATOM 9620 C CA . HIS A 1 608 ? -3.877 25.511 -5.783 1.00 27.61 603 HIS A CA 1
ATOM 9621 C C . HIS A 1 608 ? -3.209 24.172 -6.122 1.00 26.51 603 HIS A C 1
ATOM 9622 O O . HIS A 1 608 ? -3.868 23.281 -6.644 1.00 27.68 603 HIS A O 1
ATOM 9636 N N . ALA A 1 609 ? -1.933 24.016 -5.770 1.00 25.40 604 ALA A N 1
ATOM 9637 C CA . ALA A 1 609 ? -1.194 22.769 -5.993 1.00 24.48 604 ALA A CA 1
ATOM 9638 C C . ALA A 1 609 ? -1.175 21.849 -4.771 1.00 23.56 604 ALA A C 1
ATOM 9639 O O . ALA A 1 609 ? -0.563 20.786 -4.805 1.00 25.78 604 ALA A O 1
ATOM 9646 N N . ILE A 1 610 ? -1.812 22.266 -3.686 1.00 21.41 605 ILE A N 1
ATOM 9647 C CA . ILE A 1 610 ? -2.028 21.373 -2.563 1.00 20.04 605 ILE A CA 1
ATOM 9648 C C . ILE A 1 610 ? -3.002 20.313 -3.057 1.00 20.26 605 ILE A C 1
ATOM 9649 O O . ILE A 1 610 ? -4.000 20.634 -3.713 1.00 22.84 605 ILE A O 1
ATOM 9665 N N . GLU A 1 611 ? -2.696 19.052 -2.778 1.00 19.06 606 GLU A N 1
ATOM 9666 C CA . GLU A 1 611 ? -3.572 17.944 -3.146 1.00 20.04 606 GLU A CA 1
ATOM 9667 C C . GLU A 1 611 ? -4.137 17.322 -1.891 1.00 19.01 606 GLU A C 1
ATOM 9668 O O . GLU A 1 611 ? -3.379 16.932 -1.012 1.00 20.22 606 GLU A O 1
ATOM 9680 N N . VAL A 1 612 ? -5.461 17.243 -1.810 1.00 18.15 607 VAL A N 1
ATOM 9681 C CA . VAL A 1 612 ? -6.130 16.649 -0.670 1.00 17.04 607 VAL A CA 1
ATOM 9682 C C . VAL A 1 612 ? -6.858 15.397 -1.123 1.00 16.11 607 VAL A C 1
ATOM 9683 O O . VAL A 1 612 ? -7.640 15.451 -2.057 1.00 16.77 607 VAL A O 1
ATOM 9696 N N . SER A 1 613 ? -6.593 14.278 -0.453 1.00 15.14 608 SER A N 1
ATOM 9697 C CA . SER A 1 613 ? -7.405 13.082 -0.608 1.00 14.82 608 SER A CA 1
ATOM 9698 C C . SER A 1 613 ? -7.907 12.589 0.746 1.00 15.18 608 SER A C 1
ATOM 9699 O O . SER A 1 613 ? -7.634 13.180 1.782 1.00 15.20 608 SER A O 1
ATOM 9707 N N . ALA A 1 614 ? -8.645 11.490 0.728 1.00 15.99 609 ALA A N 1
ATOM 9708 C CA . ALA A 1 614 ? -9.133 10.881 1.957 1.00 16.53 609 ALA A CA 1
ATOM 9709 C C . ALA A 1 614 ? -8.031 10.131 2.708 1.00 16.03 609 ALA A C 1
ATOM 9710 O O . ALA A 1 614 ? -8.251 9.686 3.832 1.00 16.36 609 ALA A O 1
ATOM 9717 N N . GLU A 1 615 ? -6.855 10.001 2.092 1.00 15.66 610 GLU A N 1
ATOM 9718 C CA . GLU A 1 615 ? -5.714 9.319 2.715 1.00 17.05 610 GLU A CA 1
ATOM 9719 C C . GLU A 1 615 ? -4.553 10.231 3.109 1.00 15.93 610 GLU A C 1
ATOM 9720 O O . GLU A 1 615 ? -3.816 9.912 4.045 1.00 16.11 610 GLU A O 1
ATOM 9732 N N . GLN A 1 616 ? -4.346 11.333 2.387 1.00 15.07 611 GLN A N 1
ATOM 9733 C CA . GLN A 1 616 ? -3.159 12.159 2.626 1.00 15.29 611 GLN A CA 1
ATOM 9734 C C . GLN A 1 616 ? -3.310 13.529 1.966 1.00 14.92 611 GLN A C 1
ATOM 9735 O O . GLN A 1 616 ? -4.207 13.743 1.132 1.00 14.91 611 GLN A O 1
ATOM 9749 N N . VAL A 1 617 ? -2.437 14.448 2.372 1.00 15.77 612 VAL A N 1
ATOM 9750 C CA . VAL A 1 617 ? -2.308 15.749 1.737 1.00 15.87 612 VAL A CA 1
ATOM 9751 C C . VAL A 1 617 ? -0.888 15.873 1.222 1.00 15.70 612 VAL A C 1
ATOM 9752 O O . VAL A 1 617 ? 0.057 15.578 1.948 1.00 17.04 612 VAL A O 1
ATOM 9765 N N . THR A 1 618 ? -0.747 16.295 -0.027 1.00 16.47 613 THR A N 1
ATOM 9766 C CA . THR A 1 618 ? 0.554 16.627 -0.581 1.00 18.56 613 THR A CA 1
ATOM 9767 C C . THR A 1 618 ? 0.699 18.142 -0.607 1.00 17.38 613 THR A C 1
ATOM 9768 O O . THR A 1 618 ? -0.148 18.866 -1.138 1.00 17.59 613 THR A O 1
ATOM 9779 N N . VAL A 1 619 ? 1.782 18.613 -0.013 1.00 17.93 614 VAL A N 1
ATOM 9780 C CA . VAL A 1 619 ? 2.052 20.036 0.111 1.00 18.18 614 VAL A CA 1
ATOM 9781 C C . VAL A 1 619 ? 3.226 20.426 -0.786 1.00 18.13 614 VAL A C 1
ATOM 9782 O O . VAL A 1 619 ? 4.315 19.856 -0.671 1.00 18.06 614 VAL A O 1
ATOM 9795 N N . PRO A 1 620 ? 3.011 21.391 -1.695 1.00 19.50 615 PRO A N 1
ATOM 9796 C CA . PRO A 1 620 ? 4.129 21.854 -2.526 1.00 21.51 615 PRO A CA 1
ATOM 9797 C C . PRO A 1 620 ? 5.376 22.190 -1.703 1.00 21.87 615 PRO A C 1
ATOM 9798 O O . PRO A 1 620 ? 5.283 22.799 -0.634 1.00 22.22 615 PRO A O 1
ATOM 9809 N N . GLY A 1 621 ? 6.534 21.744 -2.173 1.00 22.88 616 GLY A N 1
ATOM 9810 C CA . GLY A 1 621 ? 7.778 22.034 -1.492 1.00 23.35 616 GLY A CA 1
ATOM 9811 C C . GLY A 1 621 ? 8.189 21.035 -0.416 1.00 23.83 616 GLY A C 1
ATOM 9812 O O . GLY A 1 621 ? 9.309 21.094 0.076 1.00 25.06 616 GLY A O 1
ATOM 9816 N N . PHE A 1 622 ? 7.287 20.135 -0.035 1.00 22.42 617 PHE A N 1
ATOM 9817 C CA . PHE A 1 622 ? 7.594 19.115 0.968 1.00 22.18 617 PHE A CA 1
ATOM 9818 C C . PHE A 1 622 ? 7.635 17.759 0.298 1.00 23.74 617 PHE A C 1
ATOM 9819 O O . PHE A 1 622 ? 6.650 17.346 -0.305 1.00 24.91 617 PHE A O 1
ATOM 9836 N N . SER A 1 623 ? 8.761 17.058 0.411 1.00 24.32 618 SER A N 1
ATOM 9837 C CA . SER A 1 623 ? 8.913 15.783 -0.289 1.00 25.05 618 SER A CA 1
ATOM 9838 C C . SER A 1 623 ? 7.995 14.717 0.313 1.00 23.38 618 SER A C 1
ATOM 9839 O O . SER A 1 623 ? 7.489 13.851 -0.398 1.00 22.63 618 SER A O 1
ATOM 9847 N N . GLN A 1 624 ? 7.748 14.811 1.613 1.00 21.88 619 GLN A N 1
ATOM 9848 C CA . GLN A 1 624 ? 6.959 13.810 2.316 1.00 20.85 619 GLN A CA 1
ATOM 9849 C C . GLN A 1 624 ? 5.481 14.164 2.346 1.00 18.95 619 GLN A C 1
ATOM 9850 O O . GLN A 1 624 ? 5.122 15.265 2.762 1.00 17.29 619 GLN A O 1
ATOM 9864 N N . PRO A 1 625 ? 4.620 13.249 1.887 1.00 18.44 620 PRO A N 1
ATOM 9865 C CA . PRO A 1 625 ? 3.190 13.514 2.066 1.00 18.68 620 PRO A CA 1
ATOM 9866 C C . PRO A 1 625 ? 2.761 13.526 3.523 1.00 17.59 620 PRO A C 1
ATOM 9867 O O . PRO A 1 625 ? 3.377 12.873 4.360 1.00 18.06 620 PRO A O 1
ATOM 9878 N N . LEU A 1 626 ? 1.705 14.278 3.820 1.00 15.45 621 LEU A N 1
ATOM 9879 C CA . LEU A 1 626 ? 1.123 14.290 5.150 1.00 15.71 621 LEU A CA 1
ATOM 9880 C C . LEU A 1 626 ? 0.073 13.186 5.140 1.00 15.65 621 LEU A C 1
ATOM 9881 O O . LEU A 1 626 ? -0.995 13.355 4.552 1.00 15.22 621 LEU A O 1
ATOM 9897 N N . VAL A 1 627 ? 0.389 12.049 5.755 1.00 15.12 622 VAL A N 1
ATOM 9898 C CA . VAL A 1 627 ? -0.532 10.913 5.798 1.00 15.71 622 VAL A CA 1
ATOM 9899 C C . VAL A 1 627 ? -1.290 10.979 7.105 1.00 16.03 622 VAL A C 1
ATOM 9900 O O . VAL A 1 627 ? -0.670 11.082 8.147 1.00 16.55 622 VAL A O 1
ATOM 9913 N N . TYR A 1 628 ? -2.619 10.925 7.051 1.00 15.45 623 TYR A N 1
ATOM 9914 C CA . TYR A 1 628 ? -3.431 11.042 8.255 1.00 16.46 623 TYR A CA 1
ATOM 9915 C C . TYR A 1 628 ? -3.097 9.893 9.190 1.00 18.82 623 TYR A C 1
ATOM 9916 O O . TYR A 1 628 ? -2.984 8.742 8.754 1.00 20.03 623 TYR A O 1
ATOM 9934 N N . LYS A 1 629 ? -2.942 10.205 10.472 1.00 20.16 624 LYS A N 1
ATOM 9935 C CA . LYS A 1 629 ? -2.531 9.200 11.445 1.00 22.34 624 LYS A CA 1
ATOM 9936 C C . LYS A 1 629 ? -3.681 8.332 11.931 1.00 23.52 624 LYS A C 1
ATOM 9937 O O . LYS A 1 629 ? -4.751 8.824 12.284 1.00 25.30 624 LYS A O 1
ATOM 9956 N N . LYS A 1 630 ? -3.449 7.025 11.926 1.00 24.46 625 LYS A N 1
ATOM 9957 C CA . LYS A 1 630 ? -4.401 6.065 12.469 1.00 26.92 625 LYS A CA 1
ATOM 9958 C C . LYS A 1 630 ? -4.558 6.291 13.970 1.00 26.46 625 LYS A C 1
ATOM 9959 O O . LYS A 1 630 ? -3.573 6.385 14.694 1.00 27.28 625 LYS A O 1
ATOM 9978 N N . ASP A 1 631 ? -5.809 6.344 14.415 1.00 25.52 626 ASP A N 1
ATOM 9979 C CA . ASP A 1 631 ? -6.185 6.656 15.788 1.00 24.40 626 ASP A CA 1
ATOM 9980 C C . ASP A 1 631 ? -6.630 5.375 16.499 1.00 25.48 626 ASP A C 1
ATOM 9981 O O . ASP A 1 631 ? -7.463 4.642 15.974 1.00 26.50 626 ASP A O 1
ATOM 9990 N N . ALA A 1 632 ? -6.065 5.098 17.673 1.00 24.64 627 ALA A N 1
ATOM 9991 C CA . ALA A 1 632 ? -6.497 3.958 18.486 1.00 24.84 627 ALA A CA 1
ATOM 9992 C C . ALA A 1 632 ? -7.056 4.398 19.836 1.00 22.95 627 ALA A C 1
ATOM 9993 O O . ALA A 1 632 ? -7.412 3.560 20.662 1.00 22.60 627 ALA A O 1
ATOM 10000 N N . ARG A 1 633 ? -7.148 5.706 20.058 1.00 20.14 628 ARG A N 1
ATOM 10001 C CA . ARG A 1 633 ? -7.554 6.220 21.363 1.00 18.98 628 ARG A CA 1
ATOM 10002 C C . ARG A 1 633 ? -8.903 5.696 21.838 1.00 17.66 628 ARG A C 1
ATOM 10003 O O . ARG A 1 633 ? -9.056 5.379 23.012 1.00 17.27 628 ARG A O 1
ATOM 10024 N N . PHE A 1 634 ? -9.881 5.621 20.935 1.00 17.55 629 PHE A N 1
ATOM 10025 C CA . PHE A 1 634 ? -11.270 5.381 21.322 1.00 18.02 629 PHE A CA 1
ATOM 10026 C C . PHE A 1 634 ? -11.858 4.159 20.634 1.00 20.29 629 PHE A C 1
ATOM 10027 O O . PHE A 1 634 ? -13.075 3.986 20.599 1.00 19.90 629 PHE A O 1
ATOM 10044 N N . SER A 1 635 ? -10.987 3.304 20.117 1.00 21.91 630 SER A N 1
ATOM 10045 C CA . SER A 1 635 ? -11.409 2.127 19.362 1.00 23.56 630 SER A CA 1
ATOM 10046 C C . SER A 1 635 ? -12.340 1.220 20.148 1.00 23.21 630 SER A C 1
ATOM 10047 O O . SER A 1 635 ? -13.232 0.615 19.567 1.00 23.21 630 SER A O 1
ATOM 10055 N N . ASP A 1 636 ? -12.139 1.147 21.463 1.00 22.95 631 ASP A N 1
ATOM 10056 C CA . ASP A 1 636 ? -12.994 0.347 22.335 1.00 22.76 631 ASP A CA 1
ATOM 10057 C C . ASP A 1 636 ? -14.368 0.965 22.576 1.00 21.99 631 ASP A C 1
ATOM 10058 O O . ASP A 1 636 ? -15.231 0.331 23.179 1.00 23.78 631 ASP A O 1
ATOM 10067 N N . MET A 1 637 ? -14.571 2.196 22.118 1.00 19.86 632 MET A N 1
ATOM 10068 C CA . MET A 1 637 ? -15.841 2.878 22.301 1.00 19.39 632 MET A CA 1
ATOM 10069 C C . MET A 1 637 ? -16.702 2.766 21.051 1.00 21.38 632 MET A C 1
ATOM 10070 O O . MET A 1 637 ? -17.802 3.298 21.019 1.00 20.82 632 MET A O 1
ATOM 10084 N N . LEU A 1 638 ? -16.201 2.080 20.025 1.00 24.12 633 LEU A N 1
ATOM 10085 C CA . LEU A 1 638 ? -16.833 2.074 18.705 1.00 28.40 633 LEU A CA 1
ATOM 10086 C C . LEU A 1 638 ? -17.370 0.700 18.318 1.00 34.06 633 LEU A C 1
ATOM 10087 O O . LEU A 1 638 ? -17.013 -0.295 18.932 1.00 34.05 633 LEU A O 1
ATOM 10103 N N . ASP A 1 639 ? -18.210 0.697 17.281 1.00 39.37 634 ASP A N 1
ATOM 10104 C CA . ASP A 1 639 ? -18.807 -0.492 16.642 1.00 44.44 634 ASP A CA 1
ATOM 10105 C C . ASP A 1 639 ? -20.163 -0.834 17.254 1.00 46.03 634 ASP A C 1
ATOM 10106 O O . ASP A 1 639 ? -21.168 -0.199 16.932 1.00 47.19 634 ASP A O 1
#

InterPro domains:
  IPR000794 Beta-ketoacyl synthase [PTHR11712] (153-543)
  IPR014030 Beta-ketoacyl synthase-like, N-terminal domain [PF00109] (182-371)
  IPR014031 Beta-ketoacyl synthase, C-terminal domain [PF02801] (382-496)
  IPR016039 Thiolase-like [G3DSA:3.40.47.10] (1-606)
  IPR016039 Thiolase-like [SSF53901] (154-380)
  IPR016039 Thiolase-like [SSF53901] (344-546)
  IPR020841 Polyketide synthase, beta-ketoacyl synthase domain [PS52004] (78-546)
  IPR020841 Polyketide synthase, beta-ketoacyl synthase domain [SM00825] (5-549)
  IPR047224 Fatty acid synthase subunit alpha-like, C-terminal [cd00828] (125-544)

Sequence (639 aa):
AYFQSMSRLPVIVGFGGYNAAGRSSFHHGFRRMVIESMDPQARQETLAGLAVMMMKLVKAEGGRYLAEDGTPLSPEDIERRYAERIFASTLVRRIEPQYLDPDAVHWHKVLELSPAEGQALTFKASSPKQLPEPLLPANWSIAPAEDGEVLVSIHERCEFKVDSYRALTVKSAGQLPTGFEPGELYNSRFHPRGLQMSVVAATDAIRRSTGIDWKTIVDNVQPDEIAVFSGSIMMSSQLDDDNGFGGLMQSRLKGHRVSAKQLPLGFNSMMPTDFINAYVLGSVGMMTGSITGACCATFLYNLQKGIDVITSGQARVVIVGNSEAPILPECIEGYSSAMGALATEEGLRLIEGRDDVDFRRASRPFGENCGFTLLAESSQQYVVLMDDELALRLGADIHGAVTDVFINADGFKKSISAPGPGNYLTVAKAVASAVQIVGLDTVRHASFVHAHGSSTPANRVTESEILDRRVASAFGIDGWPVTAVKAYVGHSLATASSADQLIISALGTFKYGILPGIKTIDDKVADDVHQQRLSISNRDMRQQDKPLEVCFINSSKKGGFGGNNASGVVLSPRIAEKMLRRKRHGQQAAFAAYVEKREQTRAAARAYDQRALQQGDLEIIYNFGQDLIDEHAIEVSAEQVTVPGFSQPLVYKKDARFSDMLD

Solvent-accessible surface area: 28476 Å² total; per-residue (Å²): 153,192,159,147,98,175,40,69,19,2,0,0,0,0,3,0,0,4,7,0,1,0,9,3,0,39,12,9,4,2,9,19,7,0,6,106,41,12,79,75,120,7,38,26,39,2,0,1,7,5,0,15,22,9,142,48,9,126,32,70,73,53,117,20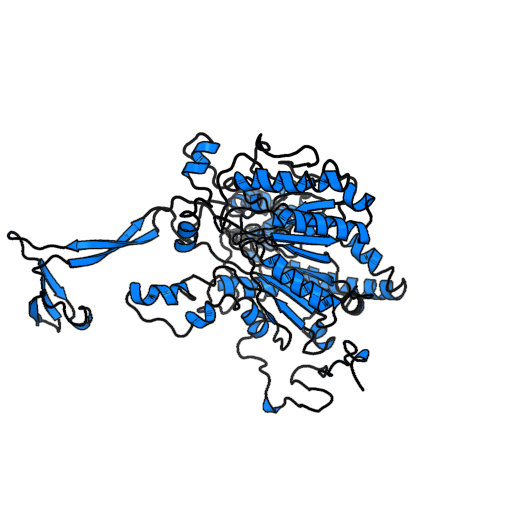,27,6,166,107,38,58,91,12,38,45,100,52,0,43,161,79,7,14,151,119,0,65,37,26,1,26,1,1,97,6,32,120,89,39,17,70,3,73,40,10,82,106,62,105,86,72,92,53,67,32,85,190,68,160,94,43,58,66,152,17,42,64,160,154,22,63,140,126,68,41,112,69,30,47,65,43,126,48,140,124,64,45,22,83,0,23,4,104,101,160,29,100,58,112,52,96,23,138,84,49,6,80,4,12,2,0,0,0,2,1,44,27,14,63,1,19,123,56,26,82,16,181,128,12,0,52,3,0,28,2,0,0,0,0,0,0,1,0,8,71,8,2,14,19,98,37,130,56,0,23,52,37,4,42,2,42,12,2,0,0,1,0,1,2,44,52,25,7,54,27,94,51,0,40,7,6,49,136,45,2,161,141,107,69,96,169,51,52,100,104,25,83,49,20,0,89,46,34,35,0,1,45,8,1,22,60,44,12,12,47,20,66,19,50,73,25,34,54,63,3,22,12,0,0,0,0,22,0,2,54,80,0,6,73,1,0,39,68,17,86,0,22,0,0,0,0,0,0,1,3,19,2,6,32,37,94,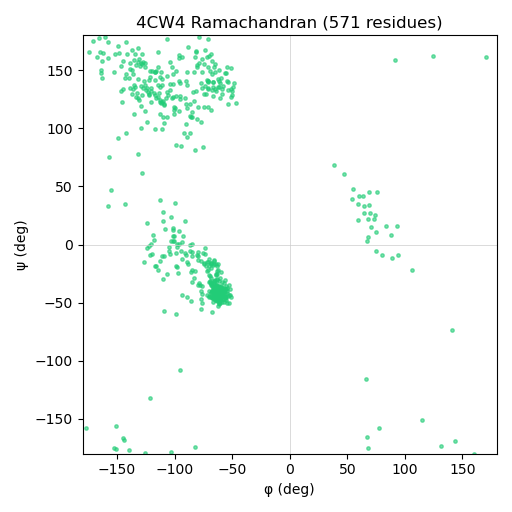5,2,95,40,18,29,90,93,63,16,5,2,34,35,107,14,1,64,154,52,54,68,129,104,94,19,58,20,120,66,1,1,14,0,2,0,80,11,32,3,10,4,1,0,2,0,0,0,1,1,0,0,0,0,2,83,0,0,22,94,19,0,0,22,5,40,0,0,0,19,41,6,36,52,33,72,12,62,215,60,206,61,117,35,43,74,16,78,1,0,57,89,0,4,36,100,0,0,40,12,0,36,157,70,26,29,68,88,23,0,85,117,0,2,0,0,0,0,11,0,8,1,27,65,52,12,24,41,43,0,0,53,2,0,12,134,8,0,55,84,41,44,3,105,38,1,23,2,1,1,3,3,4,13,2,2,5,0,0,0,0,1,0,1,2,0,0,8,1,0,2,0,2,30,131,51,31,1,8,4,2,0,64,16,5,111,116,17,2,124,65,12,65,75,142,58,13,50,18,24,34,160,27,81,154,51,150,87,86,14,11,0,0,4,0,2,0,15,21,67,33,6,31,3,0,1,1,0,0,0,4,36,125,13,0,36,117,65,2,120,182,114,46,30,157,84,38,2,57,54,2,42,119,88,16,100,133,15,76,48,49,11,144,56,20,14,102,117,6,6,32,39,57,14,122,23,44,42,53,126,55,114,131,141,54,81,132,178,48,63,111,112,51,92,117,64,23,44,11,34,83,26,83,65,46,35,64,99,112,188,64,79,176,98,57,134,147,122,196

Secondary structure (DSSP, 8-state):
--S--S-PPEEEEEEEEEETTEE-GGGHHHHHHTGGGS-HHHHHHHHHHHHHHTTSSEEETTEEE-TT--EE-HHHHHHHHHHHHHHTSSEEEPPTTT--TT-EEEEEEEEE---SSS-EEEEE-GGGS-SSPPTT-EEEE-STT-EEEEE-S-EEEEEEEEE--S--EEE-PPTT--GGGGTT-TT--HHHHHHHHHHHHHHHTT-S-HHHHHHTS-GGGEEEE---SS---STTTHHHHHHTGGGTSPPPTTHHHHHSTTHHHHHIIIIII---SEEE---BTBTHHHHHHHHHHHHHHTTS-SEEEEEEEE---SHHHHHHHHHTT-BPPHHHHHHHHTSSS--GGG---TTSS---B-BB-EEEEEEEEEHHHHHHHT---SEEEEEEEE---SS-SSTTS--THHHHHHHHHHHHHHHHH-HHHHHHHEEEE----S-HHHHHHHHHHHHHHHHHHT--SEEEE-THHHH-B-GGGHHHHHHHHHHHHHHH--B---TT-SS--TTS--TTEEE-SS-B--SSPP-EEEEEEEETTTEEEEEEEE-HHHHHHHHHHHH-HHHHHHHHHHHHHHHHHHHHHHHHHHTT-------TTSS---GGG-EE-SSEEE-TT-SS-EEPPP--TTGGG--